Protein AF-A0A7Y5KPZ7-F1 (afdb_monomer_lite)

Secondary structure (DSSP, 8-state):
--------------------------PPP-------SSSSSSTTS-----------------------TTTT-PPPPPPPPPPPHHHHHHHHHTTSTTHHHHHHHHHHHHHHHGGGS-THHHHHHHHHHHHHHHHHHHHHHHHHHHHHHHHHHHHHHHHHHHHHHHHHHHHHHHHHHHHHHHHHHHHHHS-TT---------------TTSPPPTTPPPSS-EEEEETTEEEEE--TT-S-HHHHHHHHHHHHHHTT-EEEEEEE-TT-HHHHHHHHHTTSHHHHHHTTTEEEEEEETTTTHHHHHHTT---SSSSEEEEE-TTS-EEEEEEGGGTSSSSHHHHHHHHHHHHTT-----SSPPPPP-----S-----

pLDDT: mean 77.86, std 21.1, range [33.0, 98.69]

Structure (mmCIF, N/CA/C/O backbone):
data_AF-A0A7Y5KPZ7-F1
#
_entry.id   AF-A0A7Y5KPZ7-F1
#
loop_
_atom_site.group_PDB
_atom_site.id
_atom_site.type_symbol
_atom_site.label_atom_id
_atom_site.label_alt_id
_atom_site.label_comp_id
_atom_site.label_asym_id
_atom_site.label_entity_id
_atom_site.label_seq_id
_atom_site.pdbx_PDB_ins_code
_atom_site.Cartn_x
_atom_site.Cartn_y
_atom_site.Cartn_z
_atom_site.occupancy
_atom_site.B_iso_or_equiv
_atom_site.auth_seq_id
_atom_site.auth_comp_id
_atom_site.auth_asym_id
_atom_site.auth_atom_id
_atom_site.pdbx_PDB_model_num
ATOM 1 N N . MET A 1 1 ? -64.917 -24.119 -32.213 1.00 43.78 1 MET A N 1
ATOM 2 C CA . MET A 1 1 ? -64.243 -24.024 -33.528 1.00 43.78 1 MET A CA 1
ATOM 3 C C . MET A 1 1 ? -63.224 -22.906 -33.355 1.00 43.78 1 MET A C 1
ATOM 5 O O . MET A 1 1 ? -63.658 -21.793 -33.138 1.00 43.78 1 MET A O 1
ATOM 9 N N . THR A 1 2 ? -61.919 -23.103 -33.179 1.00 42.59 2 THR A N 1
ATOM 10 C CA . THR A 1 2 ? -60.967 -24.029 -33.812 1.00 42.59 2 THR A CA 1
ATOM 11 C C . THR A 1 2 ? -59.758 -24.218 -32.864 1.00 42.59 2 THR A C 1
ATOM 13 O O . THR A 1 2 ? -59.601 -23.468 -31.907 1.00 42.59 2 THR A O 1
ATOM 16 N N . ALA A 1 3 ? -58.989 -25.277 -33.109 1.00 43.91 3 ALA A N 1
ATOM 17 C CA . ALA A 1 3 ? -58.033 -26.006 -32.265 1.00 43.91 3 ALA A CA 1
ATOM 18 C C . ALA A 1 3 ? -56.729 -25.275 -31.800 1.00 43.91 3 ALA A C 1
ATOM 20 O O . ALA A 1 3 ? -56.431 -24.190 -32.298 1.00 43.91 3 ALA A O 1
ATOM 21 N N . PRO A 1 4 ? -55.942 -25.890 -30.877 1.00 68.50 4 PRO A N 1
ATOM 22 C CA . PRO A 1 4 ? -54.717 -25.352 -30.263 1.00 68.50 4 PRO A CA 1
ATOM 23 C C . PRO A 1 4 ? -53.409 -25.851 -30.930 1.00 68.50 4 PRO A C 1
ATOM 25 O O . PRO A 1 4 ? -53.403 -26.894 -31.578 1.00 68.50 4 PRO A O 1
ATOM 28 N N . SER A 1 5 ? -52.289 -25.147 -30.712 1.00 48.69 5 SER A N 1
ATOM 29 C CA . SER A 1 5 ? -50.908 -25.532 -31.094 1.00 48.69 5 SER A CA 1
ATOM 30 C C . SER A 1 5 ? -49.909 -24.787 -30.200 1.00 48.69 5 SER A C 1
ATOM 32 O O . SER A 1 5 ? -50.162 -23.634 -29.879 1.00 48.69 5 SER A O 1
ATOM 34 N N . GLN A 1 6 ? -48.733 -25.274 -29.813 1.00 50.16 6 GLN A N 1
ATOM 35 C CA . GLN A 1 6 ? -48.137 -26.603 -29.680 1.00 50.16 6 GLN A CA 1
ATOM 36 C C . GLN A 1 6 ? -46.937 -26.417 -28.734 1.00 50.16 6 GLN A C 1
ATOM 38 O O . GLN A 1 6 ? -46.318 -25.354 -28.689 1.00 50.16 6 GLN A O 1
ATOM 43 N N . ILE A 1 7 ? -46.637 -27.466 -27.978 1.00 50.56 7 ILE A N 1
ATOM 44 C CA . ILE A 1 7 ? -45.520 -27.588 -27.043 1.00 50.56 7 ILE A CA 1
ATOM 45 C C . ILE A 1 7 ? -44.237 -27.842 -27.848 1.00 50.56 7 ILE A C 1
ATOM 47 O O . ILE A 1 7 ? -44.234 -28.693 -28.732 1.00 50.56 7 ILE A O 1
ATOM 51 N N . GLY A 1 8 ? -43.152 -27.135 -27.527 1.00 47.28 8 GLY A N 1
ATOM 52 C CA . GLY A 1 8 ? -41.825 -27.354 -28.106 1.00 47.28 8 GLY A CA 1
ATOM 53 C C . GLY A 1 8 ? -40.764 -27.447 -27.016 1.00 47.28 8 GLY A C 1
ATOM 54 O O . GLY A 1 8 ? -40.144 -26.452 -26.656 1.00 47.28 8 GLY A O 1
ATOM 55 N N . THR A 1 9 ? -40.570 -28.648 -26.477 1.00 46.56 9 THR A N 1
ATOM 56 C CA . THR A 1 9 ? -39.402 -29.053 -25.689 1.00 46.56 9 THR A CA 1
ATOM 57 C C . THR A 1 9 ? -38.233 -29.325 -26.633 1.00 46.56 9 THR A C 1
ATOM 59 O O . THR A 1 9 ? -38.371 -30.071 -27.597 1.00 46.56 9 THR A O 1
ATOM 62 N N . THR A 1 10 ? -37.058 -28.753 -26.361 1.00 50.84 10 THR A N 1
ATOM 63 C CA . THR A 1 10 ? -35.806 -29.262 -26.943 1.00 50.84 10 THR A CA 1
ATOM 64 C C . THR A 1 10 ? -34.737 -29.331 -25.863 1.00 50.84 10 THR A C 1
ATOM 66 O O . THR A 1 10 ? -34.131 -28.329 -25.492 1.00 50.84 10 THR A O 1
ATOM 69 N N . GLU A 1 11 ? -34.535 -30.543 -25.351 1.00 43.47 11 GLU A N 1
ATOM 70 C CA . GLU A 1 11 ? -33.299 -30.965 -24.706 1.00 43.47 11 GLU A CA 1
ATOM 71 C C . GLU A 1 11 ? -32.158 -30.933 -25.726 1.00 43.47 11 GLU A C 1
ATOM 73 O O . GLU A 1 11 ? -32.302 -31.388 -26.865 1.00 43.47 11 GLU A O 1
ATOM 78 N N . ARG A 1 12 ? -30.986 -30.455 -25.310 1.00 46.28 12 ARG A N 1
ATOM 79 C CA . ARG A 1 12 ? -29.735 -30.814 -25.974 1.00 46.28 12 ARG A CA 1
ATOM 80 C C . ARG A 1 12 ? -28.628 -30.903 -24.931 1.00 46.28 12 ARG A C 1
ATOM 82 O O . ARG A 1 12 ? -28.013 -29.907 -24.562 1.00 46.28 12 ARG A O 1
ATOM 89 N N . GLY A 1 13 ? -28.419 -32.121 -24.438 1.00 40.44 13 GLY A N 1
ATOM 90 C CA . GLY A 1 13 ? -27.206 -32.495 -23.727 1.00 40.44 13 GLY A CA 1
ATOM 91 C C . GLY A 1 13 ? -26.010 -32.461 -24.676 1.00 40.44 13 GLY A C 1
ATOM 92 O O . GLY A 1 13 ? -26.118 -32.859 -25.836 1.00 40.44 13 GLY A O 1
ATOM 93 N N . SER A 1 14 ? -24.868 -31.992 -24.179 1.00 46.06 14 SER A N 1
ATOM 94 C CA . SER A 1 14 ? -23.584 -32.167 -24.850 1.00 46.06 14 SER A CA 1
ATOM 95 C C . SER A 1 14 ? -22.560 -32.649 -23.833 1.00 46.06 14 SER A C 1
ATOM 97 O O . SER A 1 14 ? -22.041 -31.893 -23.017 1.00 46.06 14 SER A O 1
ATOM 99 N N . SER A 1 15 ? -22.338 -33.956 -23.899 1.00 42.97 15 SER A N 1
ATOM 100 C CA . SER A 1 15 ? -21.221 -34.697 -23.331 1.00 42.97 15 SER A CA 1
ATOM 101 C C . SER A 1 15 ? -19.946 -34.374 -24.116 1.00 42.97 15 SER A C 1
ATOM 103 O O . SER A 1 15 ? -19.952 -34.490 -25.339 1.00 42.97 15 SER A O 1
ATOM 105 N N . VAL A 1 16 ? -18.868 -33.991 -23.430 1.00 48.50 16 VAL A N 1
ATOM 106 C CA . VAL A 1 16 ? -17.479 -34.065 -23.923 1.00 48.50 16 VAL A CA 1
ATOM 107 C C . VAL A 1 16 ? -16.628 -34.443 -22.708 1.00 48.50 16 VAL A C 1
ATOM 109 O O . VAL A 1 16 ? -16.470 -33.652 -21.785 1.00 48.50 16 VAL A O 1
ATOM 112 N N . GLN A 1 17 ? -16.415 -35.742 -22.498 1.00 43.38 17 GLN A N 1
ATOM 113 C CA . GLN A 1 17 ? -15.168 -36.462 -22.792 1.00 43.38 17 GLN A CA 1
ATOM 114 C C . GLN A 1 17 ? -13.921 -35.820 -22.179 1.00 43.38 17 GLN A C 1
ATOM 116 O O . GLN A 1 17 ? -13.369 -34.849 -22.689 1.00 43.38 17 GLN A O 1
ATOM 121 N N . GLY A 1 18 ? -13.475 -36.442 -21.086 1.00 40.44 18 GLY A N 1
ATOM 122 C CA . GLY A 1 18 ? -12.127 -36.300 -20.572 1.00 40.44 18 GLY A CA 1
ATOM 123 C C . GLY A 1 18 ? -11.114 -37.023 -21.454 1.00 40.44 18 GLY A C 1
ATOM 124 O O . GLY A 1 18 ? -11.396 -38.072 -22.034 1.00 40.44 18 GLY A O 1
ATOM 125 N N . THR A 1 19 ? -9.914 -36.463 -21.491 1.00 50.03 19 THR A N 1
ATOM 126 C CA . THR A 1 19 ? -8.700 -37.146 -21.925 1.00 50.03 19 THR A CA 1
ATOM 127 C C . THR A 1 19 ? -7.650 -36.944 -20.852 1.00 50.03 19 THR A C 1
ATOM 129 O O . THR A 1 19 ? -7.211 -35.827 -20.583 1.00 50.03 19 THR A O 1
ATOM 132 N N . ASP A 1 20 ? -7.329 -38.066 -20.233 1.00 42.75 20 ASP A N 1
ATOM 133 C CA . ASP A 1 20 ? -6.203 -38.320 -19.356 1.00 42.75 20 ASP A CA 1
ATOM 134 C C . ASP A 1 20 ? -4.943 -38.628 -20.202 1.00 42.75 20 ASP A C 1
ATOM 136 O O . ASP A 1 20 ? -5.047 -38.927 -21.395 1.00 42.75 20 ASP A O 1
ATOM 140 N N . VAL A 1 21 ? -3.791 -38.664 -19.528 1.00 40.06 21 VAL A N 1
ATOM 141 C CA . VAL A 1 21 ? -2.472 -39.204 -19.922 1.00 40.06 21 VAL A CA 1
ATOM 142 C C . VAL A 1 21 ? -1.465 -38.256 -20.597 1.00 40.06 21 VAL A C 1
ATOM 144 O O . VAL A 1 21 ? -1.584 -37.883 -21.761 1.00 40.06 21 VAL A O 1
ATOM 147 N N . GLY A 1 22 ? -0.348 -38.025 -19.889 1.00 33.62 22 GLY A N 1
ATOM 148 C CA . GLY A 1 22 ? 0.942 -37.688 -20.507 1.00 33.62 22 GLY A CA 1
ATOM 149 C C . GLY A 1 22 ? 2.021 -37.150 -19.551 1.00 33.62 22 GLY A C 1
ATOM 150 O O . GLY A 1 22 ? 1.977 -35.967 -19.228 1.00 33.62 22 GLY A O 1
ATOM 151 N N . PRO A 1 23 ? 3.002 -37.964 -19.106 1.00 53.34 23 PRO A N 1
ATOM 152 C CA . PRO A 1 23 ? 4.001 -37.585 -18.105 1.00 53.34 23 PRO A CA 1
ATOM 153 C C . PRO A 1 23 ? 5.304 -37.024 -18.703 1.00 53.34 23 PRO A C 1
ATOM 155 O O . PRO A 1 23 ? 5.728 -37.417 -19.784 1.00 53.34 23 PRO A O 1
ATOM 158 N N . GLY A 1 24 ? 6.008 -36.220 -17.899 1.00 38.81 24 GLY A N 1
ATOM 159 C CA . GLY A 1 24 ? 7.474 -36.191 -17.863 1.00 38.81 24 GLY A CA 1
ATOM 160 C C . GLY A 1 24 ? 8.185 -35.278 -18.864 1.00 38.81 24 GLY A C 1
ATOM 161 O O . GLY A 1 24 ? 8.261 -35.567 -20.053 1.00 38.81 24 GLY A O 1
ATOM 162 N N . SER A 1 25 ? 8.834 -34.230 -18.346 1.00 34.53 25 SER A N 1
ATOM 163 C CA . SER A 1 25 ? 10.063 -33.648 -18.908 1.00 34.53 25 SER A CA 1
ATOM 164 C C . SER A 1 25 ? 10.724 -32.683 -17.905 1.00 34.53 25 SER A C 1
ATOM 166 O O . SER A 1 25 ? 10.077 -32.276 -16.941 1.00 34.53 25 SER A O 1
ATOM 168 N N . PRO A 1 26 ? 12.037 -32.419 -18.034 1.00 50.16 26 PRO A N 1
ATOM 169 C CA . PRO A 1 26 ? 12.987 -32.689 -16.956 1.00 50.16 26 PRO A CA 1
ATOM 170 C C . PRO A 1 26 ? 13.488 -31.449 -16.198 1.00 50.16 26 PRO A C 1
ATOM 172 O O . PRO A 1 26 ? 13.368 -30.311 -16.644 1.00 50.16 26 PRO A O 1
ATOM 175 N N . ARG A 1 27 ? 14.125 -31.720 -15.049 1.00 44.78 27 ARG A N 1
ATOM 176 C CA . ARG A 1 27 ? 15.005 -30.795 -14.316 1.00 44.78 27 ARG A CA 1
ATOM 177 C C . ARG A 1 27 ? 16.130 -30.268 -15.220 1.00 44.78 27 ARG A C 1
ATOM 179 O O . ARG A 1 27 ? 16.801 -31.088 -15.846 1.00 44.78 27 ARG A O 1
ATOM 186 N N . PRO A 1 28 ? 16.447 -28.966 -15.178 1.00 51.22 28 PRO A N 1
ATOM 187 C CA . PRO A 1 28 ? 17.764 -28.482 -15.546 1.00 51.22 28 PRO A CA 1
ATOM 188 C C . PRO A 1 28 ? 18.688 -28.513 -14.323 1.00 51.22 28 PRO A C 1
ATOM 190 O O . PRO A 1 28 ? 18.438 -27.868 -13.304 1.00 51.22 28 PRO A O 1
ATOM 193 N N . SER A 1 29 ? 19.742 -29.311 -14.450 1.00 44.09 29 SER A N 1
ATOM 194 C CA . SER A 1 29 ? 20.943 -29.264 -13.628 1.00 44.09 29 SER A CA 1
ATOM 195 C C . SER A 1 29 ? 21.789 -28.034 -13.964 1.00 44.09 29 SER A C 1
ATOM 197 O O . SER A 1 29 ? 21.816 -27.570 -15.103 1.00 44.09 29 SER A O 1
ATOM 199 N N . ASP A 1 30 ? 22.471 -27.562 -12.929 1.00 41.75 30 ASP A N 1
ATOM 200 C CA . ASP A 1 30 ? 23.639 -26.684 -12.858 1.00 41.75 30 ASP A CA 1
ATOM 201 C C . ASP A 1 30 ? 24.414 -26.416 -14.159 1.00 41.75 30 ASP A C 1
ATOM 203 O O . ASP A 1 30 ? 24.899 -27.336 -14.816 1.00 41.75 30 ASP A O 1
ATOM 207 N N . ALA A 1 31 ? 24.679 -25.135 -14.438 1.00 39.16 31 ALA A N 1
ATOM 208 C CA . ALA A 1 31 ? 25.890 -24.732 -15.148 1.00 39.16 31 ALA A CA 1
ATOM 209 C C . ALA A 1 31 ? 26.292 -23.287 -14.818 1.00 39.16 31 ALA A C 1
ATOM 211 O O . ALA A 1 31 ? 25.605 -22.314 -15.120 1.00 39.16 31 ALA A O 1
ATOM 212 N N . HIS A 1 32 ? 27.459 -23.206 -14.191 1.00 41.12 32 HIS A N 1
ATOM 213 C CA . HIS A 1 32 ? 28.361 -22.075 -14.038 1.00 41.12 32 HIS A CA 1
ATOM 214 C C . HIS A 1 32 ? 28.413 -21.114 -15.237 1.00 41.12 32 HIS A C 1
ATOM 216 O O . HIS A 1 32 ? 28.594 -21.566 -16.361 1.00 41.12 32 HIS A O 1
ATOM 222 N N . ALA A 1 33 ? 28.424 -19.802 -14.972 1.00 38.97 33 ALA A N 1
ATOM 223 C CA . ALA A 1 33 ? 29.327 -18.831 -15.611 1.00 38.97 33 ALA A CA 1
ATOM 224 C C . ALA A 1 33 ? 28.996 -17.402 -15.156 1.00 38.97 33 ALA A C 1
ATOM 226 O O . ALA A 1 33 ? 27.927 -16.891 -15.472 1.00 38.97 33 ALA A O 1
ATOM 227 N N . SER A 1 34 ? 29.926 -16.747 -14.451 1.00 38.78 34 SER A N 1
ATOM 228 C CA . SER A 1 34 ? 30.337 -15.343 -14.677 1.00 38.78 34 SER A CA 1
ATOM 229 C C . SER A 1 34 ? 31.285 -14.884 -13.565 1.00 38.78 34 SER A C 1
ATOM 231 O O . SER A 1 34 ? 30.999 -13.981 -12.786 1.00 38.78 34 SER A O 1
ATOM 233 N N . GLY A 1 35 ? 32.445 -15.537 -13.496 1.00 39.91 35 GLY A N 1
ATOM 234 C CA . GLY A 1 35 ? 33.660 -14.970 -12.923 1.00 39.91 35 GLY A CA 1
ATOM 235 C C . GLY A 1 35 ? 34.575 -14.587 -14.080 1.00 39.91 35 GLY A C 1
ATOM 236 O O . GLY A 1 35 ? 35.376 -15.401 -14.516 1.00 39.91 35 GLY A O 1
ATOM 237 N N . ALA A 1 36 ? 34.411 -13.384 -14.628 1.00 42.16 36 ALA A N 1
ATOM 238 C CA . ALA A 1 36 ? 35.260 -12.874 -15.704 1.00 42.16 36 ALA A CA 1
ATOM 239 C C . ALA A 1 36 ? 35.345 -11.346 -15.625 1.00 42.16 36 ALA A C 1
ATOM 241 O O . ALA A 1 36 ? 34.779 -10.646 -16.454 1.00 42.16 36 ALA A O 1
ATOM 242 N N . LEU A 1 37 ? 36.008 -10.824 -14.586 1.00 44.75 37 LEU A N 1
ATOM 243 C CA . LEU A 1 37 ? 36.410 -9.408 -14.508 1.00 44.75 37 LEU A CA 1
ATOM 244 C C . LEU A 1 37 ? 37.534 -9.157 -13.479 1.00 44.75 37 LEU A C 1
ATOM 246 O O . LEU A 1 37 ? 37.562 -8.125 -12.820 1.00 44.75 37 LEU A O 1
ATOM 250 N N . SER A 1 38 ? 38.483 -10.094 -13.329 1.00 45.03 38 SER A N 1
ATOM 251 C CA . SER A 1 38 ? 39.600 -9.939 -12.372 1.00 45.03 38 SER A CA 1
ATOM 252 C C . SER A 1 38 ? 40.987 -10.335 -12.905 1.00 45.03 38 SER A C 1
ATOM 254 O O . SER A 1 38 ? 41.903 -10.534 -12.112 1.00 45.03 38 SER A O 1
ATOM 256 N N . GLN A 1 39 ? 41.186 -10.421 -14.225 1.00 43.81 39 GLN A N 1
ATOM 257 C CA . GLN A 1 39 ? 42.457 -10.907 -14.797 1.00 43.81 39 GLN A CA 1
ATOM 258 C C . GLN A 1 39 ? 43.220 -9.890 -15.660 1.00 43.81 39 GLN A C 1
ATOM 260 O O . GLN A 1 39 ? 44.275 -10.210 -16.183 1.00 43.81 39 GLN A O 1
ATOM 265 N N . ALA A 1 40 ? 42.756 -8.637 -15.746 1.00 40.88 40 ALA A N 1
ATOM 266 C CA . ALA A 1 40 ? 43.460 -7.571 -16.475 1.00 40.88 40 ALA A CA 1
ATOM 267 C C . ALA A 1 40 ? 44.306 -6.640 -15.575 1.00 40.88 40 ALA A C 1
ATOM 269 O O . ALA A 1 40 ? 44.903 -5.687 -16.065 1.00 40.88 40 ALA A O 1
ATOM 270 N N . ALA A 1 41 ? 44.368 -6.894 -14.261 1.00 43.75 41 ALA A N 1
ATOM 271 C CA . ALA A 1 41 ? 45.047 -6.021 -13.294 1.00 43.75 41 ALA A CA 1
ATOM 272 C C . ALA A 1 41 ? 46.334 -6.614 -12.680 1.00 43.75 41 ALA A C 1
ATOM 274 O O . ALA A 1 41 ? 46.955 -5.957 -11.846 1.00 43.75 41 ALA A O 1
ATOM 275 N N . GLN A 1 42 ? 46.758 -7.822 -13.075 1.00 48.53 42 GLN A N 1
ATOM 276 C CA . GLN A 1 42 ? 47.944 -8.482 -12.500 1.00 48.53 42 GLN A CA 1
ATOM 277 C C . GLN A 1 42 ? 49.189 -8.499 -13.406 1.00 48.53 42 GLN A C 1
ATOM 279 O O . GLN A 1 42 ? 50.289 -8.647 -12.881 1.00 48.53 42 GLN A O 1
ATOM 284 N N . ASP A 1 43 ? 49.076 -8.185 -14.700 1.00 39.28 43 ASP A N 1
ATOM 285 C CA . ASP A 1 43 ? 50.216 -8.281 -15.636 1.00 39.28 43 ASP A CA 1
ATOM 286 C C . ASP A 1 43 ? 51.082 -7.010 -15.761 1.00 39.28 43 ASP A C 1
ATOM 288 O O . ASP A 1 43 ? 51.991 -6.944 -16.582 1.00 39.28 43 ASP A O 1
ATOM 292 N N . ALA A 1 44 ? 50.876 -5.991 -14.920 1.00 41.50 44 ALA A N 1
ATOM 293 C CA . ALA A 1 44 ? 51.617 -4.722 -15.008 1.00 41.50 44 ALA A CA 1
ATOM 294 C C . ALA A 1 44 ? 52.769 -4.559 -13.990 1.00 41.50 44 ALA A C 1
ATOM 296 O O . ALA A 1 44 ? 53.222 -3.437 -13.757 1.00 41.50 44 ALA A O 1
ATOM 297 N N . ARG A 1 45 ? 53.248 -5.635 -13.343 1.00 43.66 45 ARG A N 1
ATOM 298 C CA . ARG A 1 45 ? 54.259 -5.537 -12.261 1.00 43.66 45 ARG A CA 1
ATOM 299 C C . ARG A 1 45 ? 55.549 -6.345 -12.420 1.00 43.66 45 ARG A C 1
ATOM 301 O O . ARG A 1 45 ? 56.336 -6.371 -11.479 1.00 43.66 45 ARG A O 1
ATOM 308 N N . ALA A 1 46 ? 55.842 -6.904 -13.589 1.00 44.41 46 ALA A N 1
ATOM 309 C CA . ALA A 1 46 ? 57.101 -7.617 -13.810 1.00 44.41 46 ALA A CA 1
ATOM 310 C C . ALA A 1 46 ? 57.806 -7.141 -15.086 1.00 44.41 46 ALA A C 1
ATOM 312 O O . ALA A 1 46 ? 57.617 -7.728 -16.139 1.00 44.41 46 ALA A O 1
ATOM 313 N N . SER A 1 47 ? 58.595 -6.063 -14.992 1.00 41.91 47 SER A N 1
ATOM 314 C CA . SER A 1 47 ? 59.791 -5.859 -15.833 1.00 41.91 47 SER A CA 1
ATOM 315 C C . SER A 1 47 ? 60.545 -4.595 -15.397 1.00 41.91 47 SER A C 1
ATOM 317 O O . SER A 1 47 ? 60.439 -3.527 -16.003 1.00 41.91 47 SER A O 1
ATOM 319 N N . ARG A 1 48 ? 61.314 -4.705 -14.313 1.00 47.44 48 ARG A N 1
ATOM 320 C CA . ARG A 1 48 ? 62.451 -3.820 -14.031 1.00 47.44 48 ARG A CA 1
ATOM 321 C C . ARG A 1 48 ? 63.633 -4.713 -13.689 1.00 47.44 48 ARG A C 1
ATOM 323 O O . ARG A 1 48 ? 63.786 -5.078 -12.533 1.00 47.44 48 ARG A O 1
ATOM 330 N N . ASP A 1 49 ? 64.445 -5.013 -14.693 1.00 40.47 49 ASP A N 1
ATOM 331 C CA . ASP A 1 49 ? 65.813 -5.478 -14.491 1.00 40.47 49 ASP A CA 1
ATOM 332 C C . ASP A 1 49 ? 66.781 -4.417 -15.030 1.00 40.47 49 ASP A C 1
ATOM 334 O O . ASP A 1 49 ? 66.692 -4.041 -16.204 1.00 40.47 49 ASP A O 1
ATOM 338 N N . PRO A 1 50 ? 67.688 -3.890 -14.190 1.00 53.31 50 PRO A N 1
ATOM 339 C CA . PRO A 1 50 ? 68.822 -3.105 -14.628 1.00 53.31 50 PRO A CA 1
ATOM 340 C C . PRO A 1 50 ? 70.060 -4.005 -14.754 1.00 53.31 50 PRO A C 1
ATOM 342 O O . PRO A 1 50 ? 70.469 -4.654 -13.798 1.00 53.31 50 PRO A O 1
ATOM 345 N N . GLY A 1 51 ? 70.719 -3.955 -15.911 1.00 48.03 51 GLY A N 1
ATOM 346 C CA . GLY A 1 51 ? 72.126 -4.333 -16.031 1.00 48.03 51 GLY A CA 1
ATOM 347 C C . GLY A 1 51 ? 72.401 -5.556 -16.898 1.00 48.03 51 GLY A C 1
ATOM 348 O O . GLY A 1 51 ? 72.158 -6.691 -16.509 1.00 48.03 51 GLY A O 1
ATOM 349 N N . SER A 1 52 ? 73.040 -5.319 -18.041 1.00 42.25 52 SER A N 1
ATOM 350 C CA . SER A 1 52 ? 73.985 -6.280 -18.601 1.00 42.25 52 SER A CA 1
ATOM 351 C C . SER A 1 52 ? 75.043 -5.538 -19.412 1.00 42.25 52 SER A C 1
ATOM 353 O O . SER A 1 52 ? 74.756 -4.880 -20.411 1.00 42.25 52 SER A O 1
ATOM 355 N N . LEU A 1 53 ? 76.265 -5.599 -18.888 1.00 52.84 53 LEU A N 1
ATOM 356 C CA . LEU A 1 53 ? 77.517 -5.231 -19.531 1.00 52.84 53 LEU A CA 1
ATOM 357 C C . LEU A 1 53 ? 77.909 -6.344 -20.516 1.00 52.84 53 LEU A C 1
ATOM 359 O O . LEU A 1 53 ? 77.925 -7.513 -20.144 1.00 52.84 53 LEU A O 1
ATOM 363 N N . GLY A 1 54 ? 78.311 -5.979 -21.731 1.00 39.81 54 GLY A N 1
ATOM 364 C CA . GLY A 1 54 ? 79.012 -6.859 -22.673 1.00 39.81 54 GLY A CA 1
ATOM 365 C C . GLY A 1 54 ? 79.690 -5.990 -23.729 1.00 39.81 54 GLY A C 1
ATOM 366 O O . GLY A 1 54 ? 79.010 -5.344 -24.516 1.00 39.81 54 GLY A O 1
ATOM 367 N N . SER A 1 55 ? 80.971 -5.666 -23.546 1.00 43.69 55 SER A N 1
ATOM 368 C CA . SER A 1 55 ? 82.144 -6.360 -24.112 1.00 43.69 55 SER A CA 1
ATOM 369 C C . SER A 1 55 ? 82.156 -6.397 -25.637 1.00 43.69 55 SER A C 1
ATOM 371 O O . SER A 1 55 ? 81.239 -6.898 -26.278 1.00 43.69 55 SER A O 1
ATOM 373 N N . GLY A 1 56 ? 83.217 -5.814 -26.191 1.00 47.97 56 GLY A N 1
ATOM 374 C CA . GLY A 1 56 ? 83.345 -5.492 -27.600 1.00 47.97 56 GLY A CA 1
ATOM 375 C C . GLY A 1 56 ? 83.856 -6.622 -28.482 1.00 47.97 56 GLY A C 1
ATOM 376 O O . GLY A 1 56 ? 84.228 -7.696 -28.023 1.00 47.97 56 GLY A O 1
ATOM 377 N N . THR A 1 57 ? 83.977 -6.288 -29.763 1.00 43.88 57 THR A N 1
ATOM 378 C CA . THR A 1 57 ? 84.888 -6.968 -30.683 1.00 43.88 57 THR A CA 1
ATOM 379 C C . THR A 1 57 ? 85.425 -5.957 -31.686 1.00 43.88 57 THR A C 1
ATOM 381 O O . THR A 1 57 ? 84.671 -5.277 -32.379 1.00 43.88 57 THR A O 1
ATOM 384 N N . LEU A 1 58 ? 86.751 -5.846 -31.685 1.00 51.69 58 LEU A N 1
ATOM 385 C CA . LEU A 1 58 ? 87.593 -5.107 -32.617 1.00 51.69 58 LEU A CA 1
ATOM 386 C C . LEU A 1 58 ? 87.647 -5.811 -33.981 1.00 51.69 58 LEU A C 1
ATOM 388 O O . LEU A 1 58 ? 87.739 -7.033 -34.049 1.00 51.69 58 LEU A O 1
ATOM 392 N N . GLY A 1 59 ? 87.707 -5.015 -35.045 1.00 39.34 59 GLY A N 1
ATOM 393 C CA . GLY A 1 59 ? 88.095 -5.416 -36.401 1.00 39.34 59 GLY A CA 1
ATOM 394 C C . GLY A 1 59 ? 88.082 -4.168 -37.285 1.00 39.34 59 GLY A C 1
ATOM 395 O O . GLY A 1 59 ? 87.022 -3.723 -37.693 1.00 39.34 59 GLY A O 1
ATOM 396 N N . SER A 1 60 ? 89.163 -3.388 -37.305 1.00 45.00 60 SER A N 1
ATOM 397 C CA . SER A 1 60 ? 90.299 -3.514 -38.231 1.00 45.00 60 SER A CA 1
ATOM 398 C C . SER A 1 60 ? 89.943 -3.126 -39.669 1.00 45.00 60 SER A C 1
ATOM 400 O O . SER A 1 60 ? 89.265 -3.873 -40.366 1.00 45.00 60 SER A O 1
ATOM 402 N N . GLY A 1 61 ? 90.491 -1.991 -40.117 1.00 46.81 61 GLY A N 1
ATOM 403 C CA . GLY A 1 61 ? 90.814 -1.797 -41.529 1.00 46.81 61 GLY A CA 1
ATOM 404 C C . GLY A 1 61 ? 90.346 -0.495 -42.173 1.00 46.81 61 GLY A C 1
ATOM 405 O O . GLY A 1 61 ? 89.276 -0.458 -42.760 1.00 46.81 61 GLY A O 1
ATOM 406 N N . ARG A 1 62 ? 91.286 0.456 -42.222 1.00 44.47 62 ARG A N 1
ATOM 407 C CA . ARG A 1 62 ? 91.582 1.349 -43.357 1.00 44.47 62 ARG A CA 1
ATOM 408 C C . ARG A 1 62 ? 90.845 2.689 -43.539 1.00 44.47 62 ARG A C 1
ATOM 410 O O . ARG A 1 62 ? 89.633 2.785 -43.657 1.00 44.47 62 ARG A O 1
ATOM 417 N N . ASP A 1 63 ? 91.739 3.665 -43.701 1.00 46.12 63 ASP A N 1
ATOM 418 C CA . ASP A 1 63 ? 91.715 4.871 -44.524 1.00 46.12 63 ASP A CA 1
ATOM 419 C C . ASP A 1 63 ? 91.019 6.117 -43.961 1.00 46.12 63 ASP A C 1
ATOM 421 O O . ASP A 1 63 ? 89.802 6.272 -43.913 1.00 46.12 63 ASP A O 1
ATOM 425 N N . GLY A 1 64 ? 91.889 7.033 -43.521 1.00 56.34 64 GLY A N 1
ATOM 426 C CA . GLY A 1 64 ? 91.560 8.331 -42.970 1.00 56.34 64 GLY A CA 1
ATOM 427 C C . GLY A 1 64 ? 90.901 9.240 -43.995 1.00 56.34 64 GLY A C 1
ATOM 428 O O . GLY A 1 64 ? 91.547 9.775 -44.891 1.00 56.34 64 GLY A O 1
ATOM 429 N N . PHE A 1 65 ? 89.624 9.497 -43.761 1.00 53.19 65 PHE A N 1
ATOM 430 C CA . PHE A 1 65 ? 88.996 10.761 -44.094 1.00 53.19 65 PHE A CA 1
ATOM 431 C C . PHE A 1 65 ? 88.702 11.468 -42.775 1.00 53.19 65 PHE A C 1
ATOM 433 O O . PHE A 1 65 ? 88.065 10.898 -41.889 1.00 53.19 65 PHE A O 1
ATOM 440 N N . LEU A 1 66 ? 89.186 12.706 -42.634 1.00 60.53 66 LEU A N 1
ATOM 441 C CA . LEU A 1 66 ? 88.765 13.623 -41.578 1.00 60.53 66 LEU A CA 1
ATOM 442 C C . LEU A 1 66 ? 87.304 13.997 -41.861 1.00 60.53 66 LEU A C 1
ATOM 444 O O . LEU A 1 66 ? 86.999 15.015 -42.474 1.00 60.53 66 LEU A O 1
ATOM 448 N N . PHE A 1 67 ? 86.412 13.078 -41.510 1.00 53.59 67 PHE A N 1
ATOM 449 C CA . PHE A 1 67 ? 84.977 13.217 -41.634 1.00 53.59 67 PHE A CA 1
ATOM 450 C C . PHE A 1 67 ? 84.543 14.199 -40.551 1.00 53.59 67 PHE A C 1
ATOM 452 O O . PHE A 1 67 ? 84.494 13.828 -39.381 1.00 53.59 67 PHE A O 1
ATOM 459 N N . ASP A 1 68 ? 84.286 15.454 -40.920 1.00 57.81 68 ASP A N 1
ATOM 460 C CA . ASP A 1 68 ? 83.569 16.380 -40.047 1.00 57.81 68 ASP A CA 1
ATOM 461 C C . ASP A 1 68 ? 82.133 15.844 -39.904 1.00 57.81 68 ASP A C 1
ATOM 463 O O . ASP A 1 68 ? 81.357 15.889 -40.866 1.00 57.81 68 ASP A O 1
ATOM 467 N N . PRO A 1 69 ? 81.755 15.291 -38.736 1.00 62.00 69 PRO A N 1
ATOM 468 C CA . PRO A 1 69 ? 80.481 14.602 -38.569 1.00 62.00 69 PRO A CA 1
ATOM 469 C C . PRO A 1 69 ? 79.272 15.554 -38.578 1.00 62.00 69 PRO A C 1
ATOM 471 O O . PRO A 1 69 ? 78.137 15.091 -38.412 1.00 62.00 69 PRO A O 1
ATOM 474 N N . TYR A 1 70 ? 79.489 16.859 -38.782 1.00 57.75 70 TYR A N 1
ATOM 475 C CA . TYR A 1 70 ? 78.451 17.885 -38.747 1.00 57.75 70 TYR A CA 1
ATOM 476 C C . TYR A 1 70 ? 78.153 18.546 -40.101 1.00 57.75 70 TYR A C 1
ATOM 478 O O . TYR A 1 70 ? 77.132 19.227 -40.220 1.00 57.75 70 TYR A O 1
ATOM 486 N N . VAL A 1 71 ? 78.947 18.310 -41.149 1.00 58.97 71 VAL A N 1
ATOM 487 C CA . VAL A 1 71 ? 78.720 18.929 -42.467 1.00 58.97 71 VAL A CA 1
ATOM 488 C C . VAL A 1 71 ? 77.830 18.024 -43.323 1.00 58.97 71 VAL A C 1
ATOM 490 O O . VAL A 1 71 ? 78.280 17.048 -43.911 1.00 58.97 71 VAL A O 1
ATOM 493 N N . GLY A 1 72 ? 76.530 18.337 -43.373 1.00 56.47 72 GLY A N 1
ATOM 494 C CA . GLY A 1 72 ? 75.561 17.678 -44.265 1.00 56.47 72 GLY A CA 1
ATOM 495 C C . GLY A 1 72 ? 74.360 17.022 -43.580 1.00 56.47 72 GLY A C 1
ATOM 496 O O . GLY A 1 72 ? 73.453 16.547 -44.263 1.00 56.47 72 GLY A O 1
ATOM 497 N N . ARG A 1 73 ? 74.284 17.025 -42.242 1.00 51.09 73 ARG A N 1
ATOM 498 C CA . ARG A 1 73 ? 73.045 16.637 -41.555 1.00 51.09 73 ARG A CA 1
ATOM 499 C C . ARG A 1 73 ? 72.069 17.803 -41.612 1.00 51.09 73 ARG A C 1
ATOM 501 O O . ARG A 1 73 ? 72.167 18.740 -40.824 1.00 51.09 73 ARG A O 1
ATOM 508 N N . ALA A 1 74 ? 71.112 17.731 -42.537 1.00 60.66 74 ALA A N 1
ATOM 509 C CA . ALA A 1 74 ? 69.889 18.510 -42.408 1.00 60.66 74 ALA A CA 1
ATOM 510 C C . ALA A 1 74 ? 69.360 18.304 -40.975 1.00 60.66 74 ALA A C 1
ATOM 512 O O . ALA A 1 74 ? 69.341 17.154 -40.514 1.00 60.66 74 ALA A O 1
ATOM 513 N N . PRO A 1 75 ? 69.002 19.378 -40.245 1.00 69.25 75 PRO A N 1
ATOM 514 C CA . PRO A 1 75 ? 68.476 19.232 -38.899 1.00 69.25 75 PRO A CA 1
ATOM 515 C C . PRO A 1 75 ? 67.329 18.218 -38.953 1.00 69.25 75 PRO A C 1
ATOM 517 O O . PRO A 1 75 ? 66.520 18.282 -39.888 1.00 69.25 75 PRO A O 1
ATOM 520 N N . PRO A 1 76 ? 67.288 17.245 -38.023 1.00 73.50 76 PRO A N 1
ATOM 521 C CA . PRO A 1 76 ? 66.254 16.226 -38.041 1.00 73.50 76 PRO A CA 1
ATOM 522 C C . PRO A 1 76 ? 64.897 16.930 -38.120 1.00 73.50 76 PRO A C 1
ATOM 524 O O . PRO A 1 76 ? 64.701 17.934 -37.420 1.00 73.50 76 PRO A O 1
ATOM 527 N N . PRO A 1 77 ? 63.983 16.469 -38.996 1.00 73.25 77 PRO A N 1
ATOM 528 C CA . PRO A 1 77 ? 62.672 17.081 -39.109 1.00 73.25 77 PRO A CA 1
ATOM 529 C C . PRO A 1 77 ? 62.074 17.171 -37.702 1.00 73.25 77 PRO A C 1
ATOM 531 O O . PRO A 1 77 ? 62.194 16.204 -36.939 1.00 73.25 77 PRO A O 1
ATOM 534 N N . PRO A 1 78 ? 61.492 18.325 -37.326 1.00 77.06 78 PRO A N 1
ATOM 535 C CA . PRO A 1 78 ? 61.002 18.529 -35.974 1.00 77.06 78 PRO A CA 1
ATOM 536 C C . PRO A 1 78 ? 60.083 17.361 -35.596 1.00 77.06 78 PRO A C 1
ATOM 538 O O . PRO A 1 78 ? 59.265 16.946 -36.430 1.00 77.06 78 PRO A O 1
ATOM 541 N N . PRO A 1 79 ? 60.226 16.804 -34.380 1.00 75.56 79 PRO A N 1
ATOM 542 C CA . PRO A 1 79 ? 59.459 15.641 -33.965 1.00 75.56 79 PRO A CA 1
ATOM 543 C C . PRO A 1 79 ? 57.971 15.929 -34.165 1.00 75.56 79 PRO A C 1
ATOM 545 O O . PRO A 1 79 ? 57.460 16.978 -33.751 1.00 75.56 79 PRO A O 1
ATOM 548 N N . LYS A 1 80 ? 57.281 15.021 -34.867 1.00 71.56 80 LYS A N 1
ATOM 549 C CA . LYS A 1 80 ? 55.834 15.122 -35.073 1.00 71.56 80 LYS A CA 1
ATOM 550 C C . LYS A 1 80 ? 55.200 15.165 -33.685 1.00 71.56 80 LYS A C 1
ATOM 552 O O . LYS A 1 80 ? 55.424 14.261 -32.892 1.00 71.56 80 LYS A O 1
ATOM 557 N N . ARG A 1 81 ? 54.469 16.239 -33.372 1.00 69.00 81 ARG A N 1
ATOM 558 C CA . ARG A 1 81 ? 53.798 16.366 -32.073 1.00 69.00 81 ARG A CA 1
ATOM 559 C C . ARG A 1 81 ? 52.780 15.243 -31.940 1.00 69.00 81 ARG A C 1
ATOM 561 O O . ARG A 1 81 ? 51.898 15.125 -32.793 1.00 69.00 81 ARG A O 1
ATOM 568 N N . ASP A 1 82 ? 52.915 14.464 -30.877 1.00 74.44 82 ASP A N 1
ATOM 569 C CA . ASP A 1 82 ? 51.975 13.405 -30.548 1.00 74.44 82 ASP A CA 1
ATOM 570 C C . ASP A 1 82 ? 50.564 13.984 -30.409 1.00 74.44 82 ASP A C 1
ATOM 572 O O . ASP A 1 82 ? 50.352 15.080 -29.873 1.00 74.44 82 ASP A O 1
ATOM 576 N N . LEU A 1 83 ? 49.589 13.260 -30.957 1.00 72.75 83 LEU A N 1
ATOM 577 C CA . LEU A 1 83 ? 48.177 13.592 -30.816 1.00 72.75 83 LEU A CA 1
ATOM 578 C C . LEU A 1 83 ? 47.844 13.672 -29.327 1.00 72.75 83 LEU A C 1
ATOM 580 O O . LEU A 1 83 ? 48.178 12.769 -28.561 1.00 72.75 83 LEU A O 1
ATOM 584 N N . SER A 1 84 ? 47.187 14.756 -28.906 1.00 74.25 84 SER A N 1
ATOM 585 C CA . SER A 1 84 ? 46.871 14.910 -27.491 1.00 74.25 84 SER A CA 1
ATOM 586 C C . SER A 1 84 ? 45.908 13.793 -27.056 1.00 74.25 84 SER A C 1
ATOM 588 O O . SER A 1 84 ? 44.886 13.575 -27.718 1.00 74.25 84 SER A O 1
ATOM 590 N N . PRO A 1 85 ? 46.171 13.103 -25.930 1.00 73.81 85 PRO A N 1
ATOM 591 C CA . PRO A 1 85 ? 45.269 12.078 -25.399 1.00 73.81 85 PRO A CA 1
ATOM 592 C C . PRO A 1 85 ? 43.832 12.591 -25.206 1.00 73.81 85 PRO A C 1
ATOM 594 O O . PRO A 1 85 ? 42.869 11.845 -25.361 1.00 73.81 85 PRO A O 1
ATOM 597 N N . ALA A 1 86 ? 43.677 13.895 -24.952 1.00 67.94 86 ALA A N 1
ATOM 598 C CA . ALA A 1 86 ? 42.386 14.566 -24.841 1.00 67.94 86 ALA A CA 1
ATOM 599 C C . ALA A 1 86 ? 41.586 14.581 -26.157 1.00 67.94 86 ALA A C 1
ATOM 601 O O . ALA A 1 86 ? 40.366 14.441 -26.122 1.00 67.94 86 ALA A O 1
ATOM 602 N N . ALA A 1 87 ? 42.244 14.724 -27.313 1.00 68.69 87 ALA A N 1
ATOM 603 C CA . ALA A 1 87 ? 41.568 14.690 -28.609 1.00 68.69 87 ALA A CA 1
ATOM 604 C C . ALA A 1 87 ? 41.054 13.279 -28.941 1.00 68.69 87 ALA A C 1
ATOM 606 O O . ALA A 1 87 ? 39.943 13.134 -29.449 1.00 68.69 87 ALA A O 1
ATOM 607 N N . ILE A 1 88 ? 41.825 12.244 -28.590 1.00 74.75 88 ILE A N 1
ATOM 608 C CA . ILE A 1 88 ? 41.430 10.837 -28.763 1.00 74.75 88 ILE A CA 1
ATOM 609 C C . ILE A 1 88 ? 40.263 10.496 -27.825 1.00 74.75 88 ILE A C 1
ATOM 611 O O . ILE A 1 88 ? 39.257 9.947 -28.269 1.00 74.75 88 ILE A O 1
ATOM 615 N N . ALA A 1 89 ? 40.345 10.892 -26.551 1.00 72.12 89 ALA A N 1
ATOM 616 C CA . ALA A 1 89 ? 39.265 10.688 -25.587 1.00 72.12 89 ALA A CA 1
ATOM 617 C C . ALA A 1 89 ? 37.965 11.398 -26.008 1.00 72.12 89 ALA A C 1
ATOM 619 O O . ALA A 1 89 ? 36.888 10.818 -25.896 1.00 72.12 89 ALA A O 1
ATOM 620 N N . ALA A 1 90 ? 38.052 12.620 -26.546 1.00 66.50 90 ALA A N 1
ATOM 621 C CA . ALA A 1 90 ? 36.890 13.345 -27.058 1.00 66.50 90 ALA A CA 1
ATOM 622 C C . ALA A 1 90 ? 36.245 12.645 -28.268 1.00 66.50 90 ALA A C 1
ATOM 624 O O . ALA A 1 90 ? 35.020 12.598 -28.358 1.00 66.50 90 ALA A O 1
ATOM 625 N N . ALA A 1 91 ? 37.051 12.072 -29.169 1.00 68.94 91 ALA A N 1
ATOM 626 C CA . ALA A 1 91 ? 36.547 11.321 -30.317 1.00 68.94 91 ALA A CA 1
ATOM 627 C C . ALA A 1 91 ? 35.835 10.023 -29.897 1.00 68.94 91 ALA A C 1
ATOM 629 O O . ALA A 1 91 ? 34.776 9.711 -30.433 1.00 68.94 91 ALA A O 1
ATOM 630 N N . ILE A 1 92 ? 36.369 9.302 -28.906 1.00 74.94 92 ILE A N 1
ATOM 631 C CA . ILE A 1 92 ? 35.752 8.073 -28.378 1.00 74.94 92 ILE A CA 1
ATOM 632 C C . ILE A 1 92 ? 34.458 8.395 -27.614 1.00 74.94 92 ILE A C 1
ATOM 634 O O . ILE A 1 92 ? 33.439 7.736 -27.813 1.00 74.94 92 ILE A O 1
ATOM 638 N N . LEU A 1 93 ? 34.464 9.440 -26.778 1.00 69.00 93 LEU A N 1
ATOM 639 C CA . LEU A 1 93 ? 33.283 9.854 -26.013 1.00 69.00 93 LEU A CA 1
ATOM 640 C C . LEU A 1 93 ? 32.130 10.324 -26.909 1.00 69.00 93 LEU A C 1
ATOM 642 O O . LEU A 1 93 ? 30.975 10.127 -26.546 1.00 69.00 93 LEU A O 1
ATOM 646 N N . ALA A 1 94 ? 32.416 10.882 -28.088 1.00 64.81 94 ALA A N 1
ATOM 647 C CA . ALA A 1 94 ? 31.387 11.327 -29.027 1.00 64.81 94 ALA A CA 1
ATOM 648 C C . ALA A 1 94 ? 30.524 10.182 -29.600 1.00 64.81 94 ALA A C 1
ATOM 650 O O . ALA A 1 94 ? 29.431 10.446 -30.096 1.00 64.81 94 ALA A O 1
ATOM 651 N N . VAL A 1 95 ? 30.981 8.927 -29.522 1.00 69.56 95 VAL A N 1
ATOM 652 C CA . VAL A 1 95 ? 30.254 7.755 -30.047 1.00 69.56 95 VAL A CA 1
ATOM 653 C C . VAL A 1 95 ? 29.271 7.175 -29.019 1.00 69.56 95 VAL A C 1
ATOM 655 O O . VAL A 1 95 ? 28.323 6.483 -29.385 1.00 69.56 95 VAL A O 1
ATOM 658 N N . LEU A 1 96 ? 29.449 7.470 -27.727 1.00 74.56 96 LEU A N 1
ATOM 65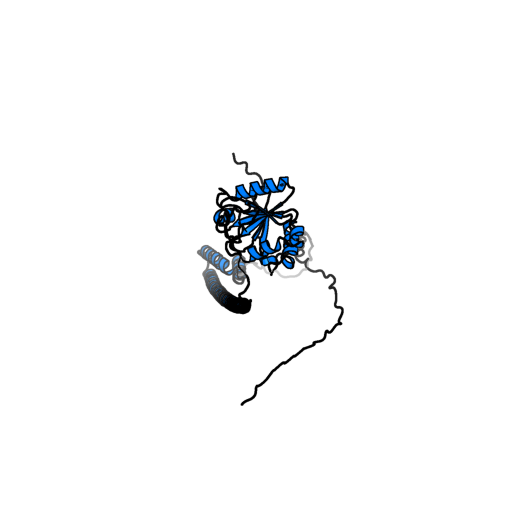9 C CA . LEU A 1 96 ? 28.601 6.925 -26.665 1.00 74.56 96 LEU A CA 1
ATOM 660 C C . LEU A 1 96 ? 27.348 7.798 -26.443 1.00 74.56 96 LEU A C 1
ATOM 662 O O . LEU A 1 96 ? 27.461 9.023 -26.395 1.00 74.56 96 LEU A O 1
ATOM 666 N N . PRO A 1 97 ? 26.159 7.203 -26.219 1.00 66.50 97 PRO A N 1
ATOM 667 C CA . PRO A 1 97 ? 24.891 7.940 -26.121 1.00 66.50 97 PRO A CA 1
ATOM 668 C C . PRO A 1 97 ? 24.852 8.954 -24.966 1.00 66.50 97 PRO A C 1
ATOM 670 O O . PRO A 1 97 ? 24.233 10.005 -25.096 1.00 66.50 97 PRO A O 1
ATOM 673 N N . ILE A 1 98 ? 25.570 8.686 -23.870 1.00 66.94 98 ILE A N 1
ATOM 674 C CA . ILE A 1 98 ? 25.731 9.613 -22.732 1.00 66.94 98 ILE A CA 1
ATOM 675 C C . ILE A 1 98 ? 26.892 10.603 -22.977 1.00 66.94 98 ILE A C 1
ATOM 677 O O . ILE A 1 98 ? 26.926 11.700 -22.421 1.00 66.94 98 ILE A O 1
ATOM 681 N N . GLY A 1 99 ? 27.850 10.240 -23.834 1.00 59.69 99 GLY A N 1
ATOM 682 C CA . GLY A 1 99 ? 29.065 11.014 -24.092 1.00 59.69 99 GLY A CA 1
ATOM 683 C C . GLY A 1 99 ? 28.889 12.176 -25.075 1.00 59.69 99 GLY A C 1
ATOM 684 O O . GLY A 1 99 ? 29.719 13.085 -25.087 1.00 59.69 99 GLY A O 1
ATOM 685 N N . SER A 1 100 ? 27.786 12.212 -25.827 1.00 61.50 100 SER A N 1
ATOM 686 C CA . SER A 1 100 ? 27.432 13.295 -26.760 1.00 61.50 100 SER A CA 1
ATOM 687 C C . SER A 1 100 ? 27.325 14.664 -26.071 1.00 61.50 100 SER A C 1
ATOM 689 O O . SER A 1 100 ? 27.909 15.640 -26.544 1.00 61.50 100 SER A O 1
ATOM 691 N N . PHE A 1 101 ? 26.693 14.733 -24.894 1.00 66.06 101 PHE A N 1
ATOM 692 C CA . PHE A 1 101 ? 26.633 15.960 -24.089 1.00 66.06 101 PHE A CA 1
ATOM 693 C C . PHE A 1 101 ? 28.004 16.350 -23.524 1.00 66.06 101 PHE A C 1
ATOM 695 O O . PHE A 1 101 ? 28.393 17.518 -23.578 1.00 66.06 101 PHE A O 1
ATOM 702 N N . ALA A 1 102 ? 28.774 15.379 -23.026 1.00 69.50 102 ALA A N 1
ATOM 703 C CA . ALA A 1 102 ? 30.107 15.630 -22.481 1.00 69.50 102 ALA A CA 1
ATOM 704 C C . ALA A 1 102 ? 31.088 16.140 -23.555 1.00 69.50 102 ALA A C 1
ATOM 706 O O . ALA A 1 102 ? 31.899 17.029 -23.280 1.00 69.50 102 ALA A O 1
ATOM 707 N N . ALA A 1 103 ? 30.980 15.645 -24.793 1.00 64.50 103 ALA A N 1
ATOM 708 C CA . ALA A 1 103 ? 31.816 16.056 -25.918 1.00 64.50 103 ALA A CA 1
ATOM 709 C C . ALA A 1 103 ? 31.667 17.552 -26.255 1.00 64.50 103 ALA A C 1
ATOM 711 O O . ALA A 1 103 ? 32.663 18.202 -26.580 1.00 64.50 103 ALA A O 1
ATOM 712 N N . VAL A 1 104 ? 30.468 18.131 -26.098 1.00 66.56 104 VAL A N 1
ATOM 713 C CA . VAL A 1 104 ? 30.231 19.573 -26.301 1.00 66.56 104 VAL A CA 1
ATOM 714 C C . VAL A 1 104 ? 31.015 20.402 -25.278 1.00 66.56 104 VAL A C 1
ATOM 716 O O . VAL A 1 104 ? 31.740 21.328 -25.649 1.00 66.56 104 VAL A O 1
ATOM 719 N N . PHE A 1 105 ? 30.952 20.044 -23.991 1.00 74.12 105 PHE A N 1
ATOM 720 C CA . PHE A 1 105 ? 31.684 20.756 -22.935 1.00 74.12 105 PHE A CA 1
ATOM 721 C C . PHE A 1 105 ? 33.205 20.602 -23.066 1.00 74.12 105 PHE A C 1
ATOM 723 O O . PHE A 1 105 ? 33.948 21.575 -22.884 1.00 74.12 105 PHE A O 1
ATOM 730 N N . VAL A 1 106 ? 33.679 19.406 -23.429 1.00 73.94 106 VAL A N 1
ATOM 731 C CA . VAL A 1 106 ? 35.104 19.144 -23.686 1.00 73.94 106 VAL A CA 1
ATOM 732 C C . VAL A 1 106 ? 35.592 19.934 -24.908 1.00 73.94 106 VAL A C 1
ATOM 734 O O . VAL A 1 106 ? 36.648 20.567 -24.837 1.00 73.94 106 VAL A O 1
ATOM 737 N N . GLY A 1 107 ? 34.805 20.001 -25.988 1.00 65.62 107 GLY A N 1
ATOM 738 C CA . GLY A 1 107 ? 35.105 20.801 -27.181 1.00 65.62 107 GLY A CA 1
ATOM 739 C C . GLY A 1 107 ? 35.208 22.304 -26.892 1.00 65.62 107 GLY A C 1
ATOM 740 O O . GLY A 1 107 ? 36.165 22.955 -27.321 1.00 65.62 107 GLY A O 1
ATOM 741 N N . ILE A 1 108 ? 34.292 22.852 -26.082 1.00 76.50 108 ILE A N 1
ATOM 742 C CA . ILE A 1 108 ? 34.327 24.261 -25.647 1.00 76.50 108 ILE A CA 1
ATOM 743 C C . ILE A 1 108 ? 35.591 24.558 -24.823 1.00 76.50 108 ILE A C 1
ATOM 745 O O . ILE A 1 108 ? 36.216 25.610 -25.001 1.00 76.50 108 ILE A O 1
ATOM 749 N N . ARG A 1 109 ? 36.013 23.641 -23.938 1.00 75.62 109 ARG A N 1
ATOM 750 C CA . ARG A 1 109 ? 37.275 23.798 -23.193 1.00 75.62 109 ARG A CA 1
ATOM 751 C C . ARG A 1 109 ? 38.506 23.708 -24.095 1.00 75.62 109 ARG A C 1
ATOM 753 O O . ARG A 1 109 ? 39.416 24.521 -23.929 1.00 75.62 109 ARG A O 1
ATOM 760 N N . GLY A 1 110 ? 38.514 22.800 -25.070 1.00 67.75 110 GLY A N 1
ATOM 761 C CA . GLY A 1 110 ? 39.580 22.703 -26.073 1.00 67.75 110 GLY A CA 1
ATOM 762 C C . GLY A 1 110 ? 39.732 23.992 -26.890 1.00 67.75 110 GLY A C 1
ATOM 763 O O . GLY A 1 110 ? 40.838 24.512 -27.042 1.00 67.75 110 GLY A O 1
ATOM 764 N N . LEU A 1 111 ? 38.617 24.594 -27.320 1.00 70.38 111 LEU A N 1
ATOM 765 C CA . LEU A 1 111 ? 38.617 25.887 -28.017 1.00 70.38 111 LEU A CA 1
ATOM 766 C C . LEU A 1 111 ? 39.270 27.005 -27.192 1.00 70.38 111 LEU A C 1
ATOM 768 O O . LEU A 1 111 ? 40.029 27.801 -27.744 1.00 70.38 111 LEU A O 1
ATOM 772 N N . LYS A 1 112 ? 39.045 27.045 -25.871 1.00 75.12 112 LYS A N 1
ATOM 773 C CA . LYS A 1 112 ? 39.675 28.045 -24.991 1.00 75.12 112 LYS A CA 1
ATOM 774 C C . LYS A 1 112 ? 41.194 27.869 -24.883 1.00 75.12 112 LYS A C 1
ATOM 776 O O . LYS A 1 112 ? 41.900 28.872 -24.853 1.00 75.12 112 LYS A O 1
ATOM 781 N N . GLN A 1 113 ? 41.698 26.634 -24.879 1.00 71.19 113 GLN A N 1
ATOM 782 C CA . GLN A 1 113 ? 43.142 26.354 -24.819 1.00 71.19 113 GLN A CA 1
ATOM 783 C C . GLN A 1 113 ? 43.861 26.621 -26.152 1.00 71.19 113 GLN A C 1
ATOM 785 O O . GLN A 1 113 ? 45.036 26.977 -26.165 1.00 71.19 113 GLN A O 1
ATOM 790 N N . THR A 1 114 ? 43.156 26.526 -27.283 1.00 67.12 114 THR A N 1
ATOM 791 C CA . THR A 1 114 ? 43.739 26.764 -28.620 1.00 67.12 114 THR A CA 1
ATOM 792 C C . THR A 1 114 ? 43.856 28.236 -29.028 1.00 67.12 114 THR A C 1
ATOM 794 O O . THR A 1 114 ? 44.369 28.513 -30.111 1.00 67.12 114 THR A O 1
ATOM 797 N N . LYS A 1 115 ? 43.473 29.201 -28.175 1.00 60.28 115 LYS A N 1
ATOM 798 C CA . LYS A 1 115 ? 43.630 30.645 -28.461 1.00 60.28 115 LYS A CA 1
ATOM 799 C C . LYS A 1 115 ? 45.082 31.086 -28.732 1.00 60.28 115 LYS A C 1
ATOM 801 O O . LYS A 1 115 ? 45.274 32.178 -29.251 1.00 60.28 115 LYS A O 1
ATOM 806 N N . LEU A 1 116 ? 46.075 30.246 -28.426 1.00 59.03 116 LEU A N 1
ATOM 807 C CA . LEU A 1 116 ? 47.509 30.505 -28.626 1.00 59.03 116 LEU A CA 1
ATOM 808 C C . LEU A 1 116 ? 48.179 29.552 -29.646 1.00 59.03 116 LEU A C 1
ATOM 810 O O . LEU A 1 116 ? 49.401 29.550 -29.765 1.00 59.03 116 LEU A O 1
ATOM 814 N N . GLY A 1 117 ? 47.418 28.717 -30.371 1.00 53.59 117 GLY A N 1
ATOM 815 C CA . GLY A 1 117 ? 47.959 27.612 -31.177 1.00 53.59 117 GLY A CA 1
ATOM 816 C C . GLY A 1 117 ? 47.529 27.575 -32.651 1.00 53.59 117 GLY A C 1
ATOM 817 O O . GLY A 1 117 ? 46.475 28.066 -33.038 1.00 53.59 117 GLY A O 1
ATOM 818 N N . THR A 1 118 ? 48.369 26.932 -33.468 1.00 57.44 118 THR A N 1
ATOM 819 C CA . THR A 1 118 ? 48.306 26.751 -34.934 1.00 57.44 118 THR A CA 1
ATOM 820 C C . THR A 1 118 ? 46.924 26.393 -35.514 1.00 57.44 118 THR A C 1
ATOM 822 O O . THR A 1 118 ? 46.244 25.506 -34.994 1.00 57.44 118 THR A O 1
ATOM 825 N N . LEU A 1 119 ? 46.585 26.982 -36.675 1.00 66.94 119 LEU A N 1
ATOM 826 C CA . LEU A 1 119 ? 45.333 26.840 -37.456 1.00 66.94 119 LEU A CA 1
ATOM 827 C C . LEU A 1 119 ? 44.752 25.413 -37.565 1.00 66.94 119 LEU A C 1
ATOM 829 O O . LEU A 1 119 ? 43.533 25.253 -37.593 1.00 66.94 119 LEU A O 1
ATOM 833 N N . ARG A 1 120 ? 45.590 24.367 -37.577 1.00 68.62 120 ARG A N 1
ATOM 834 C CA . ARG A 1 120 ? 45.145 22.964 -37.684 1.00 68.62 120 ARG A CA 1
ATOM 835 C C . ARG A 1 120 ? 44.342 22.456 -36.477 1.00 68.62 120 ARG A C 1
ATOM 837 O O . ARG A 1 120 ? 43.451 21.636 -36.665 1.00 68.62 120 ARG A O 1
ATOM 844 N N . GLY A 1 121 ? 44.590 22.955 -35.262 1.00 66.56 121 GLY A N 1
ATOM 845 C CA . GLY A 1 121 ? 43.858 22.506 -34.064 1.00 66.56 121 GLY A CA 1
ATOM 846 C C . GLY A 1 121 ? 42.413 23.015 -34.003 1.00 66.56 121 GLY A C 1
ATOM 847 O O . GLY A 1 121 ? 41.534 22.360 -33.448 1.00 66.56 121 GLY A O 1
ATOM 848 N N . ARG A 1 122 ? 42.150 24.167 -34.629 1.00 76.94 122 ARG A N 1
ATOM 849 C CA . ARG A 1 122 ? 40.842 24.830 -34.594 1.00 76.94 122 ARG A CA 1
ATOM 850 C C . ARG A 1 122 ? 39.813 24.131 -35.486 1.00 76.94 122 ARG A C 1
ATOM 852 O O . ARG A 1 122 ? 38.656 24.025 -35.096 1.00 76.94 122 ARG A O 1
ATOM 859 N N . GLY A 1 123 ? 40.244 23.601 -36.634 1.00 79.56 123 GLY A N 1
ATOM 860 C CA . GLY A 1 123 ? 39.373 22.839 -37.537 1.00 79.56 123 GLY A CA 1
ATOM 861 C C . GLY A 1 123 ? 38.829 21.561 -36.893 1.00 79.56 123 GLY A C 1
ATOM 862 O O . GLY A 1 123 ? 37.637 21.285 -36.986 1.00 79.56 123 GLY A O 1
ATOM 863 N N . LEU A 1 124 ? 39.675 20.830 -36.160 1.00 77.44 124 LEU A N 1
ATOM 864 C CA . LEU A 1 124 ? 39.279 19.581 -35.503 1.00 77.44 124 LEU A CA 1
ATOM 865 C C . LEU A 1 124 ? 38.299 19.824 -34.342 1.00 77.44 124 LEU A C 1
ATOM 867 O O . LEU A 1 124 ? 37.347 19.067 -34.173 1.00 77.44 124 LEU A O 1
ATOM 871 N N . ALA A 1 125 ? 38.473 20.920 -33.596 1.00 74.00 125 ALA A N 1
ATOM 872 C CA . ALA A 1 125 ? 37.544 21.311 -32.535 1.00 74.00 125 ALA A CA 1
ATOM 873 C C . ALA A 1 125 ? 36.165 21.748 -33.068 1.00 74.00 125 ALA A C 1
ATOM 875 O O . ALA A 1 125 ? 35.147 21.457 -32.448 1.00 74.00 125 ALA A O 1
ATOM 876 N N . ILE A 1 126 ? 36.109 22.430 -34.218 1.00 80.19 126 ILE A N 1
ATOM 877 C CA . ILE A 1 126 ? 34.829 22.779 -34.858 1.00 80.19 126 ILE A CA 1
ATOM 878 C C . ILE A 1 126 ? 34.129 21.510 -35.357 1.00 80.19 126 ILE A C 1
ATOM 880 O O . ILE A 1 126 ? 32.933 21.342 -35.125 1.00 80.19 126 ILE A O 1
ATOM 884 N N . ALA A 1 127 ? 34.875 20.592 -35.982 1.00 81.00 127 ALA A N 1
ATOM 885 C CA . ALA A 1 127 ? 34.325 19.334 -36.476 1.00 81.00 127 ALA A CA 1
ATOM 886 C C . ALA A 1 127 ? 33.688 18.495 -35.353 1.00 81.00 127 ALA A C 1
ATOM 888 O O . ALA A 1 127 ? 32.580 17.992 -35.530 1.00 81.00 127 ALA A O 1
ATOM 889 N N . SER A 1 128 ? 34.322 18.395 -34.177 1.00 74.62 128 SER A N 1
ATOM 890 C CA . SER A 1 128 ? 33.758 17.626 -33.058 1.00 74.62 128 SER A CA 1
ATOM 891 C C . SER A 1 128 ? 32.475 18.238 -32.485 1.00 74.62 128 SER A C 1
ATOM 893 O O . SER A 1 128 ? 31.562 17.497 -32.126 1.00 74.62 128 SER A O 1
ATOM 895 N N . ILE A 1 129 ? 32.357 19.570 -32.454 1.00 77.50 129 ILE A N 1
ATOM 896 C CA . ILE A 1 129 ? 31.130 20.255 -32.014 1.00 77.50 129 ILE A CA 1
ATOM 897 C C . ILE A 1 129 ? 29.980 19.994 -32.989 1.00 77.50 129 ILE A C 1
ATOM 899 O O . ILE A 1 129 ? 28.878 19.664 -32.554 1.00 77.50 129 ILE A O 1
ATOM 903 N N . VAL A 1 130 ? 30.229 20.107 -34.298 1.00 85.12 130 VAL A N 1
ATOM 904 C CA . VAL A 1 130 ? 29.202 19.863 -35.325 1.00 85.12 130 VAL A CA 1
ATOM 905 C C . VAL A 1 130 ? 28.716 18.414 -35.270 1.00 85.12 130 VAL A C 1
ATOM 907 O O . VAL A 1 130 ? 27.509 18.176 -35.251 1.00 85.12 130 VAL A O 1
ATOM 910 N N . VAL A 1 131 ? 29.636 17.449 -35.170 1.00 83.44 131 VAL A N 1
ATOM 911 C CA . VAL A 1 131 ? 29.286 16.025 -35.037 1.00 83.44 131 VAL A CA 1
ATOM 912 C C . VAL A 1 131 ? 28.492 15.773 -33.751 1.00 83.44 131 VAL A C 1
ATOM 914 O O . VAL A 1 131 ? 27.449 15.126 -33.803 1.00 83.44 131 VAL A O 1
ATOM 917 N N . GLY A 1 132 ? 28.917 16.334 -32.613 1.00 77.19 132 GLY A N 1
ATOM 918 C CA . GLY A 1 132 ? 28.202 16.190 -31.341 1.00 77.19 132 GLY A CA 1
ATOM 919 C C . GLY A 1 132 ? 26.772 16.742 -31.384 1.00 77.19 132 GLY A C 1
ATOM 920 O O . GLY A 1 132 ? 25.844 16.094 -30.896 1.00 77.19 132 GLY A O 1
ATOM 921 N N . LEU A 1 133 ? 26.567 17.901 -32.018 1.00 83.81 133 LEU A N 1
ATOM 922 C CA . LEU A 1 133 ? 25.236 18.497 -32.179 1.00 83.81 133 LEU A CA 1
ATOM 923 C C . LEU A 1 133 ? 24.321 17.646 -33.070 1.00 83.81 133 LEU A C 1
ATOM 925 O O . LEU A 1 133 ? 23.169 17.423 -32.703 1.00 83.81 133 LEU A O 1
ATOM 929 N N . LEU A 1 134 ? 24.827 17.127 -34.194 1.00 86.94 134 LEU A N 1
ATOM 930 C CA . LEU A 1 134 ? 24.051 16.255 -35.085 1.00 86.94 134 LEU A CA 1
ATOM 931 C C . LEU A 1 134 ? 23.616 14.964 -34.383 1.00 86.94 134 LEU A C 1
ATOM 933 O O . LEU A 1 134 ? 22.449 14.585 -34.473 1.00 86.94 134 LEU A O 1
ATOM 937 N N . PHE A 1 135 ? 24.514 14.325 -33.628 1.00 83.00 135 PHE A N 1
ATOM 938 C CA . PHE A 1 135 ? 24.161 13.142 -32.840 1.00 83.00 135 PHE A CA 1
ATOM 939 C C . PHE A 1 135 ? 23.157 13.462 -31.730 1.00 83.00 135 PHE A C 1
ATOM 941 O O . PHE A 1 135 ? 22.219 12.697 -31.529 1.00 83.00 135 PHE A O 1
ATOM 948 N N . THR A 1 136 ? 23.299 14.600 -31.044 1.00 82.44 136 THR A N 1
ATOM 949 C CA . THR A 1 136 ? 22.353 15.014 -29.993 1.00 82.44 136 THR A CA 1
ATOM 950 C C . THR A 1 136 ? 20.950 15.232 -30.563 1.00 82.44 136 THR A C 1
ATOM 952 O O . THR A 1 136 ? 19.973 14.761 -29.984 1.00 82.44 136 THR A O 1
ATOM 955 N N . LEU A 1 137 ? 20.838 15.884 -31.725 1.00 88.19 137 LEU A N 1
ATOM 956 C CA . LEU A 1 137 ? 19.559 16.060 -32.417 1.00 88.19 137 LEU A CA 1
ATOM 957 C C . LEU A 1 137 ? 18.980 14.724 -32.903 1.00 88.19 137 LEU A C 1
ATOM 959 O O . LEU A 1 137 ? 17.784 14.491 -32.743 1.00 88.19 137 LEU A O 1
ATOM 963 N N . GLY A 1 138 ? 19.816 13.831 -33.442 1.00 90.44 138 GLY A N 1
ATOM 964 C CA . GLY A 1 138 ? 19.397 12.498 -33.884 1.00 90.44 138 GLY A CA 1
ATOM 965 C C . GLY A 1 138 ? 18.860 11.634 -32.739 1.00 90.44 138 GLY A C 1
ATOM 966 O O . GLY A 1 138 ? 17.745 11.120 -32.825 1.00 90.44 138 GLY A O 1
ATOM 967 N N . TYR A 1 139 ? 19.608 11.525 -31.636 1.00 83.75 139 TYR A N 1
ATOM 968 C CA . TYR A 1 139 ? 19.173 10.786 -30.447 1.00 83.75 139 TYR A CA 1
ATOM 969 C C . TYR A 1 139 ? 17.949 11.426 -29.788 1.00 83.75 139 TYR A C 1
ATOM 971 O O . TYR A 1 139 ? 17.021 10.712 -29.413 1.00 83.75 139 TYR A O 1
ATOM 979 N N . GLY A 1 140 ? 17.911 12.759 -29.688 1.00 84.50 140 GLY A N 1
ATOM 980 C CA . GLY A 1 140 ? 16.756 13.484 -29.159 1.00 84.50 140 GLY A CA 1
ATOM 981 C C . GLY A 1 140 ? 15.491 13.241 -29.985 1.00 84.50 140 GLY A C 1
ATOM 982 O O . GLY A 1 140 ? 14.441 12.933 -29.424 1.00 84.50 140 GLY A O 1
ATOM 983 N N . GLY A 1 141 ? 15.598 13.295 -31.316 1.00 92.50 141 GLY A N 1
ATOM 984 C CA . GLY A 1 141 ? 14.494 12.995 -32.228 1.00 92.50 141 GLY A CA 1
ATOM 985 C C . GLY A 1 141 ? 14.013 11.545 -32.124 1.00 92.50 141 GLY A C 1
ATOM 986 O O . GLY A 1 141 ? 12.809 11.305 -32.042 1.00 92.50 141 GLY A O 1
ATOM 987 N N . ALA A 1 142 ? 14.936 10.581 -32.057 1.00 90.81 142 ALA A N 1
ATOM 988 C CA . ALA A 1 142 ? 14.601 9.166 -31.897 1.00 90.81 142 ALA A CA 1
ATOM 989 C C . ALA A 1 142 ? 13.918 8.878 -30.549 1.00 90.81 142 ALA A C 1
ATOM 991 O O . ALA A 1 142 ? 12.903 8.184 -30.513 1.00 90.81 142 ALA A O 1
ATOM 992 N N . ALA A 1 143 ? 14.424 9.451 -29.452 1.00 84.12 143 ALA A N 1
ATOM 993 C CA . ALA A 1 143 ? 13.823 9.314 -28.127 1.00 84.12 143 ALA A CA 1
ATOM 994 C C . ALA A 1 143 ? 12.424 9.943 -28.069 1.00 84.12 143 ALA A C 1
ATOM 996 O O . ALA A 1 143 ? 11.499 9.340 -27.527 1.00 84.12 143 ALA A O 1
ATOM 997 N N . PHE A 1 144 ? 12.243 11.121 -28.675 1.00 91.38 144 PHE A N 1
ATOM 998 C CA . PHE A 1 144 ? 10.936 11.767 -28.773 1.00 91.38 144 PHE A CA 1
ATOM 999 C C . PHE A 1 144 ? 9.942 10.927 -29.588 1.00 91.38 144 PHE A C 1
ATOM 1001 O O . PHE A 1 144 ? 8.800 10.742 -29.166 1.00 91.38 144 PHE A O 1
ATOM 1008 N N . TYR A 1 145 ? 10.374 10.371 -30.725 1.00 93.62 145 TYR A N 1
ATOM 1009 C CA . TYR A 1 145 ? 9.539 9.498 -31.550 1.00 93.62 145 TYR A CA 1
ATOM 1010 C C . TYR A 1 145 ? 9.142 8.215 -30.806 1.00 93.62 145 TYR A C 1
ATOM 1012 O O . TYR A 1 145 ? 7.956 7.892 -30.744 1.00 93.62 145 TYR A O 1
ATOM 1020 N N . ALA A 1 146 ? 10.103 7.537 -30.169 1.00 90.00 146 ALA A N 1
ATOM 1021 C CA . ALA A 1 146 ? 9.847 6.346 -29.361 1.00 90.00 146 ALA A CA 1
ATOM 1022 C C . ALA A 1 146 ? 8.887 6.642 -28.194 1.00 90.00 146 ALA A C 1
ATOM 1024 O O . ALA A 1 146 ? 7.928 5.901 -27.970 1.00 90.00 146 ALA A O 1
ATOM 1025 N N . GLY A 1 147 ? 9.089 7.769 -27.503 1.00 88.06 147 GLY A N 1
ATOM 1026 C CA . GLY A 1 147 ? 8.205 8.234 -26.435 1.00 88.06 147 GLY A CA 1
ATOM 1027 C C . GLY A 1 147 ? 6.777 8.484 -26.921 1.00 88.06 147 GLY A C 1
ATOM 1028 O O . GLY A 1 147 ? 5.828 8.040 -26.279 1.00 88.06 147 GLY A O 1
ATOM 1029 N N . LYS A 1 148 ? 6.610 9.116 -28.092 1.00 92.06 148 LYS A N 1
ATOM 1030 C CA . LYS A 1 148 ? 5.292 9.325 -28.706 1.00 92.06 148 LYS A CA 1
ATOM 1031 C C . LYS A 1 148 ? 4.610 7.993 -29.033 1.00 92.06 148 LYS A C 1
ATOM 1033 O O . LYS A 1 148 ? 3.455 7.811 -28.667 1.00 92.06 148 LYS A O 1
ATOM 1038 N N . THR A 1 149 ? 5.323 7.048 -29.654 1.00 90.50 149 THR A N 1
ATOM 1039 C CA . THR A 1 149 ? 4.751 5.730 -29.987 1.00 90.50 149 THR A CA 1
ATOM 1040 C C . THR A 1 149 ? 4.354 4.935 -28.747 1.00 90.50 149 THR A C 1
ATOM 1042 O O . THR A 1 149 ? 3.290 4.323 -28.732 1.00 90.50 149 THR A O 1
ATOM 1045 N N . TYR A 1 150 ? 5.159 5.000 -27.683 1.00 89.25 150 TYR A N 1
ATOM 1046 C CA . TYR A 1 150 ? 4.847 4.352 -26.414 1.00 89.25 150 TYR A CA 1
ATOM 1047 C C . TYR A 1 150 ? 3.589 4.957 -25.776 1.00 89.25 150 TYR A C 1
ATOM 1049 O O . TYR A 1 150 ? 2.705 4.229 -25.334 1.00 89.25 150 TYR A O 1
ATOM 1057 N N . PHE A 1 151 ? 3.466 6.287 -25.790 1.00 86.44 151 PHE A N 1
ATOM 1058 C CA . PHE A 1 151 ? 2.321 6.991 -25.211 1.00 86.44 151 PHE A CA 1
ATOM 1059 C C . PHE A 1 151 ? 1.018 6.799 -26.008 1.00 86.44 151 PHE A C 1
ATOM 1061 O O . PHE A 1 151 ? -0.069 6.705 -25.436 1.00 86.44 151 PHE A O 1
ATOM 1068 N N . ASP A 1 152 ? 1.107 6.717 -27.337 1.00 87.62 152 ASP A N 1
ATOM 1069 C CA . ASP A 1 152 ? -0.048 6.401 -28.181 1.00 87.62 152 ASP A CA 1
ATOM 1070 C C . ASP A 1 152 ? -0.513 4.949 -27.948 1.00 87.62 152 ASP A C 1
ATOM 1072 O O . ASP A 1 152 ? -1.718 4.676 -27.904 1.00 87.62 152 ASP A O 1
ATOM 1076 N N . GLN A 1 153 ? 0.426 4.023 -27.714 1.00 88.69 153 GLN A N 1
ATOM 1077 C CA . GLN A 1 153 ? 0.118 2.632 -27.391 1.00 88.69 153 GLN A CA 1
ATOM 1078 C C . GLN A 1 153 ? -0.580 2.498 -26.028 1.00 88.69 153 GLN A C 1
ATOM 1080 O O . GLN A 1 153 ? -1.630 1.853 -25.959 1.00 88.69 153 GLN A O 1
ATOM 1085 N N . THR A 1 154 ? -0.094 3.169 -24.978 1.00 85.06 154 THR A N 1
ATOM 1086 C CA . THR A 1 154 ? -0.728 3.125 -23.646 1.00 85.06 154 THR A CA 1
ATOM 1087 C C . THR A 1 154 ? -2.149 3.689 -23.659 1.00 85.06 154 THR A C 1
ATOM 1089 O O . THR A 1 154 ? -3.061 3.058 -23.122 1.00 85.06 154 THR A O 1
ATOM 1092 N N . ARG A 1 155 ? -2.392 4.803 -24.366 1.00 90.88 155 ARG A N 1
ATOM 1093 C CA . ARG A 1 155 ? -3.755 5.339 -24.556 1.00 90.88 155 ARG A CA 1
ATOM 1094 C C . ARG A 1 155 ? -4.691 4.350 -25.249 1.00 90.88 155 ARG A C 1
ATOM 1096 O O . ARG A 1 155 ? -5.882 4.294 -24.934 1.00 90.88 155 ARG A O 1
ATOM 1103 N N . SER A 1 156 ? -4.181 3.581 -26.210 1.00 91.81 156 SER A N 1
ATOM 1104 C CA . SER A 1 156 ? -4.988 2.587 -26.923 1.00 91.81 156 SER A CA 1
ATOM 1105 C C . SER A 1 156 ? -5.400 1.416 -26.021 1.00 91.81 156 SER A C 1
ATOM 1107 O O . SER A 1 156 ? -6.533 0.930 -26.115 1.00 91.81 156 SER A O 1
ATOM 1109 N N . ASP A 1 157 ? -4.524 1.014 -25.098 1.00 88.25 157 ASP A N 1
ATOM 1110 C CA . ASP A 1 157 ? -4.789 -0.063 -24.148 1.00 88.25 157 ASP A CA 1
ATOM 1111 C C . ASP A 1 157 ? -5.773 0.371 -23.057 1.00 88.25 157 ASP A C 1
ATOM 1113 O O . ASP A 1 157 ? -6.716 -0.369 -22.762 1.00 88.25 157 ASP A O 1
ATOM 1117 N N . GLU A 1 158 ? -5.657 1.602 -22.552 1.00 87.94 158 GLU A N 1
ATOM 1118 C CA . GLU A 1 158 ? -6.650 2.199 -21.649 1.00 87.94 158 GLU A CA 1
ATOM 1119 C C . GLU A 1 158 ? -8.044 2.234 -22.293 1.00 87.94 158 GLU A C 1
ATOM 1121 O O . GLU A 1 158 ? -9.035 1.830 -21.679 1.00 87.94 158 GLU A O 1
ATOM 1126 N N . ALA A 1 159 ? -8.138 2.627 -23.569 1.00 92.25 159 ALA A N 1
ATOM 1127 C CA . ALA A 1 159 ? -9.407 2.641 -24.295 1.00 92.25 159 ALA A CA 1
ATOM 1128 C C . ALA A 1 159 ? -10.003 1.231 -24.469 1.00 92.25 159 ALA A C 1
ATOM 1130 O O . ALA A 1 159 ? -11.225 1.056 -24.395 1.00 92.25 159 ALA A O 1
ATOM 1131 N N . ARG A 1 160 ? -9.166 0.205 -24.682 1.00 93.94 160 ARG A N 1
ATOM 1132 C CA . ARG A 1 160 ? -9.607 -1.199 -24.755 1.00 93.94 160 ARG A CA 1
ATOM 1133 C C . ARG A 1 160 ? -10.095 -1.709 -23.403 1.00 93.94 160 ARG A C 1
ATOM 1135 O O . ARG A 1 160 ? -11.125 -2.383 -23.360 1.00 93.94 160 ARG A O 1
ATOM 1142 N N . GLN A 1 161 ? -9.394 -1.389 -22.317 1.00 89.75 161 GLN A N 1
ATOM 1143 C CA . GLN A 1 161 ? -9.817 -1.765 -20.968 1.00 89.75 161 GLN A CA 1
ATOM 1144 C C . GLN A 1 161 ? -11.129 -1.080 -20.585 1.00 89.75 161 GLN A C 1
ATOM 1146 O O . GLN A 1 161 ? -12.053 -1.758 -20.137 1.00 89.75 161 GLN A O 1
ATOM 1151 N N . LYS A 1 162 ? -11.267 0.217 -20.882 1.00 92.81 162 LYS A N 1
ATOM 1152 C CA . LYS A 1 162 ? -12.503 0.965 -20.644 1.00 92.81 162 LYS A CA 1
ATOM 1153 C C . LYS A 1 162 ? -13.697 0.352 -21.379 1.00 92.81 162 LYS A C 1
ATOM 1155 O O . LYS A 1 162 ? -14.723 0.096 -20.762 1.00 92.81 162 LYS A O 1
ATOM 1160 N N . ARG A 1 163 ? -13.546 0.002 -22.664 1.00 96.00 163 ARG A N 1
ATOM 1161 C CA . ARG A 1 163 ? -14.604 -0.681 -23.440 1.00 96.00 163 ARG A CA 1
ATOM 1162 C C . ARG A 1 163 ? -14.971 -2.055 -22.874 1.00 96.00 163 ARG A C 1
ATOM 1164 O O . ARG A 1 163 ? -16.138 -2.434 -22.915 1.00 96.00 163 ARG A O 1
ATOM 1171 N N . LYS A 1 164 ? -13.990 -2.817 -22.374 1.00 94.88 164 LYS A N 1
ATOM 1172 C CA . LYS A 1 164 ? -14.249 -4.109 -21.716 1.00 94.88 164 LYS A CA 1
ATOM 1173 C C . LYS A 1 164 ? -15.037 -3.922 -20.421 1.00 94.88 164 LYS A C 1
ATOM 1175 O O . LYS A 1 164 ? -15.961 -4.688 -20.173 1.00 94.88 164 LYS A O 1
ATOM 1180 N N . TRP A 1 165 ? -14.690 -2.913 -19.628 1.00 89.12 165 TRP A N 1
ATOM 1181 C CA . TRP A 1 165 ? -15.377 -2.610 -18.376 1.00 89.12 165 TRP A CA 1
ATOM 1182 C C . TRP A 1 165 ? -16.806 -2.102 -18.614 1.00 89.12 165 TRP A C 1
ATOM 1184 O O . TRP A 1 165 ? -17.742 -2.645 -18.040 1.00 89.12 165 TRP A O 1
ATOM 1194 N N . GLU A 1 166 ? -17.005 -1.180 -19.562 1.00 95.56 166 GLU A N 1
ATOM 1195 C CA . GLU A 1 166 ? -18.341 -0.701 -19.954 1.00 95.56 166 GLU A CA 1
ATOM 1196 C C . GLU A 1 166 ? -19.252 -1.830 -20.466 1.00 95.56 166 GLU A C 1
ATOM 1198 O O . GLU A 1 166 ? -20.461 -1.785 -20.255 1.00 95.56 166 GLU A O 1
ATOM 1203 N N . ARG A 1 167 ? -18.698 -2.847 -21.145 1.00 97.00 167 ARG A N 1
ATOM 1204 C CA . ARG A 1 167 ? -19.472 -4.025 -21.566 1.00 97.00 167 ARG A CA 1
ATOM 1205 C C . ARG A 1 167 ? -19.932 -4.846 -20.364 1.00 97.00 167 ARG A C 1
ATOM 1207 O O . ARG A 1 167 ? -21.115 -5.144 -20.272 1.00 97.00 167 ARG A O 1
ATOM 1214 N N . LYS A 1 168 ? -19.020 -5.144 -19.435 1.00 93.50 168 LYS A N 1
ATOM 1215 C CA . LYS A 1 168 ? -19.344 -5.884 -18.206 1.00 93.50 168 LYS A CA 1
ATOM 1216 C C . LYS A 1 168 ? -20.377 -5.156 -17.352 1.00 93.50 168 LYS A C 1
ATOM 1218 O O . LYS A 1 168 ? -21.250 -5.791 -16.776 1.00 93.50 168 LYS A O 1
ATOM 1223 N N . GLN A 1 169 ? -20.295 -3.828 -17.291 1.00 92.62 169 GLN A N 1
ATOM 1224 C CA . GLN A 1 169 ? -21.247 -3.032 -16.526 1.00 92.62 169 GLN A CA 1
ATOM 1225 C C . GLN A 1 169 ? -22.655 -3.095 -17.135 1.00 92.62 169 GLN A C 1
ATOM 1227 O O . GLN A 1 169 ? -23.622 -3.281 -16.408 1.00 92.62 169 GLN A O 1
ATOM 1232 N N . ARG A 1 170 ? -22.774 -3.034 -18.471 1.00 97.38 170 ARG A N 1
ATOM 1233 C CA . ARG A 1 170 ? -24.067 -3.227 -19.152 1.00 97.38 170 ARG A CA 1
ATOM 1234 C C . ARG A 1 170 ? -24.629 -4.631 -18.945 1.00 97.38 170 ARG A C 1
ATOM 1236 O O . ARG A 1 170 ? -25.818 -4.749 -18.688 1.00 97.38 170 ARG A O 1
ATOM 1243 N N . GLU A 1 171 ? -23.788 -5.662 -19.033 1.00 96.50 171 GLU A N 1
ATOM 1244 C CA . GLU A 1 171 ? -24.191 -7.051 -18.768 1.00 96.50 171 GLU A CA 1
ATOM 1245 C C . GLU A 1 171 ? -24.740 -7.196 -17.336 1.00 96.50 171 GLU A C 1
ATOM 1247 O O . GLU A 1 171 ? -25.830 -7.730 -17.149 1.00 96.50 171 GLU A O 1
ATOM 1252 N N . HIS A 1 172 ? -24.056 -6.627 -16.338 1.00 93.88 172 HIS A N 1
ATOM 1253 C CA . HIS A 1 172 ? -24.520 -6.632 -14.948 1.00 93.88 172 HIS A CA 1
ATOM 1254 C C . HIS A 1 172 ? -25.840 -5.861 -14.758 1.00 93.88 172 HIS A C 1
ATOM 1256 O O . HIS A 1 172 ? -26.752 -6.346 -14.089 1.00 93.88 172 HIS A O 1
ATOM 1262 N N . ASP A 1 173 ? -25.980 -4.680 -15.367 1.00 96.19 173 ASP A N 1
ATOM 1263 C CA . ASP A 1 173 ? -27.217 -3.891 -15.301 1.00 96.19 173 ASP A CA 1
ATOM 1264 C C . ASP A 1 173 ? -28.402 -4.624 -15.958 1.00 96.19 173 ASP A C 1
ATOM 1266 O O . ASP A 1 173 ? -29.537 -4.544 -15.478 1.00 96.19 173 ASP A O 1
ATOM 1270 N N . GLU A 1 174 ? -28.163 -5.340 -17.061 1.00 98.25 174 GLU A N 1
ATOM 1271 C CA . GLU A 1 174 ? -29.163 -6.180 -17.727 1.00 98.25 174 GLU A CA 1
ATOM 1272 C C . GLU A 1 174 ? -29.565 -7.379 -16.858 1.00 98.25 174 GLU A C 1
ATOM 1274 O O . GLU A 1 174 ? -30.762 -7.643 -16.703 1.00 98.25 174 GLU A O 1
ATOM 1279 N N . GLU A 1 175 ? -28.604 -8.058 -16.226 1.00 97.44 175 GLU A N 1
ATOM 1280 C CA . GLU A 1 175 ? -28.863 -9.147 -15.277 1.00 97.44 175 GLU A CA 1
ATOM 1281 C C . GLU A 1 175 ? -29.657 -8.672 -14.054 1.00 97.44 175 GLU A C 1
ATOM 1283 O O . GLU A 1 175 ? -30.602 -9.341 -13.626 1.00 97.44 175 GLU A O 1
ATOM 1288 N N . GLU A 1 176 ? -29.335 -7.498 -13.508 1.00 96.88 176 GLU A N 1
ATOM 1289 C CA . GLU A 1 176 ? -30.054 -6.927 -12.371 1.00 96.88 176 GLU A CA 1
ATOM 1290 C C . GLU A 1 176 ? -31.498 -6.561 -12.744 1.00 96.88 176 GLU A C 1
ATOM 1292 O O . GLU A 1 176 ? -32.431 -6.846 -11.986 1.00 96.88 176 GLU A O 1
ATOM 1297 N N . ARG A 1 177 ? -31.715 -5.986 -13.936 1.00 98.00 177 ARG A N 1
ATOM 1298 C CA . ARG A 1 177 ? -33.066 -5.721 -14.460 1.00 98.00 177 ARG A CA 1
ATOM 1299 C C . ARG A 1 177 ? -33.846 -7.014 -14.671 1.00 98.00 177 ARG A C 1
ATOM 1301 O O . ARG A 1 177 ? -35.013 -7.076 -14.288 1.00 98.00 177 ARG A O 1
ATOM 1308 N N . ALA A 1 178 ? -33.212 -8.048 -15.220 1.00 97.88 178 ALA A N 1
ATOM 1309 C CA . ALA A 1 178 ? -33.832 -9.357 -15.390 1.00 97.88 178 ALA A CA 1
ATOM 1310 C C . ALA A 1 178 ? -34.184 -10.000 -14.037 1.00 97.88 178 ALA A C 1
ATOM 1312 O O . ALA A 1 178 ? -35.258 -10.586 -13.896 1.00 97.88 178 ALA A O 1
ATOM 1313 N N . ARG A 1 179 ? -33.326 -9.856 -13.016 1.00 97.50 179 ARG A N 1
ATOM 1314 C CA . ARG A 1 179 ? -33.604 -10.324 -11.648 1.00 97.50 179 ARG A CA 1
ATOM 1315 C C . ARG A 1 179 ? -34.807 -9.600 -11.046 1.00 97.50 179 ARG A C 1
ATOM 1317 O O . ARG A 1 179 ? -35.732 -10.267 -10.595 1.00 97.50 179 ARG A O 1
ATOM 1324 N N . LYS A 1 180 ? -34.841 -8.267 -11.131 1.00 96.31 180 LYS A N 1
ATOM 1325 C CA . LYS A 1 180 ? -35.964 -7.439 -10.654 1.00 96.31 180 LYS A CA 1
ATOM 1326 C C . LYS A 1 180 ? -37.281 -7.782 -11.351 1.00 96.31 180 LYS A C 1
ATOM 1328 O O . LYS A 1 180 ? -38.314 -7.862 -10.699 1.00 96.31 180 LYS A O 1
ATOM 1333 N N . GLN A 1 181 ? -37.258 -8.037 -12.661 1.00 97.38 181 GLN A N 1
ATOM 1334 C CA . GLN A 1 181 ? -38.448 -8.486 -13.391 1.00 97.38 181 GLN A CA 1
ATOM 1335 C C . GLN A 1 181 ? -38.937 -9.859 -12.916 1.00 97.38 181 GLN A C 1
ATOM 1337 O O . GLN A 1 181 ? -40.136 -10.042 -12.730 1.00 97.38 181 GLN A O 1
ATOM 1342 N N . ARG A 1 182 ? -38.026 -10.810 -12.668 1.00 97.31 182 ARG A N 1
ATOM 1343 C CA . ARG A 1 182 ? -38.382 -12.133 -12.126 1.00 97.31 182 ARG A CA 1
ATOM 1344 C C . ARG A 1 182 ? -38.945 -12.048 -10.709 1.00 97.31 182 ARG A C 1
ATOM 1346 O O . ARG A 1 182 ? -39.845 -12.811 -10.377 1.00 97.31 182 ARG A O 1
ATOM 1353 N N . GLU A 1 183 ? -38.413 -11.158 -9.877 1.00 95.44 183 GLU A N 1
ATOM 1354 C CA . GLU A 1 183 ? -38.938 -10.889 -8.533 1.00 95.44 183 GLU A CA 1
ATOM 1355 C C . GLU A 1 183 ? -40.346 -10.291 -8.609 1.00 95.44 183 GLU A C 1
ATOM 1357 O O . GLU A 1 183 ? -41.263 -10.852 -8.018 1.00 95.44 183 GLU A O 1
ATOM 1362 N N . ALA A 1 184 ? -40.554 -9.258 -9.430 1.00 95.69 184 ALA A N 1
ATOM 1363 C CA . ALA A 1 184 ? -41.873 -8.661 -9.636 1.00 95.69 184 ALA A CA 1
ATOM 1364 C C . ALA A 1 184 ? -42.899 -9.666 -10.197 1.00 95.69 184 ALA A C 1
ATOM 1366 O O . ALA A 1 184 ? -44.057 -9.673 -9.788 1.00 95.69 184 ALA A O 1
ATOM 1367 N N . GLU A 1 185 ? -42.488 -10.557 -11.105 1.00 96.31 185 GLU A N 1
ATOM 1368 C CA . GLU A 1 185 ? -43.355 -11.624 -11.616 1.00 96.31 185 GLU A CA 1
ATOM 1369 C C . GLU A 1 185 ? -43.696 -12.662 -10.533 1.00 96.31 185 GLU A C 1
ATOM 1371 O O . GLU A 1 185 ? -44.816 -13.174 -10.495 1.00 96.31 185 GLU A O 1
ATOM 1376 N N . ARG A 1 186 ? -42.750 -12.977 -9.637 1.00 94.69 186 ARG A N 1
ATOM 1377 C CA . ARG A 1 186 ? -43.000 -13.856 -8.484 1.00 94.69 186 ARG A CA 1
ATOM 1378 C C . ARG A 1 186 ? -43.961 -13.216 -7.490 1.00 94.69 186 ARG A C 1
ATOM 1380 O O . ARG A 1 186 ? -44.865 -13.904 -7.030 1.00 94.69 186 ARG A O 1
ATOM 1387 N N . GLU A 1 187 ? -43.798 -11.929 -7.197 1.00 90.12 187 GLU A N 1
ATOM 1388 C CA . GLU A 1 187 ? -44.708 -11.170 -6.332 1.00 90.12 187 GLU A CA 1
ATOM 1389 C C . GLU A 1 187 ? -46.113 -11.087 -6.932 1.00 90.12 187 GLU A C 1
ATOM 1391 O O . GLU A 1 187 ? -47.088 -11.338 -6.234 1.00 90.12 187 GLU A O 1
ATOM 1396 N N . ALA A 1 188 ? -46.229 -10.844 -8.240 1.00 90.25 188 ALA A N 1
ATOM 1397 C CA . ALA A 1 188 ? -47.519 -10.819 -8.930 1.00 90.25 188 ALA A CA 1
ATOM 1398 C C . ALA A 1 188 ? -48.245 -12.179 -8.927 1.00 90.25 188 ALA A C 1
ATOM 1400 O O . ALA A 1 188 ? -49.464 -12.222 -9.083 1.00 90.25 188 ALA A O 1
ATOM 1401 N N . LYS A 1 189 ? -47.511 -13.290 -8.769 1.00 89.94 189 LYS A N 1
ATOM 1402 C CA . LYS A 1 189 ? -48.065 -14.651 -8.657 1.00 89.94 189 LYS A CA 1
ATOM 1403 C C . LYS A 1 189 ? -48.285 -15.106 -7.212 1.00 89.94 189 LYS A C 1
ATOM 1405 O O . LYS A 1 189 ? -48.882 -16.162 -7.020 1.00 89.94 189 LYS A O 1
ATOM 1410 N N . ALA A 1 190 ? -47.795 -14.373 -6.213 1.00 84.44 190 ALA A N 1
ATOM 1411 C CA . ALA A 1 190 ? -48.017 -14.718 -4.815 1.00 84.44 190 ALA A CA 1
ATOM 1412 C C . ALA A 1 190 ? -49.475 -14.408 -4.436 1.00 84.44 190 ALA A C 1
ATOM 1414 O O . ALA A 1 190 ? -49.951 -13.292 -4.635 1.00 84.44 190 ALA A O 1
ATOM 1415 N N . ASP A 1 191 ? -50.190 -15.413 -3.923 1.00 69.56 191 ASP A N 1
ATOM 1416 C CA . ASP A 1 191 ? -51.619 -15.328 -3.612 1.00 69.56 191 ASP A CA 1
ATOM 1417 C C . ASP A 1 191 ? -51.954 -14.138 -2.682 1.00 69.56 191 ASP A C 1
ATOM 1419 O O . ASP A 1 191 ? -51.337 -13.987 -1.623 1.00 69.56 191 ASP A O 1
ATOM 1423 N N . PRO A 1 192 ? -52.987 -13.331 -2.997 1.00 65.50 192 PRO A N 1
ATOM 1424 C CA . PRO A 1 192 ? -53.331 -12.107 -2.264 1.00 65.50 192 PRO A CA 1
ATOM 1425 C C . PRO A 1 192 ? -53.912 -12.323 -0.850 1.00 65.50 192 PRO A C 1
ATOM 1427 O O . PRO A 1 192 ? -54.322 -11.359 -0.210 1.00 65.50 192 PRO A O 1
ATOM 1430 N N . ASN A 1 193 ? -53.952 -13.555 -0.330 1.00 65.31 193 ASN A N 1
ATOM 1431 C CA . ASN A 1 193 ? -54.577 -13.884 0.961 1.00 65.31 193 ASN A CA 1
ATOM 1432 C C . ASN A 1 193 ? -53.608 -13.935 2.161 1.00 65.31 193 ASN A C 1
ATOM 1434 O O . ASN A 1 193 ? -53.983 -14.386 3.244 1.00 65.31 193 ASN A O 1
ATOM 1438 N N . GLY A 1 194 ? -52.368 -13.462 2.010 1.00 57.34 194 GLY A N 1
ATOM 1439 C CA . GLY A 1 194 ? -51.427 -13.321 3.123 1.00 57.34 194 GLY A CA 1
ATOM 1440 C C . GLY A 1 194 ? -51.767 -12.125 4.018 1.00 57.34 194 GLY A C 1
ATOM 1441 O O . GLY A 1 194 ? -51.278 -11.024 3.790 1.00 57.34 194 GLY A O 1
ATOM 1442 N N . THR A 1 195 ? -52.597 -12.342 5.040 1.00 50.91 195 THR A N 1
ATOM 1443 C CA . THR A 1 195 ? -52.963 -11.369 6.082 1.00 50.91 195 THR A CA 1
ATOM 1444 C C . THR A 1 195 ? -51.725 -10.697 6.693 1.00 50.91 195 THR A C 1
ATOM 1446 O O . THR A 1 195 ? -50.985 -11.305 7.467 1.00 50.91 195 THR A O 1
ATOM 1449 N N . ALA A 1 196 ? -51.503 -9.427 6.351 1.00 49.78 196 ALA A N 1
ATOM 1450 C CA . ALA A 1 196 ? -50.435 -8.599 6.899 1.00 49.78 196 ALA A CA 1
ATOM 1451 C C . ALA A 1 196 ? -50.744 -8.206 8.355 1.00 49.78 196 ALA A C 1
ATOM 1453 O O . ALA A 1 196 ? -51.783 -7.615 8.648 1.00 49.78 196 ALA A O 1
ATOM 1454 N N . SER A 1 197 ? -49.823 -8.526 9.265 1.00 50.03 197 SER A N 1
ATOM 1455 C CA . SER A 1 197 ? -49.870 -8.121 10.673 1.00 50.03 197 SER A CA 1
ATOM 1456 C C . SER A 1 197 ? -49.242 -6.724 10.844 1.00 50.03 197 SER A C 1
ATOM 1458 O O . SER A 1 197 ? -48.086 -6.542 10.452 1.00 50.03 197 SER A O 1
ATOM 1460 N N . PRO A 1 198 ? -49.954 -5.724 11.401 1.00 53.62 198 PRO A N 1
ATOM 1461 C CA . PRO A 1 198 ? -49.449 -4.365 11.557 1.00 53.62 198 PRO A CA 1
ATOM 1462 C C . PRO A 1 198 ? -48.794 -4.196 12.933 1.00 53.62 198 PRO A C 1
ATOM 1464 O O . PRO A 1 198 ? -49.475 -4.052 13.942 1.00 53.62 198 PRO A O 1
ATOM 1467 N N . ASN A 1 199 ? -47.463 -4.186 12.989 1.00 48.66 199 ASN A N 1
ATOM 1468 C CA . ASN A 1 199 ? -46.726 -3.684 14.154 1.00 48.66 199 ASN A CA 1
ATOM 1469 C C . ASN A 1 199 ? -45.413 -3.035 13.693 1.00 48.66 199 ASN A C 1
ATOM 1471 O O . ASN A 1 199 ? -44.344 -3.637 13.731 1.00 48.66 199 ASN A O 1
ATOM 1475 N N . GLY A 1 200 ? -45.519 -1.800 13.195 1.00 43.06 200 GLY A N 1
ATOM 1476 C CA . GLY A 1 200 ? -44.391 -0.962 12.788 1.00 43.06 200 GLY A CA 1
ATOM 1477 C C . GLY A 1 200 ? -44.152 0.159 13.794 1.00 43.06 200 GLY A C 1
ATOM 1478 O O . GLY A 1 200 ? -44.679 1.255 13.633 1.00 43.06 200 GLY A O 1
ATOM 1479 N N . GLY A 1 201 ? -43.363 -0.115 14.834 1.00 46.94 201 GLY A N 1
ATOM 1480 C CA . GLY A 1 201 ? -42.725 0.935 15.629 1.00 46.94 201 GLY A CA 1
ATOM 1481 C C . GLY A 1 201 ? -41.462 1.433 14.912 1.00 46.94 201 GLY A C 1
ATOM 1482 O O . GLY A 1 201 ? -40.760 0.614 14.314 1.00 46.94 201 GLY A O 1
ATOM 1483 N N . PRO A 1 202 ? -41.148 2.742 14.934 1.00 55.03 202 PRO A N 1
ATOM 1484 C CA . PRO A 1 202 ? -39.945 3.265 14.294 1.00 55.03 202 PRO A CA 1
ATOM 1485 C C . PRO A 1 202 ? -38.696 2.665 14.966 1.00 55.03 202 PRO A C 1
ATOM 1487 O O . PRO A 1 202 ? -38.543 2.808 16.183 1.00 55.03 202 PRO A O 1
ATOM 1490 N N . PRO A 1 203 ? -37.796 1.988 14.225 1.00 51.72 203 PRO A N 1
ATOM 1491 C CA . PRO A 1 203 ? -36.576 1.456 14.804 1.00 51.72 203 PRO A CA 1
ATOM 1492 C C . PRO A 1 203 ? -35.655 2.623 15.156 1.00 51.72 203 PRO A C 1
ATOM 1494 O O . PRO A 1 203 ? -35.026 3.241 14.297 1.00 51.72 203 PRO A O 1
ATOM 1497 N N . SER A 1 204 ? -35.588 2.928 16.449 1.00 49.31 204 SER A N 1
ATOM 1498 C CA . SER A 1 204 ? -34.536 3.753 17.023 1.00 49.31 204 SER A CA 1
ATOM 1499 C C . SER A 1 204 ? -33.215 3.009 16.825 1.00 49.31 204 SER A C 1
ATOM 1501 O O . SER A 1 204 ? -32.910 2.058 17.541 1.00 49.31 204 SER A O 1
ATOM 1503 N N . ALA A 1 205 ? -32.474 3.393 15.785 1.00 47.78 205 ALA A N 1
ATOM 1504 C CA . ALA A 1 205 ? -31.190 2.818 15.418 1.00 47.78 205 ALA A CA 1
ATOM 1505 C C . ALA A 1 205 ? -30.123 3.203 16.453 1.00 47.78 205 ALA A C 1
ATOM 1507 O O . ALA A 1 205 ? -29.331 4.122 16.254 1.00 47.78 205 ALA A O 1
ATOM 1508 N N . SER A 1 206 ? -30.100 2.491 17.577 1.00 50.16 206 SER A N 1
ATOM 1509 C CA . SER A 1 206 ? -28.907 2.395 18.409 1.00 50.16 206 SER A CA 1
ATOM 1510 C C . SER A 1 206 ? -27.860 1.643 17.593 1.00 50.16 206 SER A C 1
ATOM 1512 O O . SER A 1 206 ? -27.955 0.430 17.416 1.00 50.16 206 SER A O 1
ATOM 1514 N N . ALA A 1 207 ? -26.919 2.387 17.012 1.00 54.53 207 ALA A N 1
ATOM 1515 C CA . ALA A 1 207 ? -25.784 1.825 16.300 1.00 54.53 207 ALA A CA 1
ATOM 1516 C C . ALA A 1 207 ? -25.037 0.877 17.245 1.00 54.53 207 ALA A C 1
ATOM 1518 O O . ALA A 1 207 ? -24.531 1.305 18.281 1.00 54.53 207 ALA A O 1
ATOM 1519 N N . ASP A 1 208 ? -25.025 -0.412 16.906 1.00 63.47 208 ASP A N 1
ATOM 1520 C CA . ASP A 1 208 ? -24.223 -1.407 17.606 1.00 63.47 208 ASP A CA 1
ATOM 1521 C C . ASP A 1 208 ? -22.753 -0.959 17.533 1.00 63.47 208 ASP A C 1
ATOM 1523 O O . ASP A 1 208 ? -22.221 -0.842 16.422 1.00 63.47 208 ASP A O 1
ATOM 1527 N N . PRO A 1 209 ? -22.095 -0.673 18.671 1.00 61.28 209 PRO A N 1
ATOM 1528 C CA . PRO A 1 209 ? -20.721 -0.177 18.689 1.00 61.28 209 PRO A CA 1
ATOM 1529 C C . PRO A 1 209 ? -19.717 -1.168 18.084 1.00 61.28 209 PRO A C 1
ATOM 1531 O O . PRO A 1 209 ? -18.591 -0.776 17.800 1.00 61.28 209 PRO A O 1
ATOM 1534 N N . ASN A 1 210 ? -20.112 -2.424 17.839 1.00 68.19 210 ASN A N 1
ATOM 1535 C CA . ASN A 1 210 ? -19.266 -3.425 17.192 1.00 68.19 210 ASN A CA 1
ATOM 1536 C C . ASN A 1 210 ? -19.439 -3.506 15.668 1.00 68.19 210 ASN A C 1
ATOM 1538 O O . ASN A 1 210 ? -18.756 -4.303 15.018 1.00 68.19 210 ASN A O 1
ATOM 1542 N N . LYS A 1 211 ? -20.359 -2.736 15.071 1.00 74.75 211 LYS A N 1
ATOM 1543 C CA . LYS A 1 211 ? -20.597 -2.801 13.629 1.00 74.75 211 LYS A CA 1
ATOM 1544 C C . LYS A 1 211 ? -19.637 -1.875 12.891 1.00 74.75 211 LYS A C 1
ATOM 1546 O O . LYS A 1 211 ? -19.705 -0.656 13.020 1.00 74.75 211 LYS A O 1
ATOM 1551 N N . ILE A 1 212 ? -18.778 -2.471 12.067 1.00 74.31 212 ILE A N 1
ATOM 1552 C CA . ILE A 1 212 ? -17.900 -1.733 11.155 1.00 74.31 212 ILE A CA 1
ATOM 1553 C C . ILE A 1 212 ? -18.780 -0.873 10.237 1.00 74.31 212 ILE A C 1
ATOM 1555 O O . ILE A 1 212 ? -19.758 -1.397 9.682 1.00 74.31 212 ILE A O 1
ATOM 1559 N N . PRO A 1 213 ? -18.478 0.428 10.081 1.00 75.62 213 PRO A N 1
ATOM 1560 C CA . PRO A 1 213 ? -19.225 1.302 9.205 1.00 75.62 213 PRO A CA 1
ATOM 1561 C C . PRO A 1 213 ? -19.301 0.709 7.798 1.00 75.62 213 PRO A C 1
ATOM 1563 O O . PRO A 1 213 ? -18.359 0.045 7.347 1.00 75.62 213 PRO A O 1
ATOM 1566 N N . PRO A 1 214 ? -20.419 0.933 7.087 1.00 74.00 214 PRO A N 1
ATOM 1567 C CA . PRO A 1 214 ? -20.522 0.531 5.697 1.00 74.00 214 PRO A CA 1
ATOM 1568 C C . PRO A 1 214 ? -19.316 1.055 4.907 1.00 74.00 214 PRO A C 1
ATOM 1570 O O . PRO A 1 214 ? -18.788 2.139 5.166 1.00 74.00 214 PRO A O 1
ATOM 1573 N N . GLN A 1 215 ? -18.858 0.236 3.962 1.00 71.38 215 GLN A N 1
ATOM 1574 C CA . GLN A 1 215 ? -17.720 0.532 3.095 1.00 71.38 215 GLN A CA 1
ATOM 1575 C C . GLN A 1 215 ? -17.806 1.971 2.569 1.00 71.38 215 GLN A C 1
ATOM 1577 O O . GLN A 1 215 ? -18.783 2.344 1.924 1.00 71.38 215 GLN A O 1
ATOM 1582 N N . GLY A 1 216 ? -16.774 2.768 2.843 1.00 69.88 216 GLY A N 1
ATOM 1583 C CA . GLY A 1 216 ? -16.644 4.122 2.313 1.00 69.88 216 GLY A CA 1
ATOM 1584 C C . GLY A 1 216 ? -17.156 5.265 3.187 1.00 69.88 216 GLY A C 1
ATOM 1585 O O . GLY A 1 216 ? -17.074 6.408 2.750 1.00 69.88 216 GLY A O 1
ATOM 1586 N N . THR A 1 217 ? -17.631 5.008 4.409 1.00 84.56 217 THR A N 1
ATOM 1587 C CA . THR A 1 217 ? -17.818 6.079 5.403 1.00 84.56 217 THR A CA 1
ATOM 1588 C C . THR A 1 217 ? -16.658 6.113 6.391 1.00 84.56 217 THR A C 1
ATOM 1590 O O . THR A 1 217 ? -16.422 5.128 7.091 1.00 84.56 217 THR A O 1
ATOM 1593 N N . VAL A 1 218 ? -15.960 7.250 6.471 1.00 91.94 218 VAL A N 1
ATOM 1594 C CA . VAL A 1 218 ? -14.921 7.497 7.483 1.00 91.94 218 VAL A CA 1
ATOM 1595 C C . VAL A 1 218 ? -15.598 7.847 8.809 1.00 91.94 218 VAL A C 1
ATOM 1597 O O . VAL A 1 218 ? -16.453 8.742 8.830 1.00 91.94 218 VAL A O 1
ATOM 1600 N N . PRO A 1 219 ? -15.273 7.167 9.920 1.00 94.38 219 PRO A N 1
ATOM 1601 C CA . PRO A 1 219 ? -15.930 7.451 11.183 1.00 94.38 219 PRO A CA 1
ATOM 1602 C C . PRO A 1 219 ? -15.490 8.814 11.742 1.00 94.38 219 PRO A C 1
ATOM 1604 O O . PRO A 1 219 ? -14.416 9.336 11.448 1.00 94.38 219 PRO A O 1
ATOM 1607 N N . GLN A 1 220 ? -16.343 9.425 12.566 1.00 95.25 220 GLN A N 1
ATOM 1608 C CA . GLN A 1 220 ? -16.011 10.700 13.216 1.00 95.25 220 GLN A CA 1
ATOM 1609 C C . GLN A 1 220 ? -14.982 10.527 14.336 1.00 95.25 220 GLN A C 1
ATOM 1611 O O . GLN A 1 220 ? -14.169 11.411 14.577 1.00 95.25 220 GLN A O 1
ATOM 1616 N N . GLN A 1 221 ? -15.025 9.395 15.027 1.00 96.81 221 GLN A N 1
ATOM 1617 C CA . GLN A 1 221 ? -14.086 9.008 16.074 1.00 96.81 221 GLN A CA 1
ATOM 1618 C C . GLN A 1 221 ? -13.468 7.670 15.690 1.00 96.81 221 GLN A C 1
ATOM 1620 O O . GLN A 1 221 ? -14.090 6.907 14.956 1.00 96.81 221 GLN A O 1
ATOM 1625 N N . THR A 1 222 ? -12.262 7.398 16.173 1.00 96.94 222 THR A N 1
ATOM 1626 C CA . THR A 1 222 ? -11.639 6.091 15.977 1.00 96.94 222 THR A CA 1
ATOM 1627 C C . THR A 1 222 ? -12.481 5.018 16.654 1.00 96.94 222 THR A C 1
ATOM 1629 O O . THR A 1 222 ? -12.859 5.161 17.818 1.00 96.94 222 THR A O 1
ATOM 1632 N N . ILE A 1 223 ? -12.795 3.965 15.909 1.00 96.25 223 ILE A N 1
ATOM 1633 C CA . ILE A 1 223 ? -13.605 2.840 16.375 1.00 96.25 223 ILE A CA 1
ATOM 1634 C C . ILE A 1 223 ? -12.841 1.540 16.165 1.00 96.25 223 ILE A C 1
ATOM 1636 O O . ILE A 1 223 ? -12.095 1.390 15.199 1.00 96.25 223 ILE A O 1
ATOM 1640 N N . GLU A 1 224 ? -13.051 0.588 17.065 1.00 96.31 224 GLU A N 1
ATOM 1641 C CA . GLU A 1 224 ? -12.501 -0.757 16.966 1.00 96.31 224 GLU A CA 1
ATOM 1642 C C . GLU A 1 224 ? -13.642 -1.767 16.883 1.00 96.31 224 GLU A C 1
ATOM 1644 O O . GLU A 1 224 ? -14.588 -1.723 17.666 1.00 96.31 224 GLU A O 1
ATOM 1649 N N . ALA A 1 225 ? -13.518 -2.705 15.953 1.00 96.38 225 ALA A N 1
ATOM 1650 C CA . ALA A 1 225 ? -14.390 -3.856 15.815 1.00 96.38 225 ALA A CA 1
ATOM 1651 C C . ALA A 1 225 ? -13.554 -5.137 15.713 1.00 96.38 225 ALA A C 1
ATOM 1653 O O . ALA A 1 225 ? -12.350 -5.107 15.456 1.00 96.38 225 ALA A O 1
ATOM 1654 N N . LYS A 1 226 ? -14.194 -6.295 15.885 1.00 96.44 226 LYS A N 1
ATOM 1655 C CA . LYS A 1 226 ? -13.549 -7.603 15.707 1.00 96.44 226 LYS A CA 1
ATOM 1656 C C . LYS A 1 226 ? -14.236 -8.387 14.600 1.00 96.44 226 LYS A C 1
ATOM 1658 O O . LYS A 1 226 ? -15.450 -8.564 14.631 1.00 96.44 226 LYS A O 1
ATOM 1663 N N . ILE A 1 227 ? -13.446 -8.904 13.661 1.00 96.38 227 ILE A N 1
ATOM 1664 C CA . ILE A 1 227 ? -13.896 -9.882 12.666 1.00 96.38 227 ILE A CA 1
ATOM 1665 C C . ILE A 1 227 ? -13.191 -11.200 12.971 1.00 96.38 227 ILE A C 1
ATOM 1667 O O . ILE A 1 227 ? -12.026 -11.394 12.618 1.00 96.38 227 ILE A O 1
ATOM 1671 N N . GLY A 1 228 ? -13.885 -12.092 13.679 1.00 96.25 228 GLY A N 1
ATOM 1672 C CA . GLY A 1 228 ? -13.269 -13.297 14.233 1.00 96.25 228 GLY A CA 1
ATOM 1673 C C . GLY A 1 228 ? -12.154 -12.942 15.225 1.00 96.25 228 GLY A C 1
ATOM 1674 O O . GLY A 1 228 ? -12.404 -12.258 16.216 1.00 96.25 228 GLY A O 1
ATOM 1675 N N . VAL A 1 229 ? -10.922 -13.387 14.960 1.00 97.19 229 VAL A N 1
ATOM 1676 C CA . VAL A 1 229 ? -9.736 -13.119 15.798 1.00 97.19 229 VAL A CA 1
ATOM 1677 C C . VAL A 1 229 ? -9.008 -11.815 15.448 1.00 97.19 229 VAL A C 1
ATOM 1679 O O . VAL A 1 229 ? -8.066 -11.429 16.151 1.00 97.19 229 VAL A O 1
ATOM 1682 N N . ILE A 1 230 ? -9.427 -11.140 14.374 1.00 98.06 230 ILE A N 1
ATOM 1683 C CA . ILE A 1 230 ? -8.753 -9.966 13.813 1.00 98.06 230 ILE A CA 1
ATOM 1684 C C . ILE A 1 230 ? -9.398 -8.688 14.376 1.00 98.06 230 ILE A C 1
ATOM 1686 O O . ILE A 1 230 ? -10.549 -8.394 14.038 1.00 98.06 230 ILE A O 1
ATOM 1690 N N . PRO A 1 231 ? -8.694 -7.911 15.221 1.00 98.12 231 PRO A N 1
ATOM 1691 C CA . PRO A 1 231 ? -9.116 -6.563 15.567 1.00 98.12 231 PRO A CA 1
ATOM 1692 C C . PRO A 1 231 ? -8.895 -5.634 14.370 1.00 98.12 231 PRO A C 1
ATOM 1694 O O . PRO A 1 231 ? -7.796 -5.578 13.807 1.00 98.12 231 PRO A O 1
ATOM 1697 N N . VAL A 1 232 ? -9.955 -4.923 13.996 1.00 97.75 232 VAL A N 1
ATOM 1698 C CA . VAL A 1 232 ? -9.990 -3.939 12.915 1.00 97.75 232 VAL A CA 1
ATOM 1699 C C . VAL A 1 232 ? -10.291 -2.576 13.522 1.00 97.75 232 VAL A C 1
ATOM 1701 O O . VAL A 1 232 ? -11.311 -2.406 14.185 1.00 97.75 232 VAL A O 1
ATOM 1704 N N . VAL A 1 233 ? -9.413 -1.611 13.286 1.00 97.81 233 VAL A N 1
ATOM 1705 C CA . VAL A 1 233 ? -9.531 -0.245 13.796 1.00 97.81 233 VAL A CA 1
ATOM 1706 C C . VAL A 1 233 ? -9.743 0.694 12.626 1.00 97.81 233 VAL A C 1
ATOM 1708 O O . VAL A 1 233 ? -8.876 0.779 11.764 1.00 97.81 233 VAL A O 1
ATOM 1711 N N . ASP A 1 234 ? -10.854 1.418 12.599 1.00 97.19 234 ASP A N 1
ATOM 1712 C CA . ASP A 1 234 ? -11.086 2.476 11.618 1.00 97.19 234 ASP A CA 1
ATOM 1713 C C . ASP A 1 234 ? -10.743 3.821 12.258 1.00 97.19 234 ASP A C 1
ATOM 1715 O O . ASP A 1 234 ? -11.406 4.247 13.208 1.00 97.19 234 ASP A O 1
ATOM 1719 N N . LEU A 1 235 ? -9.700 4.487 11.754 1.00 97.88 235 LEU A N 1
ATOM 1720 C CA . LEU A 1 235 ? -9.279 5.787 12.275 1.00 97.88 235 LEU A CA 1
ATOM 1721 C C . LEU A 1 235 ? -10.302 6.868 11.926 1.00 97.88 235 LEU A C 1
ATOM 1723 O O . LEU A 1 235 ? -10.726 6.998 10.775 1.00 97.88 235 LEU A O 1
ATOM 1727 N N . GLY A 1 236 ? -10.692 7.649 12.933 1.00 97.00 236 GLY A N 1
ATOM 1728 C CA . GLY A 1 236 ? -11.686 8.701 12.769 1.00 97.00 236 GLY A CA 1
ATOM 1729 C C . GLY A 1 236 ? -11.090 10.053 12.403 1.00 97.00 236 GLY A C 1
ATOM 1730 O O . GLY A 1 236 ? -9.992 10.395 12.826 1.00 97.00 236 GLY A O 1
ATOM 1731 N N . VAL A 1 237 ? -11.851 10.883 11.689 1.00 96.50 237 VAL A N 1
ATOM 1732 C CA . VAL A 1 237 ? -11.379 12.206 11.220 1.00 96.50 237 VAL A CA 1
ATOM 1733 C C . VAL A 1 237 ? -11.055 13.207 12.340 1.00 96.50 237 VAL A C 1
ATOM 1735 O O . VAL A 1 237 ? -10.471 14.250 12.076 1.00 96.50 237 VAL A O 1
ATOM 1738 N N . LYS A 1 238 ? -11.449 12.929 13.591 1.00 96.69 238 LYS A N 1
ATOM 1739 C CA . LYS A 1 238 ? -11.103 13.759 14.761 1.00 96.69 238 LYS A CA 1
ATOM 1740 C C . LYS A 1 238 ? -9.722 13.458 15.346 1.00 96.69 238 LYS A C 1
ATOM 1742 O O . LYS A 1 238 ? -9.342 14.092 16.329 1.00 96.69 238 LYS A O 1
ATOM 1747 N N . GLU A 1 239 ? -8.987 12.501 14.790 1.00 97.31 239 GLU A N 1
ATOM 1748 C CA . GLU A 1 239 ? -7.582 12.308 15.135 1.00 97.31 239 GLU A CA 1
ATOM 1749 C C . GLU A 1 239 ? -6.772 13.539 14.723 1.00 97.31 239 GLU A C 1
ATOM 1751 O O . GLU A 1 239 ? -6.801 13.962 13.573 1.00 97.31 239 GLU A O 1
ATOM 1756 N N . THR A 1 240 ? -6.037 14.128 15.665 1.00 93.19 240 THR A N 1
ATOM 1757 C CA . THR A 1 240 ? -5.255 15.350 15.414 1.00 93.19 240 THR A CA 1
ATOM 1758 C C . THR A 1 240 ? -3.982 15.098 14.610 1.00 93.19 240 THR A C 1
ATOM 1760 O O . THR A 1 240 ? -3.374 16.042 14.119 1.00 93.19 240 THR A O 1
ATOM 1763 N N . SER A 1 241 ? -3.534 13.844 14.546 1.00 95.69 241 SER A N 1
ATOM 1764 C CA . SER A 1 241 ? -2.350 13.411 13.808 1.00 95.69 241 SER A CA 1
ATOM 1765 C C . SER A 1 241 ? -2.432 11.910 13.555 1.00 95.69 241 SER A C 1
ATOM 1767 O O . SER A 1 241 ? -2.562 11.127 14.505 1.00 95.69 241 SER A O 1
ATOM 1769 N N . LEU A 1 242 ? -2.285 11.499 12.295 1.00 97.19 242 LEU A N 1
ATOM 1770 C CA . LEU A 1 242 ? -2.223 10.086 11.932 1.00 97.19 242 LEU A CA 1
ATOM 1771 C C . LEU A 1 242 ? -1.050 9.385 12.621 1.00 97.19 242 LEU A C 1
ATOM 1773 O O . LEU A 1 242 ? -1.226 8.301 13.165 1.00 97.19 242 LEU A O 1
ATOM 1777 N N . GLN A 1 243 ? 0.137 9.998 12.653 1.00 96.81 243 GLN A N 1
ATOM 1778 C CA . GLN A 1 243 ? 1.318 9.384 13.267 1.00 96.81 243 GLN A CA 1
ATOM 1779 C C . GLN A 1 243 ? 1.091 9.078 14.754 1.00 96.81 243 GLN A C 1
ATOM 1781 O O . GLN A 1 243 ? 1.423 7.990 15.223 1.00 96.81 243 GLN A O 1
ATOM 1786 N N . GLN A 1 244 ? 0.473 10.005 15.495 1.00 95.94 244 GLN A N 1
ATOM 1787 C CA . GLN A 1 244 ? 0.132 9.770 16.900 1.00 95.94 244 GLN A CA 1
ATOM 1788 C C . GLN A 1 244 ? -0.915 8.664 17.052 1.00 95.94 244 GLN A C 1
ATOM 1790 O O . GLN A 1 244 ? -0.785 7.832 17.949 1.00 95.94 244 GLN A O 1
ATOM 1795 N N . ALA A 1 245 ? -1.927 8.626 16.179 1.00 97.81 245 ALA A N 1
ATOM 1796 C CA . ALA A 1 245 ? -2.924 7.562 16.180 1.00 97.81 245 ALA A CA 1
ATOM 1797 C C . ALA A 1 245 ? -2.284 6.189 15.926 1.00 97.81 245 ALA A C 1
ATOM 1799 O O . ALA A 1 245 ? -2.472 5.270 16.722 1.00 97.81 245 ALA A O 1
ATOM 1800 N N . LEU A 1 246 ? -1.436 6.069 14.902 1.00 98.31 246 LEU A N 1
ATOM 1801 C CA . LEU A 1 246 ? -0.712 4.836 14.589 1.00 98.31 246 LEU A CA 1
ATOM 1802 C C . LEU A 1 246 ? 0.209 4.399 15.732 1.00 98.31 246 LEU A C 1
ATOM 1804 O O . LEU A 1 246 ? 0.206 3.225 16.094 1.00 98.31 246 LEU A O 1
ATOM 1808 N N . ALA A 1 247 ? 0.945 5.322 16.356 1.00 97.19 247 ALA A N 1
ATOM 1809 C CA . ALA A 1 247 ? 1.795 5.005 17.503 1.00 97.19 247 ALA A CA 1
ATOM 1810 C C . ALA A 1 247 ? 0.988 4.467 18.703 1.00 97.19 247 ALA A C 1
ATOM 1812 O O . ALA A 1 247 ? 1.435 3.544 19.392 1.00 97.19 247 ALA A O 1
ATOM 1813 N N . ARG A 1 248 ? -0.224 4.992 18.948 1.00 97.69 248 ARG A N 1
ATOM 1814 C CA . ARG A 1 248 ? -1.127 4.448 19.979 1.00 97.69 248 ARG A CA 1
ATOM 1815 C C . ARG A 1 248 ? -1.601 3.041 19.629 1.00 97.69 248 ARG A C 1
ATOM 1817 O O . ARG A 1 248 ? -1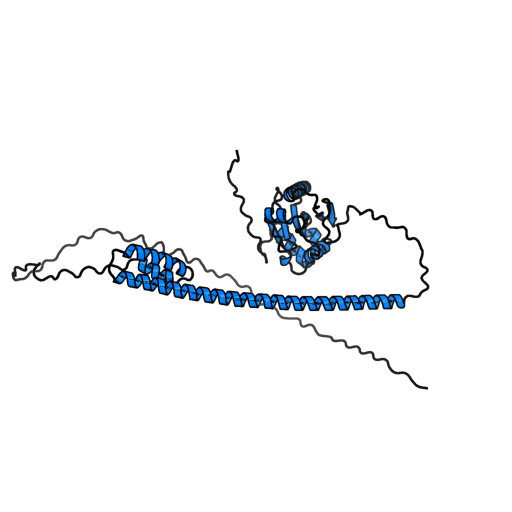.558 2.173 20.499 1.00 97.69 248 ARG A O 1
ATOM 1824 N N . GLU A 1 249 ? -1.985 2.796 18.378 1.00 98.44 249 GLU A N 1
ATOM 1825 C CA . GLU A 1 249 ? -2.419 1.465 17.935 1.00 98.44 249 GLU A CA 1
ATOM 1826 C C . GLU A 1 249 ? -1.283 0.437 17.979 1.00 98.44 249 GLU A C 1
ATOM 1828 O O . GLU A 1 249 ? -1.502 -0.706 18.380 1.00 98.44 249 GLU A O 1
ATOM 1833 N N . VAL A 1 250 ? -0.051 0.840 17.653 1.00 98.44 250 VAL A N 1
ATOM 1834 C CA . VAL A 1 250 ? 1.146 -0.001 17.804 1.00 98.44 250 VAL A CA 1
ATOM 1835 C C . VAL A 1 250 ? 1.384 -0.356 19.267 1.00 98.44 250 VAL A C 1
ATOM 1837 O O . VAL A 1 250 ? 1.603 -1.525 19.586 1.00 98.44 250 VAL A O 1
ATOM 1840 N N . LYS A 1 251 ? 1.281 0.616 20.176 1.00 98.19 251 LYS A N 1
ATOM 1841 C CA . LYS A 1 251 ? 1.408 0.366 21.616 1.00 98.19 251 LYS A CA 1
ATOM 1842 C C . LYS A 1 251 ? 0.320 -0.583 22.135 1.00 98.19 251 LYS A C 1
ATOM 1844 O O . LYS A 1 251 ? 0.621 -1.463 22.939 1.00 98.19 251 LYS A O 1
ATOM 1849 N N . ALA A 1 252 ? -0.922 -0.426 21.674 1.00 97.94 252 ALA A N 1
ATOM 1850 C CA . ALA A 1 252 ? -2.022 -1.325 22.020 1.00 97.94 252 ALA A CA 1
ATOM 1851 C C . ALA A 1 252 ? -1.769 -2.750 21.497 1.00 97.94 252 ALA A C 1
ATOM 1853 O O . ALA A 1 252 ? -1.852 -3.710 22.259 1.00 97.94 252 ALA A O 1
ATOM 1854 N N . ALA A 1 253 ? -1.358 -2.891 20.233 1.00 98.06 253 ALA A N 1
ATOM 1855 C CA . ALA A 1 253 ? -1.034 -4.186 19.638 1.00 98.06 253 ALA A CA 1
ATOM 1856 C C . ALA A 1 253 ? 0.118 -4.897 20.367 1.00 98.06 253 ALA A C 1
ATOM 1858 O O . ALA A 1 253 ? 0.043 -6.101 20.601 1.00 98.06 253 ALA A O 1
ATOM 1859 N N . GLN A 1 254 ? 1.153 -4.164 20.792 1.00 97.75 254 GLN A N 1
ATOM 1860 C CA . GLN A 1 254 ? 2.273 -4.723 21.556 1.00 97.75 254 GLN A CA 1
ATOM 1861 C C . GLN A 1 254 ? 1.834 -5.335 22.892 1.00 97.75 254 GLN A C 1
ATOM 1863 O O . GLN A 1 254 ? 2.352 -6.390 23.266 1.00 97.75 254 GLN A O 1
ATOM 1868 N N . ALA A 1 255 ? 0.871 -4.720 23.589 1.00 97.81 255 ALA A N 1
ATOM 1869 C CA . ALA A 1 255 ? 0.315 -5.277 24.825 1.00 97.81 255 ALA A CA 1
ATOM 1870 C C . ALA A 1 255 ? -0.332 -6.657 24.590 1.00 97.81 255 ALA A C 1
ATOM 1872 O O . ALA A 1 255 ? -0.203 -7.552 25.426 1.00 97.81 255 ALA A O 1
ATOM 1873 N N . ASP A 1 256 ? -0.915 -6.854 23.406 1.00 97.69 256 ASP A N 1
ATOM 1874 C CA . ASP A 1 256 ? -1.539 -8.105 22.968 1.00 97.69 256 ASP A CA 1
ATOM 1875 C C . ASP A 1 256 ? -0.587 -9.035 22.191 1.00 97.69 256 ASP A C 1
ATOM 1877 O O . ASP A 1 256 ? -1.018 -10.066 21.669 1.00 97.69 256 ASP A O 1
ATOM 1881 N N . LYS A 1 257 ? 0.711 -8.698 22.101 1.00 97.75 257 LYS A N 1
ATOM 1882 C CA . LYS A 1 257 ? 1.723 -9.408 21.288 1.00 97.75 257 LYS A CA 1
ATOM 1883 C C . LYS A 1 257 ? 1.342 -9.522 19.803 1.00 97.75 257 LYS A C 1
ATOM 1885 O O . LYS A 1 257 ? 1.631 -10.530 19.155 1.00 97.75 257 LYS A O 1
ATOM 1890 N N . LYS A 1 258 ? 0.697 -8.488 19.270 1.00 98.25 258 LYS A N 1
ATOM 1891 C CA . LYS A 1 258 ? 0.314 -8.353 17.862 1.00 98.25 258 LYS A CA 1
ATOM 1892 C C . LYS A 1 258 ? 1.193 -7.329 17.147 1.00 98.25 258 LYS A C 1
ATOM 1894 O O . LYS A 1 258 ? 1.718 -6.403 17.763 1.00 98.25 258 LYS A O 1
ATOM 1899 N N . GLU A 1 259 ? 1.311 -7.476 15.833 1.00 98.19 259 GLU A N 1
ATOM 1900 C CA . GLU A 1 259 ? 1.868 -6.448 14.950 1.00 98.19 259 GLU A CA 1
ATOM 1901 C C . GLU A 1 259 ? 0.749 -5.589 14.354 1.00 98.19 259 GLU A C 1
ATOM 1903 O O . GLU A 1 259 ? -0.409 -6.010 14.301 1.00 98.19 259 GLU A O 1
ATOM 1908 N N . VAL A 1 260 ? 1.086 -4.382 13.893 1.00 98.50 260 VAL A N 1
ATOM 1909 C CA . VAL A 1 260 ? 0.128 -3.493 13.224 1.00 98.50 260 VAL A CA 1
ATOM 1910 C C . VAL A 1 260 ? 0.373 -3.482 11.726 1.00 98.50 260 VAL A C 1
ATOM 1912 O O . VAL A 1 260 ? 1.490 -3.235 11.265 1.00 98.50 260 VAL A O 1
ATOM 1915 N N . VAL A 1 261 ? -0.708 -3.694 10.979 1.00 98.56 261 VAL A N 1
ATOM 1916 C CA . VAL A 1 261 ? -0.762 -3.449 9.538 1.00 98.56 261 VAL A CA 1
ATOM 1917 C C . VAL A 1 261 ? -1.698 -2.276 9.292 1.00 98.56 261 VAL A C 1
ATOM 1919 O O . VAL A 1 261 ? -2.883 -2.351 9.610 1.00 98.56 261 VAL A O 1
ATOM 1922 N N . LEU A 1 262 ? -1.169 -1.207 8.703 1.00 98.44 262 LEU A N 1
ATOM 1923 C CA . LEU A 1 262 ? -1.956 -0.102 8.174 1.00 98.44 262 LEU A CA 1
ATOM 1924 C C . LEU A 1 262 ? -2.502 -0.478 6.794 1.00 98.44 262 LEU A C 1
ATOM 1926 O O . LEU A 1 262 ? -1.731 -0.787 5.892 1.00 98.44 262 LEU A O 1
ATOM 1930 N N . MET A 1 263 ? -3.813 -0.402 6.617 1.00 98.06 263 MET A N 1
ATOM 1931 C CA . MET A 1 263 ? -4.511 -0.515 5.346 1.00 98.06 263 MET A CA 1
ATOM 1932 C C . MET A 1 263 ? -4.996 0.866 4.898 1.00 98.06 263 MET A C 1
ATOM 1934 O O . MET A 1 263 ? -5.770 1.517 5.602 1.00 98.06 263 MET A O 1
ATOM 1938 N N . THR A 1 264 ? -4.590 1.312 3.713 1.00 97.69 264 THR A N 1
ATOM 1939 C CA . THR A 1 264 ? -5.142 2.526 3.101 1.00 97.69 264 THR A CA 1
ATOM 1940 C C . THR A 1 264 ? -6.445 2.216 2.372 1.00 97.69 264 THR A C 1
ATOM 1942 O O . THR A 1 264 ? -6.564 1.215 1.661 1.00 97.69 264 THR A O 1
ATOM 1945 N N . THR A 1 265 ? -7.444 3.078 2.551 1.00 96.75 265 THR A N 1
ATOM 1946 C CA . THR A 1 265 ? -8.799 2.900 2.011 1.00 96.75 265 THR A CA 1
ATOM 1947 C C . THR A 1 265 ? -9.346 4.194 1.411 1.00 96.75 265 THR A C 1
ATOM 1949 O O . THR A 1 265 ? -8.738 5.251 1.560 1.00 96.75 265 THR A O 1
ATOM 1952 N N . ARG A 1 266 ? -10.478 4.107 0.706 1.00 95.56 266 ARG A N 1
ATOM 1953 C CA . ARG A 1 266 ? -11.259 5.254 0.219 1.00 95.56 266 ARG A CA 1
ATOM 1954 C C . ARG A 1 266 ? -12.732 4.869 0.085 1.00 95.56 266 ARG A C 1
ATOM 1956 O O . ARG A 1 266 ? -13.042 3.695 -0.148 1.00 95.56 266 ARG A O 1
ATOM 1963 N N . GLY A 1 267 ? -13.623 5.859 0.127 1.00 93.38 267 GLY A N 1
ATOM 1964 C CA . GLY A 1 267 ? -14.980 5.768 -0.420 1.00 93.38 267 GLY A CA 1
ATOM 1965 C C . GLY A 1 267 ? -15.052 5.067 -1.785 1.00 93.38 267 GLY A C 1
ATOM 1966 O O . GLY A 1 267 ? -14.347 5.435 -2.721 1.00 93.38 267 GLY A O 1
ATOM 1967 N N . GLY A 1 268 ? -15.893 4.033 -1.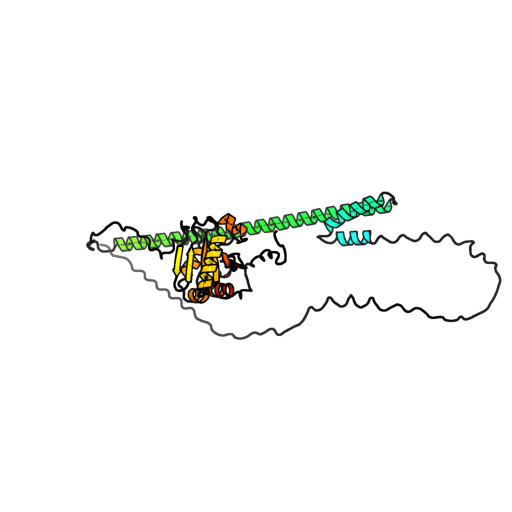904 1.00 91.38 268 GLY A N 1
ATOM 1968 C CA . GLY A 1 268 ? -16.097 3.310 -3.170 1.00 91.38 268 GLY A CA 1
ATOM 1969 C C . GLY A 1 268 ? -14.906 2.466 -3.650 1.00 91.38 268 GLY A C 1
ATOM 1970 O O . GLY A 1 268 ? -14.863 2.083 -4.816 1.00 91.38 268 GLY A O 1
ATOM 1971 N N . CYS A 1 269 ? -13.932 2.172 -2.786 1.00 93.69 269 CYS A N 1
ATOM 1972 C CA . CYS A 1 269 ? -12.800 1.311 -3.126 1.00 93.69 269 CYS A CA 1
ATOM 1973 C C . CYS A 1 269 ? -13.220 -0.171 -3.209 1.00 93.69 269 CYS A C 1
ATOM 1975 O O . CYS A 1 269 ? -13.281 -0.863 -2.192 1.00 93.69 269 CYS A O 1
ATOM 1977 N N . GLU A 1 270 ? -13.470 -0.673 -4.421 1.00 94.38 270 GLU A N 1
ATOM 1978 C CA . GLU A 1 270 ? -13.869 -2.071 -4.660 1.00 94.38 270 GLU A CA 1
ATOM 1979 C C . GLU A 1 270 ? -12.844 -3.098 -4.126 1.00 94.38 270 GLU A C 1
ATOM 1981 O O . GLU A 1 270 ? -13.262 -3.986 -3.379 1.00 94.38 270 GLU A O 1
ATOM 1986 N N . PRO A 1 271 ? -11.516 -2.952 -4.343 1.00 95.62 271 PRO A N 1
ATOM 1987 C CA . PRO A 1 271 ? -10.545 -3.883 -3.759 1.00 95.62 271 PRO A CA 1
ATOM 1988 C C . PRO A 1 271 ? -10.523 -3.861 -2.227 1.00 95.62 271 PRO A C 1
ATOM 1990 O O . PRO A 1 271 ? -10.351 -4.890 -1.573 1.00 95.62 271 PRO A O 1
ATOM 1993 N N . CYS A 1 272 ? -10.751 -2.688 -1.624 1.00 96.38 272 CYS A N 1
ATOM 1994 C CA . CYS A 1 272 ? -10.881 -2.565 -0.175 1.00 96.38 272 CYS A CA 1
ATOM 1995 C C . CYS A 1 272 ? -12.106 -3.344 0.327 1.00 96.38 272 CYS A C 1
ATOM 1997 O O . CYS A 1 272 ? -12.033 -4.017 1.357 1.00 96.38 272 CYS A O 1
ATOM 1999 N N . ALA A 1 273 ? -13.217 -3.287 -0.413 1.00 95.50 273 ALA A N 1
ATOM 2000 C CA . ALA A 1 273 ? -14.425 -4.028 -0.088 1.00 95.50 273 ALA A CA 1
ATOM 2001 C C . ALA A 1 273 ? -14.232 -5.544 -0.208 1.00 95.50 273 ALA A C 1
ATOM 2003 O O . ALA A 1 273 ? -14.610 -6.264 0.718 1.00 95.50 273 ALA A O 1
ATOM 2004 N N . GLY A 1 274 ? -13.588 -6.018 -1.279 1.00 95.88 274 GLY A N 1
ATOM 2005 C CA . GLY A 1 274 ? -13.271 -7.437 -1.467 1.00 95.88 274 GLY A CA 1
ATOM 2006 C C . GLY A 1 274 ? -12.353 -7.996 -0.374 1.00 95.88 274 GLY A C 1
ATOM 2007 O O . GLY A 1 274 ? -12.636 -9.051 0.202 1.00 95.88 274 GLY A O 1
ATOM 2008 N N . PHE A 1 275 ? -11.317 -7.243 0.017 1.00 97.38 275 PHE A N 1
ATOM 2009 C CA . PHE A 1 275 ? -10.450 -7.616 1.138 1.00 97.38 275 PHE A CA 1
ATOM 2010 C C . PHE A 1 275 ? -11.234 -7.749 2.452 1.00 97.38 275 PHE A C 1
ATOM 2012 O O . PHE A 1 275 ? -11.137 -8.771 3.130 1.00 97.38 275 PHE A O 1
ATOM 2019 N N . MET A 1 276 ? -12.055 -6.751 2.794 1.00 97.00 276 MET A N 1
ATOM 2020 C CA . MET A 1 276 ? -12.856 -6.767 4.024 1.00 97.00 276 MET A CA 1
ATOM 2021 C C . MET A 1 276 ? -13.902 -7.888 4.032 1.00 97.00 276 MET A C 1
ATOM 2023 O O . MET A 1 276 ? -14.106 -8.521 5.066 1.00 97.00 276 MET A O 1
ATOM 2027 N N . ALA A 1 277 ? -14.539 -8.160 2.890 1.00 96.75 277 ALA A N 1
ATOM 2028 C CA . ALA A 1 277 ? -15.483 -9.266 2.736 1.00 96.75 277 ALA A CA 1
ATOM 2029 C C . ALA A 1 277 ? -14.808 -10.639 2.884 1.00 96.75 277 ALA A C 1
ATOM 2031 O O . ALA A 1 277 ? -15.454 -11.595 3.303 1.00 96.75 277 ALA A O 1
ATOM 2032 N N . SER A 1 278 ? -13.509 -10.725 2.586 1.00 98.00 278 SER A N 1
ATOM 2033 C CA . SER A 1 278 ? -12.711 -11.944 2.734 1.00 98.00 278 SER A CA 1
ATOM 2034 C C . SER A 1 278 ? -12.241 -12.194 4.170 1.00 98.00 278 SER A C 1
ATOM 2036 O O . SER A 1 278 ? -11.875 -13.321 4.492 1.00 98.00 278 SER A O 1
ATOM 2038 N N . LEU A 1 279 ? -12.245 -11.185 5.052 1.00 98.06 279 LEU A N 1
ATOM 2039 C CA . LEU A 1 279 ? -11.711 -11.323 6.414 1.00 98.06 279 LEU A CA 1
ATOM 2040 C C . LEU A 1 279 ? -12.336 -12.461 7.239 1.00 98.06 279 LEU A C 1
ATOM 2042 O O . LEU A 1 279 ? -11.572 -13.114 7.945 1.00 98.06 279 LEU A O 1
ATOM 2046 N N . PRO A 1 280 ? -13.652 -12.755 7.181 1.00 98.12 280 PRO A N 1
ATOM 2047 C CA . PRO A 1 280 ? -14.238 -13.876 7.921 1.00 98.12 280 PRO A CA 1
ATOM 2048 C C . PRO A 1 280 ? -13.741 -15.268 7.493 1.00 98.12 280 PRO A C 1
ATOM 2050 O O . PRO A 1 280 ? -13.929 -16.224 8.243 1.00 98.12 280 PRO A O 1
ATOM 2053 N N . ASP A 1 281 ? -13.130 -15.406 6.311 1.00 98.62 281 ASP A N 1
ATOM 2054 C CA . ASP A 1 281 ? -12.629 -16.687 5.809 1.00 98.62 281 ASP A CA 1
ATOM 2055 C C . ASP A 1 281 ? -11.514 -17.251 6.703 1.00 98.62 281 ASP A C 1
ATOM 2057 O O . ASP A 1 281 ? -10.608 -16.530 7.127 1.00 98.62 281 ASP A O 1
ATOM 2061 N N . SER A 1 282 ? -11.530 -18.563 6.955 1.00 98.56 282 SER A N 1
ATOM 2062 C CA . SER A 1 282 ? -10.572 -19.216 7.855 1.00 98.56 282 SER A CA 1
ATOM 2063 C C . SER A 1 282 ? -9.109 -19.007 7.449 1.00 98.56 282 SER A 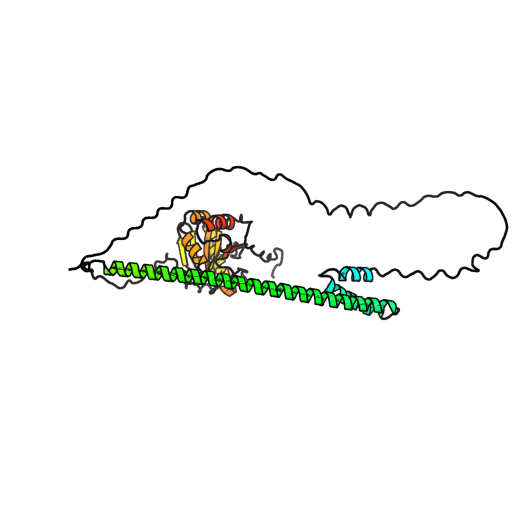C 1
ATOM 2065 O O . SER A 1 282 ? -8.247 -18.899 8.319 1.00 98.56 282 SER A O 1
ATOM 2067 N N . ARG A 1 283 ? -8.810 -18.900 6.147 1.00 98.62 283 ARG A N 1
ATOM 2068 C CA . ARG A 1 283 ? -7.443 -18.646 5.660 1.00 98.62 283 ARG A CA 1
ATOM 2069 C C . ARG A 1 283 ? -6.981 -17.235 6.001 1.00 98.62 283 ARG A C 1
ATOM 2071 O O . ARG A 1 283 ? -5.820 -17.045 6.356 1.00 98.62 283 ARG A O 1
ATOM 2078 N N . MET A 1 284 ? -7.882 -16.255 5.926 1.00 98.69 284 MET A N 1
ATOM 2079 C CA . MET A 1 284 ? -7.594 -14.877 6.330 1.00 98.69 284 MET A CA 1
ATOM 2080 C C . MET A 1 284 ? -7.431 -14.771 7.846 1.00 98.69 284 MET A C 1
ATOM 2082 O O . MET A 1 284 ? -6.497 -14.120 8.313 1.00 98.69 284 MET A O 1
ATOM 2086 N N . GLN A 1 285 ? -8.276 -15.470 8.608 1.00 98.56 285 GLN A N 1
ATOM 2087 C CA . GLN A 1 285 ? -8.170 -15.564 10.067 1.00 98.56 285 GLN A CA 1
ATOM 2088 C C . GLN A 1 285 ? -6.818 -16.143 10.507 1.00 98.56 285 GLN A C 1
ATOM 2090 O O . GLN A 1 285 ? -6.190 -15.608 11.417 1.00 98.56 285 GLN A O 1
ATOM 2095 N N . GLU A 1 286 ? -6.326 -17.189 9.836 1.00 98.50 286 GLU A N 1
ATOM 2096 C CA . GLU A 1 286 ? -4.999 -17.756 10.102 1.00 98.50 286 GLU A CA 1
ATOM 2097 C C . GLU A 1 286 ? -3.867 -16.804 9.683 1.00 98.50 286 GLU A C 1
ATOM 2099 O O . GLU A 1 286 ? -2.920 -16.579 10.443 1.00 98.50 286 GLU A O 1
ATOM 2104 N N . ALA A 1 287 ? -3.964 -16.224 8.483 1.00 98.44 287 ALA A N 1
ATOM 2105 C CA . ALA A 1 287 ? -2.946 -15.332 7.936 1.00 98.44 287 ALA A CA 1
ATOM 2106 C C . ALA A 1 287 ? -2.740 -14.072 8.793 1.00 98.44 287 ALA A C 1
ATOM 2108 O O . ALA A 1 287 ? -1.615 -13.586 8.904 1.00 98.44 287 ALA A O 1
ATOM 2109 N N . LEU A 1 288 ? -3.809 -13.565 9.412 1.00 98.50 288 LEU A N 1
ATOM 2110 C CA . LEU A 1 288 ? -3.825 -12.320 10.184 1.00 98.50 288 LEU A CA 1
ATOM 2111 C C . LEU A 1 288 ? -4.001 -12.534 11.698 1.00 98.50 288 LEU A C 1
ATOM 2113 O O . LEU A 1 288 ? -4.254 -11.573 12.421 1.00 98.50 288 LEU A O 1
ATOM 2117 N N . ALA A 1 289 ? -3.834 -13.759 12.212 1.00 97.69 289 ALA A N 1
ATOM 2118 C CA . ALA A 1 289 ? -4.095 -14.090 13.621 1.00 97.69 289 ALA A CA 1
ATOM 2119 C C . ALA A 1 289 ? -3.356 -13.178 14.630 1.00 97.69 289 ALA A C 1
ATOM 2121 O O . ALA A 1 289 ? -3.914 -12.789 15.661 1.00 97.69 289 ALA A O 1
ATOM 2122 N N . ASN A 1 290 ? -2.121 -12.785 14.300 1.00 98.06 290 ASN A N 1
ATOM 2123 C CA . ASN A 1 290 ? -1.263 -11.930 15.132 1.00 98.06 290 ASN A CA 1
ATOM 2124 C C . ASN A 1 290 ? -1.237 -10.467 14.670 1.00 98.06 290 ASN A C 1
ATOM 2126 O O . ASN A 1 290 ? -0.313 -9.734 15.015 1.00 98.06 290 ASN A O 1
ATOM 2130 N N . ILE A 1 291 ? -2.220 -10.044 13.874 1.00 98.56 291 ILE A N 1
ATOM 2131 C CA . ILE A 1 291 ? -2.268 -8.707 13.288 1.00 98.56 291 ILE A CA 1
ATOM 2132 C C . ILE A 1 291 ? -3.417 -7.907 13.890 1.00 98.56 291 ILE A C 1
ATOM 2134 O O . ILE A 1 291 ? -4.527 -8.409 14.069 1.00 98.56 291 ILE A O 1
ATOM 2138 N N . ARG A 1 292 ? -3.135 -6.641 14.194 1.00 98.56 292 ARG A N 1
ATOM 2139 C CA . ARG A 1 292 ? -4.119 -5.577 14.373 1.00 98.56 292 ARG A CA 1
ATOM 2140 C C . ARG A 1 292 ? -4.174 -4.771 13.083 1.00 98.56 292 ARG A C 1
ATOM 2142 O O . ARG A 1 292 ? -3.179 -4.172 12.678 1.00 98.56 292 ARG A O 1
ATOM 2149 N N . LEU A 1 293 ? -5.319 -4.815 12.410 1.00 98.50 293 LEU A N 1
ATOM 2150 C CA . LEU A 1 293 ? -5.519 -4.148 11.130 1.00 98.50 293 LEU A CA 1
ATOM 2151 C C . LEU A 1 293 ? -6.049 -2.737 11.385 1.00 98.50 293 LEU A C 1
ATOM 2153 O O . LEU A 1 293 ? -7.164 -2.580 11.869 1.00 98.50 293 LEU A O 1
ATOM 2157 N N . VAL A 1 294 ? -5.271 -1.716 11.048 1.00 98.44 294 VAL A N 1
ATOM 2158 C CA . VAL A 1 294 ? -5.673 -0.311 11.184 1.00 98.44 294 VAL A CA 1
ATOM 2159 C C . VAL A 1 294 ? -6.007 0.229 9.804 1.00 98.44 294 VAL A C 1
ATOM 2161 O O . VAL A 1 294 ? -5.188 0.140 8.901 1.00 98.44 294 VAL A O 1
ATOM 2164 N N . ARG A 1 295 ? -7.194 0.790 9.614 1.00 98.00 295 ARG A N 1
ATOM 2165 C CA . ARG A 1 295 ? -7.656 1.369 8.355 1.00 98.00 295 ARG A CA 1
ATOM 2166 C C . ARG A 1 295 ? -7.598 2.888 8.437 1.00 98.00 295 ARG A C 1
ATOM 2168 O O . ARG A 1 295 ? -8.151 3.488 9.357 1.00 98.00 295 ARG A O 1
ATOM 2175 N N . ALA A 1 296 ? -6.962 3.498 7.443 1.00 97.69 296 ALA A N 1
ATOM 2176 C CA . ALA A 1 296 ? -6.940 4.944 7.259 1.00 97.69 296 ALA A CA 1
ATOM 2177 C C . ALA A 1 296 ? -7.528 5.299 5.893 1.00 97.69 296 ALA A C 1
ATOM 2179 O O . ALA A 1 296 ? -7.195 4.685 4.875 1.00 97.69 296 ALA A O 1
ATOM 2180 N N . ASP A 1 297 ? -8.418 6.283 5.865 1.00 97.38 297 ASP A N 1
ATOM 2181 C CA . ASP A 1 297 ? -8.954 6.815 4.619 1.00 97.38 297 ASP A CA 1
ATOM 2182 C C . ASP A 1 297 ? -7.970 7.820 4.001 1.00 97.38 297 ASP A C 1
ATOM 2184 O O . ASP A 1 297 ? -7.511 8.755 4.660 1.00 97.38 297 ASP A O 1
ATOM 2188 N N . VAL A 1 298 ? -7.616 7.620 2.730 1.00 97.06 298 VAL A N 1
ATOM 2189 C CA . VAL A 1 298 ? -6.607 8.449 2.054 1.00 97.06 298 VAL A CA 1
ATOM 2190 C C . VAL A 1 298 ? -7.092 9.851 1.700 1.00 97.06 298 VAL A C 1
ATOM 2192 O O . VAL A 1 298 ? -6.278 10.692 1.333 1.00 97.06 298 VAL A O 1
ATOM 2195 N N . GLU A 1 299 ? -8.399 10.103 1.717 1.00 95.62 299 GLU A N 1
ATOM 2196 C CA . GLU A 1 299 ? -8.956 11.442 1.525 1.00 95.62 299 GLU A CA 1
ATOM 2197 C C . GLU A 1 299 ? -8.951 12.214 2.840 1.00 95.62 299 GLU A C 1
ATOM 2199 O O . GLU A 1 299 ? -8.611 13.392 2.837 1.00 95.62 299 GLU A O 1
ATOM 2204 N N . ALA A 1 300 ? -9.244 11.539 3.955 1.00 96.06 300 ALA A N 1
ATOM 2205 C CA . ALA A 1 300 ? -9.207 12.143 5.284 1.00 96.06 300 ALA A CA 1
ATOM 2206 C C . ALA A 1 300 ? -7.785 12.427 5.797 1.00 96.06 300 ALA A C 1
ATOM 2208 O O . ALA A 1 300 ? -7.590 13.399 6.518 1.00 96.06 300 ALA A O 1
ATOM 2209 N N . PHE A 1 301 ? -6.805 11.590 5.440 1.00 97.12 301 PHE A N 1
ATOM 2210 C CA . PHE A 1 301 ? -5.441 11.652 5.983 1.00 97.12 301 PHE A CA 1
ATOM 2211 C C . PHE A 1 301 ? -4.363 11.846 4.908 1.00 97.12 301 PHE A C 1
ATOM 2213 O O . PHE A 1 301 ? -3.252 11.331 5.043 1.00 97.12 301 PHE A O 1
ATOM 2220 N N . ARG A 1 302 ? -4.674 12.537 3.802 1.00 96.69 302 ARG A N 1
ATOM 2221 C CA . ARG A 1 302 ? -3.755 12.634 2.655 1.00 96.69 302 ARG A CA 1
ATOM 2222 C C . ARG A 1 302 ? -2.394 13.213 3.037 1.00 96.69 302 ARG A C 1
ATOM 2224 O O . ARG A 1 302 ? -1.385 12.569 2.754 1.00 96.69 302 ARG A O 1
ATOM 2231 N N . GLU A 1 303 ? -2.363 14.403 3.642 1.00 96.81 303 GLU A N 1
ATOM 2232 C CA . GLU A 1 303 ? -1.092 15.076 3.931 1.00 96.81 303 GLU A CA 1
ATOM 2233 C C . GLU A 1 303 ? -0.233 14.258 4.903 1.00 96.81 303 GLU A C 1
ATOM 2235 O O . GLU A 1 303 ? 0.973 14.120 4.702 1.00 96.81 303 GLU A O 1
ATOM 2240 N N . ASP A 1 304 ? -0.852 13.657 5.918 1.00 97.12 304 ASP A N 1
ATOM 2241 C CA . ASP A 1 304 ? -0.154 12.832 6.902 1.00 97.12 304 ASP A CA 1
ATOM 2242 C C . ASP A 1 304 ? 0.412 11.541 6.285 1.00 97.12 304 ASP A C 1
ATOM 2244 O O . ASP A 1 304 ? 1.536 11.138 6.590 1.00 97.12 304 ASP A O 1
ATOM 2248 N N . LEU A 1 305 ? -0.339 10.883 5.395 1.00 97.00 305 LEU A N 1
ATOM 2249 C CA . LEU A 1 305 ? 0.133 9.689 4.686 1.00 97.00 305 LEU A CA 1
ATOM 2250 C C . LEU A 1 305 ? 1.319 10.012 3.770 1.00 97.00 305 LEU A C 1
ATOM 2252 O O . LEU A 1 305 ? 2.270 9.232 3.706 1.00 97.00 305 LEU A O 1
ATOM 2256 N N . GLU A 1 306 ? 1.297 11.165 3.098 1.00 94.94 306 GLU A N 1
ATOM 2257 C CA . GLU A 1 306 ? 2.419 11.638 2.280 1.00 94.94 306 GLU A CA 1
ATOM 2258 C C . GLU A 1 306 ? 3.667 11.919 3.132 1.00 94.94 306 GLU A C 1
ATOM 2260 O O . GLU A 1 306 ? 4.770 11.512 2.753 1.00 94.94 306 GLU A O 1
ATOM 2265 N N . GLN A 1 307 ? 3.500 12.536 4.308 1.00 94.88 307 GLN A N 1
ATOM 2266 C CA . GLN A 1 307 ? 4.588 12.761 5.271 1.00 94.88 307 GLN A CA 1
ATOM 2267 C C . GLN A 1 307 ? 5.184 11.452 5.802 1.00 94.88 307 GLN A C 1
ATOM 2269 O O . GLN A 1 307 ? 6.395 11.359 5.996 1.00 94.88 307 GLN A O 1
ATOM 2274 N N . LEU A 1 308 ? 4.357 10.420 5.985 1.00 94.94 308 LEU A N 1
ATOM 2275 C CA . LEU A 1 308 ? 4.795 9.072 6.361 1.00 94.94 308 LEU A CA 1
ATOM 2276 C C . LEU A 1 308 ? 5.364 8.266 5.181 1.00 94.94 308 LEU A C 1
ATOM 2278 O O . LEU A 1 308 ? 5.712 7.097 5.354 1.00 94.94 308 LEU A O 1
ATOM 2282 N N . HIS A 1 309 ? 5.456 8.860 3.986 1.00 93.88 309 HIS A N 1
ATOM 2283 C CA . HIS A 1 309 ? 5.880 8.199 2.750 1.00 93.88 309 HIS A CA 1
ATOM 2284 C C . HIS A 1 309 ? 5.043 6.957 2.392 1.00 93.88 309 HIS A C 1
ATOM 2286 O O . HIS A 1 309 ? 5.530 6.014 1.762 1.00 93.88 309 HIS A O 1
ATOM 2292 N N . VAL A 1 310 ? 3.763 6.957 2.767 1.00 94.56 310 VAL A N 1
ATOM 2293 C CA . VAL A 1 310 ? 2.803 5.921 2.388 1.00 94.56 310 VAL A CA 1
ATOM 2294 C C . VAL A 1 310 ? 2.313 6.190 0.967 1.00 94.56 310 VAL A C 1
ATOM 2296 O O . VAL A 1 310 ? 1.799 7.263 0.661 1.00 94.56 310 VAL A O 1
ATOM 2299 N N . ASN A 1 311 ? 2.439 5.203 0.076 1.00 90.44 311 ASN A N 1
ATOM 2300 C CA . ASN A 1 311 ? 1.928 5.332 -1.287 1.00 90.44 311 ASN A CA 1
ATOM 2301 C C . ASN A 1 311 ? 0.390 5.256 -1.295 1.00 90.44 311 ASN A C 1
ATOM 2303 O O . ASN A 1 311 ? -0.189 4.208 -1.009 1.00 90.44 311 ASN A O 1
ATOM 2307 N N . THR A 1 312 ? -0.259 6.360 -1.663 1.00 92.62 312 THR A N 1
ATOM 2308 C CA . THR A 1 312 ? -1.724 6.499 -1.721 1.00 92.62 312 THR A CA 1
ATOM 2309 C C . THR A 1 312 ? -2.314 6.284 -3.121 1.00 92.62 312 THR A C 1
ATOM 2311 O O . THR A 1 312 ? -3.532 6.354 -3.285 1.00 92.62 312 THR A O 1
ATOM 2314 N N . VAL A 1 313 ? -1.484 6.011 -4.138 1.00 89.69 313 VAL A N 1
ATOM 2315 C CA . VAL A 1 313 ? -1.922 5.850 -5.538 1.00 89.69 313 VAL A CA 1
ATOM 2316 C C . VAL A 1 313 ? -2.605 4.501 -5.760 1.00 89.69 313 VAL A C 1
ATOM 2318 O O . VAL A 1 313 ? -3.610 4.424 -6.463 1.00 89.69 313 VAL A O 1
ATOM 2321 N N . THR A 1 314 ? -2.076 3.431 -5.165 1.00 91.19 314 THR A N 1
ATOM 2322 C CA . THR A 1 314 ? -2.609 2.070 -5.318 1.00 91.19 314 THR A CA 1
ATOM 2323 C C . THR A 1 314 ? -3.394 1.660 -4.079 1.00 91.19 314 THR A C 1
ATOM 2325 O O . THR A 1 314 ? -2.802 1.505 -3.011 1.00 91.19 314 THR A O 1
ATOM 2328 N N . LEU A 1 315 ? -4.704 1.451 -4.231 1.00 94.38 315 LEU A N 1
ATOM 2329 C CA . LEU A 1 315 ? -5.595 1.006 -3.159 1.00 94.38 315 LEU A CA 1
ATOM 2330 C C . LEU A 1 315 ? -6.076 -0.439 -3.386 1.00 94.38 315 LEU A C 1
ATOM 2332 O O . LEU A 1 315 ? -6.322 -0.831 -4.522 1.00 94.38 315 LEU A O 1
ATOM 2336 N N . ALA A 1 316 ? -6.260 -1.248 -2.342 1.00 95.88 316 ALA A N 1
ATOM 2337 C CA . ALA A 1 316 ? -5.810 -0.999 -0.969 1.00 95.88 316 ALA A CA 1
ATOM 2338 C C . ALA A 1 316 ? -4.279 -1.152 -0.861 1.00 95.88 316 ALA A C 1
ATOM 2340 O O . ALA A 1 316 ? -3.707 -2.057 -1.470 1.00 95.88 316 ALA A O 1
ATOM 2341 N N . GLY A 1 317 ? -3.615 -0.279 -0.103 1.00 96.88 317 GLY A N 1
ATOM 2342 C CA . GLY A 1 317 ? -2.215 -0.448 0.300 1.00 96.88 317 GLY A CA 1
ATOM 2343 C C . GLY A 1 317 ? -2.138 -1.045 1.703 1.00 96.88 317 GLY A C 1
ATOM 2344 O O . GLY A 1 317 ? -2.985 -0.733 2.532 1.00 96.88 317 GLY A O 1
ATOM 2345 N N . PHE A 1 318 ? -1.145 -1.888 1.975 1.00 98.00 318 PHE A N 1
ATOM 2346 C CA . PHE A 1 318 ? -0.938 -2.569 3.255 1.00 98.00 318 PHE A CA 1
ATOM 2347 C C . PHE A 1 318 ? 0.493 -2.346 3.716 1.00 98.00 318 PHE A C 1
ATOM 2349 O O . PHE A 1 318 ? 1.420 -2.705 2.994 1.00 98.00 318 PHE A O 1
ATOM 2356 N N . PHE A 1 319 ? 0.680 -1.784 4.906 1.00 97.69 319 PHE A N 1
ATOM 2357 C CA . PHE A 1 319 ? 1.982 -1.350 5.400 1.00 97.69 319 PHE A CA 1
ATOM 2358 C C . PHE A 1 319 ? 2.230 -1.904 6.800 1.00 97.69 319 PHE A C 1
ATOM 2360 O O . PHE A 1 319 ? 1.442 -1.664 7.713 1.00 97.69 319 PHE A O 1
ATOM 2367 N N . LEU A 1 320 ? 3.325 -2.642 6.974 1.00 97.69 320 LEU A N 1
ATOM 2368 C CA . LEU A 1 320 ? 3.781 -3.059 8.300 1.00 97.69 320 LEU A CA 1
ATOM 2369 C C . LEU A 1 320 ? 4.369 -1.855 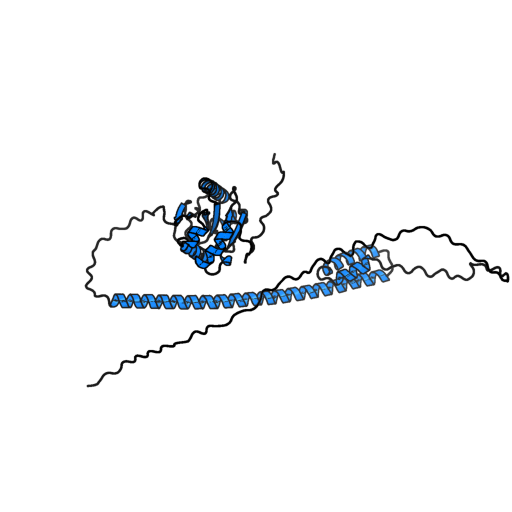9.016 1.00 97.69 320 LEU A C 1
ATOM 2371 O O . LEU A 1 320 ? 5.191 -1.152 8.429 1.00 97.69 320 LEU A O 1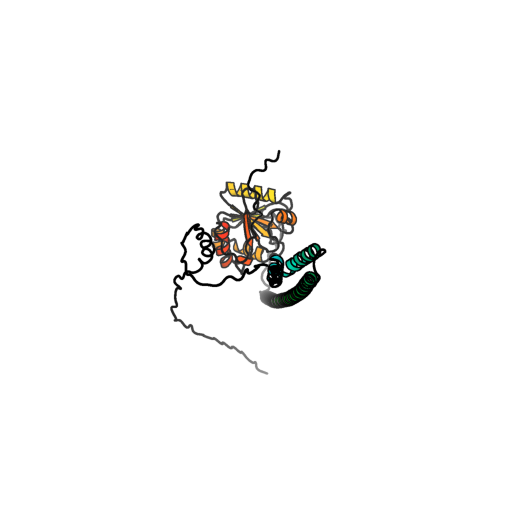
ATOM 2375 N N . LEU A 1 321 ? 3.982 -1.636 10.268 1.00 97.50 321 LEU A N 1
ATOM 2376 C CA . LEU A 1 321 ? 4.467 -0.498 11.042 1.00 97.50 321 LEU A CA 1
ATOM 2377 C C . LEU A 1 321 ? 5.602 -0.889 11.992 1.00 97.50 321 LEU A C 1
ATOM 2379 O O . LEU A 1 321 ? 5.652 -1.995 12.532 1.00 97.50 321 LEU A O 1
ATOM 2383 N N . THR A 1 322 ? 6.525 0.040 12.203 1.00 95.56 322 THR A N 1
ATOM 2384 C CA . THR A 1 322 ? 7.524 0.006 13.274 1.00 95.56 322 THR A CA 1
ATOM 2385 C C . THR A 1 322 ? 6.904 0.384 14.628 1.00 95.56 322 THR A C 1
ATOM 2387 O O . THR A 1 322 ? 5.732 0.747 14.726 1.00 95.56 322 THR A O 1
ATOM 2390 N N . ALA A 1 323 ? 7.710 0.336 15.696 1.00 93.31 323 ALA A N 1
ATOM 2391 C CA . ALA A 1 323 ? 7.292 0.703 17.052 1.00 93.31 323 ALA A CA 1
ATOM 2392 C C . ALA A 1 323 ? 6.819 2.169 17.188 1.00 93.31 323 ALA A C 1
ATOM 2394 O O . ALA A 1 323 ? 5.995 2.465 18.047 1.00 93.31 323 ALA A O 1
ATOM 2395 N N . ASP A 1 324 ? 7.333 3.071 16.351 1.00 92.50 324 ASP A N 1
ATOM 2396 C CA . ASP A 1 324 ? 6.980 4.495 16.285 1.00 92.50 324 ASP A CA 1
ATOM 2397 C C . ASP A 1 324 ? 5.818 4.796 15.320 1.00 92.50 324 ASP A C 1
ATOM 2399 O O . ASP A 1 324 ? 5.467 5.957 15.121 1.00 92.50 324 ASP A O 1
ATOM 2403 N N . GLY A 1 325 ? 5.200 3.765 14.730 1.00 95.31 325 GLY A N 1
ATOM 2404 C CA . GLY A 1 325 ? 4.067 3.921 13.817 1.00 95.31 325 GLY A CA 1
ATOM 2405 C C . GLY A 1 325 ? 4.454 4.348 12.399 1.00 95.31 325 GLY A C 1
ATOM 2406 O O . GLY A 1 325 ? 3.571 4.696 11.617 1.00 95.31 325 GLY A O 1
ATOM 2407 N N . THR A 1 326 ? 5.744 4.319 12.046 1.00 95.31 326 THR A N 1
ATOM 2408 C CA . THR A 1 326 ? 6.198 4.587 10.677 1.00 95.31 326 THR A CA 1
ATOM 2409 C C . THR A 1 326 ? 6.133 3.314 9.826 1.00 95.31 326 THR A C 1
ATOM 2411 O O . THR A 1 326 ? 6.292 2.204 10.344 1.00 95.31 326 THR A O 1
ATOM 2414 N N . PRO A 1 327 ? 5.856 3.414 8.515 1.00 96.12 327 PRO A N 1
ATOM 2415 C CA . PRO A 1 327 ? 5.895 2.251 7.636 1.00 96.12 327 PRO A CA 1
ATOM 2416 C C . PRO A 1 327 ? 7.302 1.650 7.609 1.00 96.12 327 PRO A C 1
ATOM 2418 O O . PRO A 1 327 ? 8.276 2.375 7.450 1.00 96.12 327 PRO A O 1
ATOM 2421 N N . LYS A 1 328 ? 7.407 0.327 7.737 1.00 94.88 328 LYS A N 1
ATOM 2422 C CA . LYS A 1 328 ? 8.637 -0.474 7.597 1.00 94.88 328 LYS A CA 1
ATOM 2423 C C . LYS A 1 328 ? 8.713 -1.160 6.237 1.00 94.88 328 LYS A C 1
ATOM 2425 O O . LYS A 1 328 ? 9.791 -1.319 5.669 1.00 94.88 328 LYS A O 1
ATOM 2430 N N . ASP A 1 329 ? 7.567 -1.623 5.760 1.00 96.19 329 ASP A N 1
ATOM 2431 C CA . ASP A 1 329 ? 7.415 -2.398 4.536 1.00 96.19 329 ASP A CA 1
ATOM 2432 C C . ASP A 1 329 ? 5.986 -2.226 4.005 1.00 96.19 329 ASP A C 1
ATOM 2434 O O . ASP A 1 329 ? 5.090 -1.895 4.783 1.00 96.19 329 ASP A O 1
ATOM 2438 N N . GLY A 1 330 ? 5.753 -2.467 2.715 1.00 96.38 330 GLY A N 1
ATOM 2439 C CA . GLY A 1 330 ? 4.431 -2.321 2.113 1.00 96.38 330 GLY A CA 1
ATOM 2440 C C . GLY A 1 330 ? 4.153 -3.212 0.903 1.00 96.38 330 GLY A C 1
ATOM 2441 O O . GLY A 1 330 ? 5.054 -3.578 0.149 1.00 96.38 330 GLY A O 1
ATOM 2442 N N . ILE A 1 331 ? 2.881 -3.540 0.698 1.00 97.19 331 ILE A N 1
ATOM 2443 C CA . ILE A 1 331 ? 2.335 -4.160 -0.519 1.00 97.19 331 ILE A CA 1
ATOM 2444 C C . ILE A 1 331 ? 1.003 -3.492 -0.887 1.00 97.19 331 ILE A C 1
ATOM 2446 O O . ILE A 1 331 ? 0.497 -2.657 -0.141 1.00 97.19 331 ILE A O 1
ATOM 2450 N N . ASN A 1 332 ? 0.413 -3.836 -2.031 1.00 96.44 332 ASN A N 1
ATOM 2451 C CA . ASN A 1 332 ? -0.908 -3.343 -2.426 1.00 96.44 332 ASN A CA 1
ATOM 2452 C C . ASN A 1 332 ? -1.785 -4.460 -3.012 1.00 96.44 332 ASN A C 1
ATOM 2454 O O . ASN A 1 332 ? -1.318 -5.577 -3.237 1.00 96.44 332 ASN A O 1
ATOM 2458 N N . GLY A 1 333 ? -3.054 -4.145 -3.285 1.00 95.06 333 GLY A N 1
ATOM 2459 C CA . GLY A 1 333 ? -4.025 -5.083 -3.862 1.00 95.06 333 GLY A CA 1
ATOM 2460 C C . GLY A 1 333 ? -3.624 -5.696 -5.210 1.00 95.06 333 GLY A C 1
ATOM 2461 O O . GLY A 1 333 ? -4.126 -6.749 -5.590 1.00 95.06 333 GLY A O 1
ATOM 2462 N N . GLY A 1 334 ? -2.657 -5.104 -5.919 1.00 95.25 334 GLY A N 1
ATOM 2463 C CA . GLY A 1 334 ? -2.129 -5.639 -7.174 1.00 95.25 334 GLY A CA 1
ATOM 2464 C C . GLY A 1 334 ? -1.329 -6.939 -7.027 1.00 95.25 334 GLY A C 1
ATOM 2465 O O . GLY A 1 334 ? -0.982 -7.558 -8.037 1.00 95.25 334 GLY A O 1
ATOM 2466 N N . GLU A 1 335 ? -1.029 -7.386 -5.805 1.00 97.19 335 GLU A N 1
ATOM 2467 C CA . GLU A 1 335 ? -0.205 -8.576 -5.582 1.00 97.19 335 GLU A CA 1
ATOM 2468 C C . GLU A 1 335 ? -0.948 -9.906 -5.827 1.00 97.19 335 GLU A C 1
ATOM 2470 O O . GLU A 1 335 ? -0.340 -10.851 -6.337 1.00 97.19 335 GLU A O 1
ATOM 2475 N N . TRP A 1 336 ? -2.256 -10.004 -5.562 1.00 96.38 336 TRP A N 1
ATOM 2476 C CA . TRP A 1 336 ? -2.989 -11.288 -5.559 1.00 96.38 336 TRP A CA 1
ATOM 2477 C C . TRP A 1 336 ? -4.000 -11.494 -6.696 1.00 96.38 336 TRP A C 1
ATOM 2479 O O . TRP A 1 336 ? -4.427 -12.621 -6.926 1.00 96.38 336 TRP A O 1
ATOM 2489 N N . GLY A 1 337 ? -4.347 -10.469 -7.475 1.00 95.31 337 GLY A N 1
ATOM 2490 C CA . GLY A 1 337 ? -5.359 -10.608 -8.530 1.00 95.31 337 GLY A CA 1
ATOM 2491 C C . GLY A 1 337 ? -6.767 -10.392 -7.979 1.00 95.31 337 GLY A C 1
ATOM 2492 O O . GLY A 1 337 ? -7.047 -9.301 -7.509 1.00 95.31 337 GLY A O 1
ATOM 2493 N N . ALA A 1 338 ? -7.664 -11.382 -8.068 1.00 96.56 338 ALA A N 1
ATOM 2494 C CA . ALA A 1 338 ? -9.036 -11.209 -7.573 1.00 96.56 338 ALA A CA 1
ATOM 2495 C C . ALA A 1 338 ? -9.077 -11.116 -6.037 1.00 96.56 338 ALA A C 1
ATOM 2497 O O . ALA A 1 338 ? -8.389 -11.890 -5.367 1.00 96.56 338 ALA A O 1
ATOM 2498 N N . ASP A 1 339 ? -9.912 -10.221 -5.502 1.00 97.38 339 ASP A N 1
ATOM 2499 C CA . ASP A 1 339 ? -10.021 -9.898 -4.070 1.00 97.38 339 ASP A CA 1
ATOM 2500 C C . ASP A 1 339 ? -10.853 -10.926 -3.284 1.00 97.38 339 ASP A C 1
ATOM 2502 O O . ASP A 1 339 ? -11.890 -10.615 -2.698 1.00 97.38 339 ASP A O 1
ATOM 2506 N N . ILE A 1 340 ? -10.382 -12.172 -3.297 1.00 97.81 340 ILE A N 1
ATOM 2507 C CA . ILE A 1 340 ? -10.951 -13.316 -2.577 1.00 97.81 340 ILE A CA 1
ATOM 2508 C C . ILE A 1 340 ? -9.891 -13.958 -1.678 1.00 97.81 340 ILE A C 1
ATOM 2510 O O . ILE A 1 340 ? -8.691 -13.910 -1.973 1.00 97.81 340 ILE A O 1
ATOM 2514 N N . ALA A 1 341 ? -10.325 -14.588 -0.586 1.00 98.38 341 ALA A N 1
ATOM 2515 C CA . ALA A 1 341 ? -9.440 -15.168 0.423 1.00 98.38 341 ALA A CA 1
ATOM 2516 C C . ALA A 1 341 ? -8.424 -16.177 -0.151 1.00 98.38 341 ALA A C 1
ATOM 2518 O O . ALA A 1 341 ? -7.271 -16.186 0.283 1.00 98.38 341 ALA A O 1
ATOM 2519 N N . GLU A 1 342 ? -8.818 -16.969 -1.158 1.00 98.44 342 GLU A N 1
ATOM 2520 C CA . GLU A 1 342 ? -7.968 -17.908 -1.912 1.00 98.44 342 GLU A CA 1
ATOM 2521 C C . GLU A 1 342 ? -6.672 -17.260 -2.405 1.00 98.44 342 GLU A C 1
ATOM 2523 O O . GLU A 1 342 ? -5.609 -17.878 -2.360 1.00 98.44 342 GLU A O 1
ATOM 2528 N N . ASN A 1 343 ? -6.781 -16.027 -2.896 1.00 98.38 343 ASN A N 1
ATOM 2529 C CA . ASN A 1 343 ? -5.694 -15.316 -3.551 1.00 98.38 343 ASN A CA 1
ATOM 2530 C C . ASN A 1 343 ? -4.955 -14.401 -2.572 1.00 98.38 343 ASN A C 1
ATOM 2532 O O . ASN A 1 343 ? -3.730 -14.295 -2.629 1.00 98.38 343 ASN A O 1
ATOM 2536 N N . ILE A 1 344 ? -5.694 -13.749 -1.668 1.00 98.50 344 ILE A N 1
ATOM 2537 C CA . ILE A 1 344 ? -5.140 -12.790 -0.708 1.00 98.50 344 ILE A CA 1
ATOM 2538 C C . ILE A 1 344 ? -4.275 -13.509 0.333 1.00 98.50 344 ILE A C 1
ATOM 2540 O O . ILE A 1 344 ? -3.138 -13.099 0.584 1.00 98.50 344 ILE A O 1
ATOM 2544 N N . ALA A 1 345 ? -4.785 -14.586 0.943 1.00 98.50 345 ALA A N 1
ATOM 2545 C CA . ALA A 1 345 ? -4.145 -15.214 2.100 1.00 98.50 345 ALA A CA 1
ATOM 2546 C C . ALA A 1 345 ? -2.706 -15.709 1.822 1.00 98.50 345 ALA A C 1
ATOM 2548 O O . ALA A 1 345 ? -1.819 -15.428 2.637 1.00 98.50 345 ALA A O 1
ATOM 2549 N N . PRO A 1 346 ? -2.408 -16.369 0.681 1.00 98.31 346 PRO A N 1
ATOM 2550 C CA . PRO A 1 346 ? -1.046 -16.793 0.344 1.00 98.31 346 PRO A CA 1
ATOM 2551 C C . PRO A 1 346 ? -0.041 -15.647 0.179 1.00 98.31 346 PRO A C 1
ATOM 2553 O O . PRO A 1 346 ? 1.157 -15.879 0.328 1.00 98.31 346 PRO A O 1
ATOM 2556 N N . VAL A 1 347 ? -0.505 -14.427 -0.107 1.00 98.06 347 VAL A N 1
ATOM 2557 C CA . VAL A 1 347 ? 0.339 -13.230 -0.231 1.00 98.06 347 VAL A CA 1
ATOM 2558 C C . VAL A 1 347 ? 0.475 -12.510 1.109 1.00 98.06 347 VAL A C 1
ATOM 2560 O O . VAL A 1 347 ? 1.588 -12.210 1.546 1.00 98.06 347 VAL A O 1
ATOM 2563 N N . ILE A 1 348 ? -0.645 -12.253 1.791 1.00 98.25 348 ILE A N 1
ATOM 2564 C CA . ILE A 1 348 ? -0.647 -11.458 3.024 1.00 98.25 348 ILE A CA 1
ATOM 2565 C C . ILE A 1 348 ? 0.084 -12.190 4.158 1.00 98.25 348 ILE A C 1
ATOM 2567 O O . ILE A 1 348 ? 0.828 -11.570 4.909 1.00 98.25 348 ILE A O 1
ATOM 2571 N N . ASN A 1 349 ? -0.041 -13.518 4.238 1.00 98.25 349 ASN A N 1
ATOM 2572 C CA . ASN A 1 349 ? 0.551 -14.334 5.296 1.00 98.25 349 ASN A CA 1
ATOM 2573 C C . ASN A 1 349 ? 2.095 -14.264 5.346 1.00 98.25 349 ASN A C 1
ATOM 2575 O O . ASN A 1 349 ? 2.656 -13.983 6.408 1.00 98.25 349 ASN A O 1
ATOM 2579 N N . PRO A 1 350 ? 2.842 -14.505 4.248 1.00 98.19 350 PRO A N 1
ATOM 2580 C CA . PRO A 1 350 ? 4.282 -14.280 4.259 1.00 98.19 350 PRO A CA 1
ATOM 2581 C C . PRO A 1 350 ? 4.634 -12.796 4.390 1.00 98.19 350 PRO A C 1
ATOM 2583 O O . PRO A 1 350 ? 5.668 -12.505 4.988 1.00 98.19 350 PRO A O 1
ATOM 2586 N N . PHE A 1 351 ? 3.813 -11.865 3.885 1.00 97.81 351 PHE A N 1
ATOM 2587 C CA . PHE A 1 351 ? 4.086 -10.428 3.996 1.00 97.81 351 PHE A CA 1
ATOM 2588 C C . PHE A 1 351 ? 4.119 -9.980 5.450 1.00 97.81 351 PHE A C 1
ATOM 2590 O O . PHE A 1 351 ? 5.151 -9.490 5.900 1.00 97.81 351 PHE A O 1
ATOM 2597 N N . VAL A 1 352 ? 3.058 -10.256 6.210 1.00 97.56 352 VAL A N 1
ATOM 2598 C CA . VAL A 1 352 ? 2.974 -9.855 7.621 1.00 97.56 352 VAL A CA 1
ATOM 2599 C C . VAL A 1 352 ? 3.967 -10.590 8.522 1.00 97.56 352 VAL A C 1
ATOM 2601 O O . VAL A 1 352 ? 4.148 -10.231 9.671 1.00 97.56 352 VAL A O 1
ATOM 2604 N N . ARG A 1 353 ? 4.643 -11.622 8.006 1.00 97.31 353 ARG A N 1
ATOM 2605 C CA . ARG A 1 353 ? 5.732 -12.333 8.694 1.00 97.31 353 ARG A CA 1
ATOM 2606 C C . ARG A 1 353 ? 7.121 -11.894 8.216 1.00 97.31 353 ARG A C 1
ATOM 2608 O O . ARG A 1 353 ? 8.106 -12.542 8.561 1.00 97.31 353 ARG A O 1
ATOM 2615 N N . GLY A 1 354 ? 7.211 -10.870 7.364 1.00 95.44 354 GLY A N 1
ATOM 2616 C CA . GLY A 1 354 ? 8.467 -10.378 6.789 1.00 95.44 354 GLY A CA 1
ATOM 2617 C C . GLY A 1 354 ? 9.163 -11.363 5.841 1.00 95.44 354 GLY A C 1
ATOM 2618 O O . GLY A 1 354 ? 10.368 -11.269 5.631 1.00 95.44 354 GLY A O 1
ATOM 2619 N N . ARG A 1 355 ? 8.429 -12.336 5.284 1.00 96.56 355 ARG A N 1
ATOM 2620 C CA . ARG A 1 355 ? 8.946 -13.393 4.392 1.00 96.56 355 ARG A CA 1
ATOM 2621 C C . ARG A 1 355 ? 8.551 -13.211 2.922 1.00 96.56 355 ARG A C 1
ATOM 2623 O O . ARG A 1 355 ? 8.902 -14.049 2.097 1.00 96.56 355 ARG A O 1
ATOM 2630 N N . TYR A 1 356 ? 7.824 -12.148 2.576 1.00 96.31 356 TYR A N 1
ATOM 2631 C CA . TYR A 1 356 ? 7.381 -11.893 1.202 1.00 96.31 356 TYR A CA 1
ATOM 2632 C C . TYR A 1 356 ? 8.430 -11.117 0.393 1.00 96.31 356 TYR A C 1
ATOM 2634 O O . TYR A 1 356 ? 8.541 -9.889 0.477 1.00 96.31 356 TYR A O 1
ATOM 2642 N N . THR A 1 357 ? 9.219 -11.857 -0.388 1.00 92.88 357 THR A N 1
ATOM 2643 C CA . THR A 1 357 ? 10.365 -11.329 -1.150 1.00 92.88 357 THR A CA 1
ATOM 2644 C C . THR A 1 357 ? 10.110 -11.197 -2.651 1.00 92.88 357 THR A C 1
ATOM 2646 O O . THR A 1 357 ? 10.725 -10.350 -3.293 1.00 92.88 357 THR A O 1
ATOM 2649 N N . SER A 1 358 ? 9.203 -11.994 -3.225 1.00 92.88 358 SER A N 1
ATOM 2650 C CA . SER A 1 358 ? 8.853 -11.931 -4.648 1.00 92.88 358 SER A CA 1
ATOM 2651 C C . SER A 1 358 ? 7.611 -11.065 -4.830 1.00 92.88 358 SER A C 1
ATOM 2653 O O . SER A 1 358 ? 6.515 -11.494 -4.486 1.00 92.88 358 SER A O 1
ATOM 2655 N N . ARG A 1 359 ? 7.794 -9.831 -5.315 1.00 93.81 359 ARG A N 1
ATOM 2656 C CA . ARG A 1 359 ? 6.717 -8.837 -5.446 1.00 93.81 359 ARG A CA 1
ATOM 2657 C C . ARG A 1 359 ? 6.457 -8.508 -6.901 1.00 93.81 359 ARG A C 1
ATOM 2659 O O . ARG A 1 359 ? 7.407 -8.335 -7.665 1.00 93.81 359 ARG A O 1
ATOM 2666 N N . LYS A 1 360 ? 5.183 -8.352 -7.259 1.00 94.50 360 LYS A N 1
ATOM 2667 C CA . LYS A 1 360 ? 4.801 -7.773 -8.556 1.00 94.50 360 LYS A CA 1
ATOM 2668 C C . LYS A 1 360 ? 5.083 -6.273 -8.564 1.00 94.50 360 LYS A C 1
ATOM 2670 O O . LYS A 1 360 ? 5.568 -5.746 -9.560 1.00 94.50 360 LYS A O 1
ATOM 2675 N N . ASN A 1 361 ? 4.838 -5.614 -7.432 1.00 90.56 361 ASN A N 1
ATOM 2676 C CA . ASN A 1 361 ? 5.040 -4.188 -7.228 1.00 90.56 361 ASN A CA 1
ATOM 2677 C C . ASN A 1 361 ? 6.036 -3.983 -6.071 1.00 90.56 361 ASN A C 1
ATOM 2679 O O . ASN A 1 361 ? 5.663 -4.114 -4.902 1.00 90.56 361 ASN A O 1
ATOM 2683 N N . PRO A 1 362 ? 7.321 -3.707 -6.354 1.00 87.88 362 PRO A N 1
ATOM 2684 C CA . PRO A 1 362 ? 8.310 -3.514 -5.301 1.00 87.88 362 PRO A CA 1
ATOM 2685 C C . PRO A 1 362 ? 7.987 -2.267 -4.472 1.00 87.88 362 PRO A C 1
ATOM 2687 O O . PRO A 1 362 ? 7.707 -1.197 -5.013 1.00 87.88 362 PRO A O 1
ATOM 2690 N N . PHE A 1 363 ? 8.061 -2.404 -3.147 1.00 84.12 363 PHE A N 1
ATOM 2691 C CA . PHE A 1 363 ? 7.963 -1.267 -2.240 1.00 84.12 363 PHE A CA 1
ATOM 2692 C C . PHE A 1 363 ? 9.238 -0.429 -2.361 1.00 84.12 363 PHE A C 1
ATOM 2694 O O . PHE A 1 363 ? 10.334 -0.998 -2.266 1.00 84.12 363 PHE A O 1
ATOM 2701 N N . PRO A 1 364 ? 9.138 0.889 -2.609 1.00 84.38 364 PRO A N 1
ATOM 2702 C CA . PRO A 1 364 ? 10.319 1.730 -2.661 1.00 84.38 364 PRO A CA 1
ATOM 2703 C C . PRO A 1 364 ? 11.062 1.624 -1.325 1.00 84.38 364 PRO A C 1
ATOM 2705 O O . PRO A 1 364 ? 10.422 1.608 -0.271 1.00 84.38 364 PRO A O 1
ATOM 2708 N N . PRO A 1 365 ? 12.403 1.526 -1.338 1.00 78.50 365 PRO A N 1
ATOM 2709 C CA . PRO A 1 365 ? 13.156 1.529 -0.099 1.00 78.50 365 PRO A CA 1
ATOM 2710 C C . PRO A 1 365 ? 12.830 2.822 0.639 1.00 78.50 365 PRO A C 1
ATOM 2712 O O . PRO A 1 365 ? 12.957 3.912 0.074 1.00 78.50 365 PRO A O 1
ATOM 2715 N N . LEU A 1 366 ? 12.403 2.692 1.893 1.00 77.88 366 LEU A N 1
ATOM 2716 C CA . LEU A 1 366 ? 12.208 3.849 2.753 1.00 77.88 366 LEU A CA 1
ATOM 2717 C C . LEU A 1 366 ? 13.508 4.651 2.775 1.00 77.88 366 LEU A C 1
ATOM 2719 O O . LEU A 1 366 ? 14.590 4.039 2.769 1.00 77.88 366 LEU A O 1
ATOM 2723 N N . PRO A 1 367 ? 13.434 5.993 2.810 1.00 76.25 367 PRO A N 1
ATOM 2724 C CA . PRO A 1 367 ? 14.602 6.799 3.105 1.00 76.25 367 PRO A CA 1
ATOM 2725 C C . PRO A 1 367 ? 15.220 6.201 4.361 1.00 76.25 367 PRO A C 1
ATOM 2727 O O . PRO A 1 367 ? 14.558 6.129 5.396 1.00 76.25 367 PRO A O 1
ATOM 2730 N N . ARG A 1 368 ? 16.442 5.665 4.257 1.00 68.62 368 ARG A N 1
ATOM 2731 C CA . ARG A 1 368 ? 17.150 5.183 5.439 1.00 68.62 368 ARG A CA 1
ATOM 2732 C C . ARG A 1 368 ? 17.286 6.408 6.323 1.00 68.62 368 ARG A C 1
ATOM 2734 O O . ARG A 1 368 ? 18.114 7.268 6.029 1.00 68.62 368 ARG A O 1
ATOM 2741 N N . GLY A 1 369 ? 16.426 6.514 7.339 1.00 59.78 369 GLY A N 1
ATOM 2742 C CA . GLY A 1 369 ? 16.582 7.501 8.392 1.00 59.78 369 GLY A CA 1
ATOM 2743 C C . GLY A 1 369 ? 18.033 7.391 8.815 1.00 59.78 369 GLY A C 1
ATOM 2744 O O . GLY A 1 369 ? 18.502 6.276 9.043 1.00 59.78 369 GLY A O 1
ATOM 2745 N N . ASN A 1 370 ? 18.760 8.502 8.728 1.00 50.78 370 ASN A N 1
ATOM 2746 C CA . ASN A 1 370 ? 20.206 8.577 8.886 1.00 50.78 370 ASN A CA 1
ATOM 2747 C C . ASN A 1 370 ? 20.563 8.075 10.296 1.00 50.78 370 ASN A C 1
ATOM 2749 O O . ASN A 1 370 ? 20.646 8.839 11.254 1.00 50.78 370 ASN A O 1
ATOM 2753 N N . GLY A 1 371 ? 20.650 6.758 10.453 1.00 50.22 371 GLY A N 1
ATOM 2754 C CA . GLY A 1 371 ? 20.842 6.098 11.727 1.00 50.22 371 GLY A CA 1
ATOM 2755 C C . GLY A 1 371 ? 22.289 6.280 12.136 1.00 50.22 371 GLY A C 1
ATOM 2756 O O . GLY A 1 371 ? 23.129 5.468 11.763 1.00 50.22 371 GLY A O 1
ATOM 2757 N N . GLY A 1 372 ? 22.578 7.354 12.871 1.00 42.22 372 GLY A N 1
ATOM 2758 C CA . GLY A 1 372 ? 23.862 7.528 13.542 1.00 42.22 372 GLY A CA 1
ATOM 2759 C C . GLY A 1 372 ? 24.261 8.976 13.822 1.00 42.22 372 GLY A C 1
ATOM 2760 O O . GLY A 1 372 ? 24.852 9.629 12.971 1.00 42.22 372 GLY A O 1
ATOM 2761 N N . ASN A 1 373 ? 24.046 9.393 15.074 1.00 40.91 373 ASN A N 1
ATOM 2762 C CA . ASN A 1 373 ? 24.788 10.422 15.824 1.00 40.91 373 ASN A CA 1
ATOM 2763 C C . ASN A 1 373 ? 24.606 11.905 15.458 1.00 40.91 373 ASN A C 1
ATOM 2765 O O . ASN A 1 373 ? 25.581 12.622 15.244 1.00 40.91 373 ASN A O 1
ATOM 2769 N N . GLY A 1 374 ? 23.372 12.406 15.516 1.00 33.00 374 GLY A N 1
ATOM 2770 C CA . GLY A 1 374 ? 23.111 13.840 15.660 1.00 33.00 374 GLY A CA 1
ATOM 2771 C C . GLY A 1 374 ? 22.416 14.134 16.983 1.00 33.00 374 GLY A C 1
ATOM 2772 O O . GLY A 1 374 ? 21.191 14.110 17.043 1.00 33.00 374 GLY A O 1
ATOM 2773 N N . THR A 1 375 ? 23.186 14.382 18.041 1.00 33.94 375 THR A N 1
ATOM 2774 C CA . THR A 1 375 ? 22.690 15.005 19.273 1.00 33.94 375 THR A CA 1
ATOM 2775 C C . THR A 1 375 ? 22.089 16.361 18.902 1.00 33.94 375 THR A C 1
ATOM 2777 O O . THR A 1 375 ? 22.826 17.273 18.535 1.00 33.94 375 THR A O 1
ATOM 2780 N N . PHE A 1 376 ? 20.765 16.495 18.952 1.00 33.19 376 PHE A N 1
ATOM 2781 C CA . PHE A 1 376 ? 20.127 17.808 18.973 1.00 33.19 376 PHE A CA 1
ATOM 2782 C C . PHE A 1 376 ? 20.280 18.356 20.397 1.00 33.19 376 PHE A C 1
ATOM 2784 O O . PHE A 1 376 ? 19.694 17.807 21.332 1.00 33.19 376 PHE A O 1
ATOM 2791 N N . LEU A 1 377 ? 21.151 19.358 20.547 1.00 37.44 377 LEU A N 1
ATOM 2792 C CA . LEU A 1 377 ? 21.194 20.259 21.702 1.00 37.44 377 LEU A CA 1
ATOM 2793 C C . LEU A 1 377 ? 20.168 21.376 21.525 1.00 37.44 377 LEU A C 1
ATOM 2795 O O . LEU A 1 377 ? 20.020 21.837 20.368 1.00 37.44 377 LEU A O 1
#

Sequence (377 aa):
MTAPSQIGTTERGSSVQGTDVGPGSPRPSDAHASGALSQAAQDARASRDPGSLGSGTLGSGRDGFLFDPYVGRAPPPPPKRDLSPAAIAAAILAVLPIGSFAAVFVGIRGLKQTKLGTLRGRGLAIASIVVGLLFTLGYGGAAFYAGKTYFDQTRSDEARQKRKWERKQREHDEEERARKQREAEREAKADPNGTASPNGGPPSASADPNKIPPQGTVPQQTIEAKIGVIPVVDLGVKETSLQQALAREVKAAQADKKEVVLMTTRGGCEPCAGFMASLPDSRMQEALANIRLVRADVEAFREDLEQLHVNTVTLAGFFLLTADGTPKDGINGGEWGADIAENIAPVINPFVRGRYTSRKNPFPPLPRGNGGNGTFL

Foldseek 3Di:
DDDDDDDDDDDDDDDDDDDDDDDDDDDDDDDDDDPPDDPPPPPPPDDDDDDDDDDDDDDDDDDDDPDPVPPPDDPPDPPDDDDPPLLVVLVVLLVDLVSLVVSLVSLVVQVVVCPPHDPVSVVSSVVSNVSSVVSVVVVVVVVVVVVVVVVVVVVVVVVVVVVVVVVVVVVVVVVVVVVVVVVVVVVVPPDPPPDDDDDDDPPPPPDDLQDDPPAADQAQAWGWHDQDLEIEIRHHLPPPAPLVVLLVVLVVLVVVQAWEKEWEGHGPPPLVVLQVVQCNPPLNCVLQNRYHYYYYYCVSCVVRCVVLVHDNPAPGKIFTADNSSRGPAIDHSVFFPDSHSVRVSVQSNCVSVVNRDDGPDHDPHDPPPPPDDDPDD

Radius of gyration: 40.39 Å; chains: 1; bounding box: 156×70×69 Å